Protein AF-A0A836EUN8-F1 (afdb_monomer)

Secondary structure (DSSP, 8-state):
---SSTTTTTSSGGGSS---------------------------TTSTTS----GGG-GGG-----EEEEE-SSSTT-EE--HHHHGGG--TT--EEEEE--TT--TTTTTHHHHHHHHHHTT-EEEEEE-TTTTTSSS-TTTHHHHHHHHHHHHHHHHHHHHHHHHHHHHHHT--GGGEEEEEETHHHHHHHHHHHHHHHTTS--BSEEEEES-B-TTTTT--GGGS--GGGBSSEEEEE-STTB--S--SSEEEEGGGG-S--------HHHH----TTTTTTTSHHHHHHHHHHHHHHGGGS--TT-EEEEETHHHHHHHHHHHHHIIIII--BSEEEEES-B-TTTTT--GGGS--GGGBSSEEEEE--TTB--S--SSEEEES--

Mean predicted aligned error: 17.29 Å

Radius of gyration: 26.9 Å; Cα contacts (8 Å, |Δi|>4): 747; chains: 1; bounding box: 67×78×66 Å

Sequence (390 aa):
MMQLTTIASSLILFYGLFGTITATTDTNNDHDAVNILYFTSKINIKIFTFLISDWSTSCILGVKHVSIALYTRDIPNGQFVQVNESCNFLNSSTSIFFITHGFIANHSNYNLSVVASQLLKKQYAVFSLDWSDAACYNDPAVVNLLEYPFAVRNTREVGNYLANYIKSICDTCSVPFKNIALVGHSLGAHISSFAAKNLQTSGYGKVPLLIGSDPAGPLFMLNGPEDRFSDTDAERVIALHTSALGLQKSLGHLDLWFNNGKQYAVFSLDWSDAACYNDPAVLNLLEYPFAVRNTREVGNYWASVSFKNIALIGHSLGAHISSIAAKNLQTSGYGKVPLLIGCDPAGPLFMLNGPENRFSDTDAKRVIALHTSALGLQKSLGHLDLWFNN

Nearest PDB structures (foldseek):
  4qnn-assembly1_D  TM=8.531E-01  e=1.553E-18  Vespa basalis
  1eth-assembly1_A  TM=8.519E-01  e=2.785E-14  Sus scrofa
  7jka-assembly1_A  TM=6.407E-01  e=5.904E-05  Halieaceae bacterium
  8vb3-assembly1_B-2  TM=5.885E-01  e=1.993E-04  Solimonas fluminis
  7jiz-assembly1_B  TM=5.188E-01  e=1.236E-03  Solimonas sp. K1W22B-7

pLDDT: mean 70.57, std 23.6, range [24.22, 98.88]

InterPro domains:
  IPR000734 Triacylglycerol lipase family [PTHR11610] (67-263)
  IPR013818 Lipase [PF00151] (68-263)
  IPR013818 Lipase [PF00151] (304-389)
  IPR029058 Alpha/Beta hydrolase fold [G3DSA:3.40.50.1820] (58-263)
  IPR029058 Alpha/Beta hydrolase fold [G3DSA:3.40.50.1820] (264-390)
  IPR029058 Alpha/Beta hydrolase fold [SSF53474] (63-263)
  IPR029058 Alpha/Beta hydrolase fold [SSF53474] (264-389)

Organism: NCBI:txid621737

Foldseek 3Di:
DPDDPVVVVVVVVVPPPPPDPDDDDDDDDDDDDDDDDDDDDDDDPPVVPPDPQVCVLALLVAQDDKWKWKDAPVRLVTDTDDLLRVLVLDAQPAFEEEEEEAALDFQCPPPVSVVSVVCNVVRHMYIGMGRNSNRRNSPDPVCRVVCVVSSLVNLLVLLLVLLVSLVSNCVVNVYQQQRYEYEYEASGLFSSLSSLVNCCVVPSNGRAYREYEQHFCPPCQPPDCNSGQAQVRHVFYEYEQADPRGHQDDGTPHYHQQLSSHHDDADDDDCVVVLDDPDPVSVVCPDLPNLLVVLLVLLLVLLPDQAPRYEQEAEACGLFSSLNVQQNVCVVVNRGHAYYEYEQHACPSCQPPDVNRGQAQVRHPFYEYEAPDPRGRPDDGTPYYHYDDD

Structure (mmCIF, N/CA/C/O backbone):
data_AF-A0A836EUN8-F1
#
_entry.id   AF-A0A836EUN8-F1
#
loop_
_atom_site.group_PDB
_atom_site.id
_atom_site.type_symbol
_atom_site.label_atom_id
_atom_site.label_alt_id
_atom_site.label_comp_id
_atom_site.label_asym_id
_atom_site.label_entity_id
_atom_site.label_seq_id
_atom_site.pdbx_PDB_ins_code
_atom_site.Cartn_x
_atom_site.Cartn_y
_atom_site.Cartn_z
_atom_site.occupancy
_atom_site.B_iso_or_equiv
_atom_site.auth_seq_id
_atom_site.auth_comp_id
_atom_site.auth_asym_id
_atom_site.auth_atom_id
_atom_site.pdbx_PDB_model_num
ATOM 1 N N . MET A 1 1 ? 32.067 15.087 -24.412 1.00 36.75 1 MET A N 1
ATOM 2 C CA . MET A 1 1 ? 33.049 15.414 -23.358 1.00 36.75 1 MET A CA 1
ATOM 3 C C . MET A 1 1 ? 32.615 16.718 -22.689 1.00 36.75 1 MET A C 1
ATOM 5 O O . MET A 1 1 ? 33.127 17.768 -23.031 1.00 36.75 1 MET A O 1
ATOM 9 N N . MET A 1 2 ? 31.581 16.672 -21.837 1.00 30.44 2 MET A N 1
ATOM 10 C CA . MET A 1 2 ? 31.109 17.829 -21.053 1.00 30.44 2 MET A CA 1
ATOM 11 C C . MET A 1 2 ? 30.134 17.362 -19.950 1.00 30.44 2 MET A C 1
ATOM 13 O O . MET A 1 2 ? 28.945 17.620 -20.026 1.00 30.44 2 MET A O 1
ATOM 17 N N . GLN A 1 3 ? 30.616 16.592 -18.966 1.00 30.98 3 GLN A N 1
ATOM 18 C CA . GLN A 1 3 ? 29.875 16.261 -17.728 1.00 30.98 3 GLN A CA 1
ATOM 19 C C . GLN A 1 3 ? 30.849 15.984 -16.564 1.00 30.98 3 GLN A C 1
ATOM 21 O O . GLN A 1 3 ? 30.784 14.956 -15.902 1.00 30.98 3 GLN A O 1
ATOM 26 N N . LEU A 1 4 ? 31.804 16.890 -16.337 1.00 27.08 4 LEU A N 1
ATOM 27 C CA . LEU A 1 4 ? 32.731 16.804 -15.194 1.00 27.08 4 LEU A CA 1
ATOM 28 C C . LEU A 1 4 ? 32.919 18.136 -14.451 1.00 27.08 4 LEU A C 1
ATOM 30 O O . LEU A 1 4 ? 33.581 18.171 -13.422 1.00 27.08 4 LEU A O 1
ATOM 34 N N . THR A 1 5 ? 32.294 19.226 -14.904 1.00 27.38 5 THR A N 1
ATOM 35 C CA . THR A 1 5 ? 32.430 20.553 -14.281 1.00 27.38 5 THR A CA 1
ATOM 36 C C . THR A 1 5 ? 31.343 20.883 -13.257 1.00 27.38 5 THR A C 1
ATOM 38 O O . THR A 1 5 ? 31.565 21.750 -12.422 1.00 27.38 5 THR A O 1
ATOM 41 N N . THR A 1 6 ? 30.216 20.165 -13.224 1.00 30.97 6 THR A N 1
ATOM 42 C CA . THR A 1 6 ? 29.130 20.443 -12.261 1.00 30.97 6 THR A CA 1
ATOM 43 C C . THR A 1 6 ? 29.343 19.791 -10.888 1.00 30.97 6 THR A C 1
ATOM 45 O O . THR A 1 6 ? 28.713 20.192 -9.920 1.00 30.97 6 THR A O 1
ATOM 48 N N . ILE A 1 7 ? 30.265 18.829 -10.769 1.00 32.34 7 ILE A N 1
ATOM 49 C CA . ILE A 1 7 ? 30.587 18.171 -9.487 1.00 32.34 7 ILE A CA 1
ATOM 50 C C . ILE A 1 7 ? 31.598 19.004 -8.672 1.00 32.34 7 ILE A C 1
ATOM 52 O O . ILE A 1 7 ? 31.599 18.958 -7.445 1.00 32.34 7 ILE A O 1
ATOM 56 N N . ALA A 1 8 ? 32.409 19.842 -9.327 1.00 26.55 8 ALA A N 1
ATOM 57 C CA . ALA A 1 8 ? 33.404 20.676 -8.649 1.00 26.55 8 ALA A CA 1
ATOM 58 C C . ALA A 1 8 ? 32.802 21.924 -7.967 1.00 26.55 8 ALA A C 1
ATOM 60 O O . ALA A 1 8 ? 33.369 22.428 -7.002 1.00 26.55 8 ALA A O 1
ATOM 61 N N . SER A 1 9 ? 31.637 22.407 -8.413 1.00 29.34 9 SER A N 1
ATOM 62 C CA . SER A 1 9 ? 30.978 23.588 -7.827 1.00 29.34 9 SER A CA 1
ATOM 63 C C . SER A 1 9 ? 30.261 23.281 -6.506 1.00 29.34 9 SER A C 1
ATOM 65 O O . SER A 1 9 ? 30.112 24.163 -5.665 1.00 29.34 9 SER A O 1
ATOM 67 N N . SER A 1 10 ? 29.849 22.028 -6.297 1.00 30.34 10 SER A N 1
ATOM 68 C CA . SER A 1 10 ? 29.131 21.589 -5.092 1.00 30.34 10 SER A CA 1
ATOM 69 C C . SER A 1 10 ? 30.061 21.232 -3.925 1.00 30.34 10 SER A C 1
ATOM 71 O O . SER A 1 10 ? 29.616 21.182 -2.784 1.00 30.34 10 SER A O 1
ATOM 73 N N . LEU A 1 11 ? 31.357 21.030 -4.189 1.00 28.67 11 LEU A N 1
ATOM 74 C CA . LEU A 1 11 ? 32.377 20.749 -3.169 1.00 28.67 11 LEU A CA 1
ATOM 75 C C . LEU A 1 11 ? 32.961 22.016 -2.518 1.00 28.67 11 LEU A C 1
ATOM 77 O O . LEU A 1 11 ? 33.511 21.936 -1.425 1.00 28.67 11 LEU A O 1
ATOM 81 N N . ILE A 1 12 ? 32.790 23.195 -3.128 1.00 31.02 12 ILE A N 1
ATOM 82 C CA . ILE A 1 12 ? 33.263 24.475 -2.563 1.00 31.02 12 ILE A CA 1
ATOM 83 C C . ILE A 1 12 ? 32.293 25.021 -1.498 1.00 31.02 12 ILE A C 1
ATOM 85 O O . ILE A 1 12 ? 32.715 25.708 -0.571 1.00 31.02 12 ILE A O 1
ATOM 89 N N . LEU A 1 13 ? 31.012 24.637 -1.537 1.00 30.78 13 LEU A N 1
ATOM 90 C CA . LEU A 1 13 ? 30.049 24.967 -0.476 1.00 30.78 13 LEU A CA 1
ATOM 91 C C . LEU A 1 13 ? 30.245 24.139 0.808 1.00 30.78 13 LEU A C 1
ATOM 93 O O . LEU A 1 13 ? 29.722 24.508 1.856 1.00 30.78 13 LEU A O 1
ATOM 97 N N . PHE A 1 14 ? 31.046 23.069 0.762 1.00 32.22 14 PHE A N 1
ATOM 98 C CA . PHE A 1 14 ? 31.293 22.188 1.910 1.00 32.22 14 PHE A CA 1
ATOM 99 C C . PHE A 1 14 ? 32.353 22.703 2.905 1.00 32.22 14 PHE A C 1
ATOM 101 O O . PHE A 1 14 ? 32.475 22.136 3.986 1.00 32.22 14 PHE A O 1
ATOM 108 N N . TYR A 1 15 ? 33.075 23.791 2.602 1.00 28.86 15 TYR A N 1
ATOM 109 C CA . TYR A 1 15 ? 34.094 24.366 3.503 1.00 28.86 15 TYR A CA 1
ATOM 110 C C . TYR A 1 15 ? 33.672 25.662 4.222 1.00 28.86 15 TYR A C 1
ATOM 112 O O . TYR A 1 15 ? 34.409 26.148 5.074 1.00 28.86 15 TYR A O 1
ATOM 120 N N . GLY A 1 16 ? 32.493 26.221 3.922 1.00 32.81 16 GLY A N 1
ATOM 121 C CA . GLY A 1 16 ? 32.060 27.522 4.461 1.00 32.81 16 GLY A CA 1
ATOM 122 C C . GLY A 1 16 ? 31.106 27.484 5.660 1.00 32.81 16 GLY A C 1
ATOM 123 O O . GLY A 1 16 ? 30.824 28.534 6.227 1.00 32.81 16 GLY A O 1
ATOM 124 N N . LEU A 1 17 ? 30.587 26.311 6.044 1.00 33.94 17 LEU A N 1
ATOM 125 C CA . LEU A 1 17 ? 29.526 26.190 7.061 1.00 33.94 17 LEU A CA 1
ATOM 126 C C . LEU A 1 17 ? 29.935 25.465 8.349 1.00 33.94 17 LEU A C 1
ATOM 128 O O . LEU A 1 17 ? 29.151 25.422 9.292 1.00 33.94 17 LEU A O 1
ATOM 132 N N . PHE A 1 18 ? 31.174 24.982 8.441 1.00 35.03 18 PHE A N 1
ATOM 133 C CA . PHE A 1 18 ? 31.770 24.569 9.712 1.00 35.03 18 PHE A CA 1
ATOM 134 C C . PHE A 1 18 ? 32.785 25.616 10.170 1.00 35.03 18 PHE A C 1
ATOM 136 O O . PHE A 1 18 ? 33.991 25.389 10.187 1.00 35.03 18 PHE A O 1
ATOM 143 N N . GLY A 1 19 ? 32.270 26.789 10.543 1.00 27.66 19 GLY A N 1
ATOM 144 C CA . GLY A 1 19 ? 32.986 27.684 11.440 1.00 27.66 19 GLY A CA 1
ATOM 145 C C . GLY A 1 19 ? 33.022 27.036 12.819 1.00 27.66 19 GLY A C 1
ATOM 146 O O . GLY A 1 19 ? 32.012 26.982 13.514 1.00 27.66 19 GLY A O 1
ATOM 147 N N . THR A 1 20 ? 34.179 26.491 13.178 1.00 27.92 20 THR A N 1
ATOM 148 C CA . THR A 1 20 ? 34.537 26.063 14.530 1.00 27.92 20 THR A CA 1
ATOM 149 C C . THR A 1 20 ? 34.069 27.084 15.565 1.00 27.92 20 THR A C 1
ATOM 151 O O . THR A 1 20 ? 34.528 28.225 15.565 1.00 27.92 20 THR A O 1
ATOM 154 N N . ILE A 1 21 ? 33.190 26.662 16.477 1.00 30.61 21 ILE A N 1
ATOM 155 C CA . ILE A 1 21 ? 32.945 27.381 17.727 1.00 30.61 21 ILE A CA 1
ATOM 156 C C . ILE A 1 21 ? 34.186 27.162 18.594 1.00 30.61 21 ILE A C 1
ATOM 158 O O . ILE A 1 21 ? 34.276 26.201 19.353 1.00 30.61 21 ILE A O 1
ATOM 162 N N . THR A 1 22 ? 35.181 28.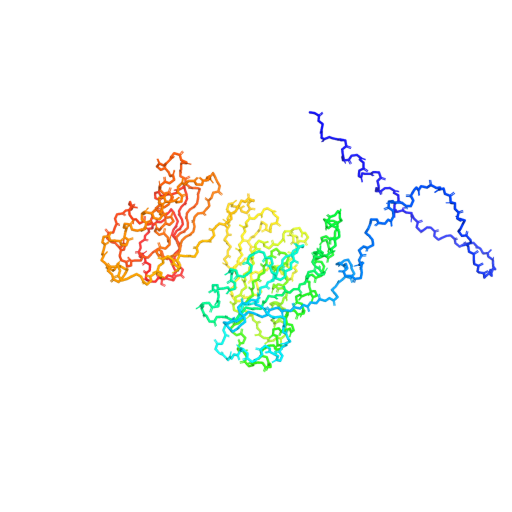030 18.453 1.00 25.52 22 THR A N 1
ATOM 163 C CA . THR A 1 22 ? 36.209 28.217 19.476 1.00 25.52 22 THR A CA 1
ATOM 164 C C . THR A 1 22 ? 35.695 29.257 20.455 1.00 25.52 22 THR A C 1
ATOM 166 O O . THR A 1 22 ? 35.777 30.457 20.208 1.00 25.52 22 THR A O 1
ATOM 169 N N . ALA A 1 23 ? 35.137 28.781 21.566 1.00 29.00 23 ALA A N 1
ATOM 170 C CA . ALA A 1 23 ? 34.992 29.590 22.761 1.00 29.00 23 ALA A CA 1
ATOM 171 C C . ALA A 1 23 ? 36.384 29.746 23.386 1.00 29.00 23 ALA A C 1
ATOM 173 O O . ALA A 1 23 ? 36.933 28.794 23.936 1.00 29.00 23 ALA A O 1
ATOM 174 N N . THR A 1 24 ? 36.965 30.938 23.285 1.00 25.50 24 THR A N 1
ATOM 175 C CA . THR A 1 24 ? 38.072 31.352 24.148 1.00 25.50 24 THR A CA 1
ATOM 176 C C . THR A 1 24 ? 37.538 32.435 25.063 1.00 25.50 24 THR A C 1
ATOM 178 O O . THR A 1 24 ? 37.218 33.537 24.623 1.00 25.50 24 THR A O 1
ATOM 181 N N . THR A 1 25 ? 37.380 32.085 26.333 1.00 30.20 25 THR A N 1
ATOM 182 C CA . THR A 1 25 ? 37.125 33.033 27.410 1.00 30.20 25 THR A CA 1
ATOM 183 C C . THR A 1 25 ? 38.360 33.903 27.582 1.00 30.20 25 THR A C 1
ATOM 185 O O . THR A 1 25 ? 39.423 33.368 27.896 1.00 30.20 25 THR A O 1
ATOM 188 N N . ASP A 1 26 ? 38.219 35.214 27.421 1.00 26.95 26 ASP A N 1
ATOM 189 C CA . ASP A 1 26 ? 39.138 36.145 28.060 1.00 26.95 26 ASP A CA 1
ATOM 190 C C . ASP A 1 26 ? 38.354 37.232 28.792 1.00 26.95 26 ASP A C 1
ATOM 192 O O . ASP A 1 26 ? 37.285 37.681 28.378 1.00 26.95 26 ASP A O 1
ATOM 196 N N . THR A 1 27 ? 38.858 37.513 29.977 1.00 40.00 27 THR A N 1
ATOM 197 C CA . THR A 1 27 ? 38.196 38.120 31.120 1.00 40.00 27 THR A CA 1
ATOM 198 C C . THR A 1 27 ? 38.120 39.637 30.989 1.00 40.00 27 THR A C 1
ATOM 200 O O . THR A 1 27 ? 39.157 40.271 30.812 1.00 40.00 27 THR A O 1
ATOM 203 N N . ASN A 1 28 ? 36.917 40.208 31.132 1.00 30.84 28 ASN A N 1
ATOM 204 C CA . ASN A 1 28 ? 36.577 41.344 32.013 1.00 30.84 28 ASN A CA 1
ATOM 205 C C . ASN A 1 28 ? 35.397 42.182 31.474 1.00 30.84 28 ASN A C 1
ATOM 207 O O . ASN A 1 28 ? 35.484 42.776 30.407 1.00 30.84 28 ASN A O 1
ATOM 211 N N . ASN A 1 29 ? 34.369 42.276 32.324 1.00 29.97 29 ASN A N 1
ATOM 212 C CA . ASN A 1 29 ? 33.321 43.297 32.451 1.00 29.97 29 ASN A CA 1
ATOM 213 C C . ASN A 1 29 ? 32.293 43.559 31.326 1.00 29.97 29 ASN A C 1
ATOM 215 O O . ASN A 1 29 ? 32.616 43.990 30.228 1.00 29.97 29 ASN A O 1
ATOM 219 N N . ASP A 1 30 ? 31.036 43.417 31.768 1.00 30.08 30 ASP A N 1
ATOM 220 C CA . ASP A 1 30 ? 29.819 44.192 31.488 1.00 30.08 30 ASP A CA 1
ATOM 221 C C . ASP A 1 30 ? 29.226 44.290 30.068 1.00 30.08 30 ASP A C 1
ATOM 223 O O . ASP A 1 30 ? 29.770 44.901 29.159 1.00 30.08 30 ASP A O 1
ATOM 227 N N . HIS A 1 31 ? 28.001 43.752 29.985 1.00 29.50 31 HIS A N 1
ATOM 228 C CA . HIS A 1 31 ? 26.811 44.269 29.297 1.00 29.50 31 HIS A CA 1
ATOM 229 C C . HIS A 1 31 ? 26.918 44.796 27.847 1.00 29.50 31 HIS A C 1
ATOM 231 O O . HIS A 1 31 ? 27.349 45.911 27.586 1.00 29.50 31 HIS A O 1
ATOM 237 N N . ASP A 1 32 ? 26.285 44.020 26.958 1.00 28.34 32 ASP A N 1
ATOM 238 C CA . ASP A 1 32 ? 25.469 44.443 25.809 1.00 28.34 32 ASP A CA 1
ATOM 239 C C . ASP A 1 32 ? 26.116 45.046 24.534 1.00 28.34 32 ASP A C 1
ATOM 241 O O . ASP A 1 32 ? 26.900 45.986 24.537 1.00 28.34 32 ASP A O 1
ATOM 245 N N . ALA A 1 33 ? 25.607 44.524 23.405 1.00 26.19 33 ALA A N 1
ATOM 246 C CA . ALA A 1 33 ? 25.651 45.017 22.020 1.00 26.19 33 ALA A CA 1
ATOM 247 C C . ALA A 1 33 ? 26.946 44.828 21.194 1.00 26.19 33 ALA A C 1
ATOM 249 O O . ALA A 1 33 ? 27.788 45.716 21.074 1.00 26.19 33 ALA A O 1
ATOM 250 N N . VAL A 1 34 ? 27.009 43.727 20.429 1.00 25.77 34 VAL A N 1
ATOM 251 C CA . VAL A 1 34 ? 27.820 43.683 19.198 1.00 25.77 34 VAL A CA 1
ATOM 252 C C . VAL A 1 34 ? 26.984 44.238 18.042 1.00 25.77 34 VAL A C 1
ATOM 254 O O . VAL A 1 34 ? 26.069 43.591 17.535 1.00 25.77 34 VAL A O 1
ATOM 257 N N . ASN A 1 35 ? 27.314 45.464 17.637 1.00 26.19 35 ASN A N 1
ATOM 258 C CA . ASN A 1 35 ? 26.855 46.098 16.404 1.00 26.19 35 ASN A CA 1
ATOM 259 C C . ASN A 1 35 ? 27.265 45.265 15.178 1.00 26.19 35 ASN A C 1
ATOM 261 O O . ASN A 1 35 ? 28.455 45.125 14.897 1.00 26.19 35 ASN A O 1
ATOM 265 N N . ILE A 1 36 ? 26.293 44.789 14.397 1.00 27.05 36 ILE A N 1
ATOM 266 C CA . ILE A 1 36 ? 26.546 44.295 13.038 1.00 27.05 36 ILE A CA 1
ATOM 267 C C . ILE A 1 36 ? 26.322 45.457 12.063 1.00 27.05 36 ILE A C 1
ATOM 269 O O . ILE A 1 36 ? 25.205 45.936 11.869 1.00 27.05 36 ILE A O 1
ATOM 273 N N . LEU A 1 37 ? 27.425 45.922 11.472 1.00 24.39 37 LEU A N 1
ATOM 274 C CA . LEU A 1 37 ? 27.481 46.938 10.423 1.00 24.39 37 LEU A CA 1
ATOM 275 C C . LEU A 1 37 ? 26.676 46.509 9.185 1.00 24.39 37 LEU A C 1
ATOM 277 O O . LEU A 1 37 ? 27.004 45.527 8.520 1.00 24.39 37 LEU A O 1
ATOM 281 N N . TYR A 1 38 ? 25.664 47.303 8.831 1.00 24.22 38 TYR A N 1
ATOM 282 C CA . TYR A 1 38 ? 24.974 47.229 7.545 1.00 24.22 38 TYR A CA 1
ATOM 283 C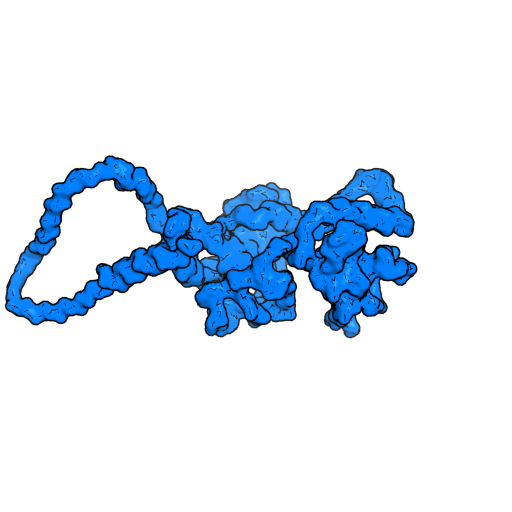 C . TYR A 1 38 ? 25.884 47.750 6.426 1.00 24.22 38 TYR A C 1
ATOM 285 O O . TYR A 1 38 ? 26.080 48.957 6.290 1.00 24.22 38 TYR A O 1
ATOM 293 N N . PHE A 1 39 ? 26.387 46.856 5.573 1.00 24.58 39 PHE A N 1
ATOM 294 C CA . PHE A 1 39 ? 26.935 47.242 4.272 1.00 24.58 39 PHE A CA 1
ATOM 295 C C . PHE A 1 39 ? 25.837 47.140 3.211 1.00 24.58 39 PHE A C 1
ATOM 297 O O . PHE A 1 39 ? 25.479 46.061 2.741 1.00 24.58 39 PHE A O 1
ATOM 304 N N . THR A 1 40 ? 25.278 48.291 2.841 1.00 32.09 40 THR A N 1
ATOM 305 C CA . THR A 1 40 ? 24.358 48.413 1.711 1.00 32.09 40 THR A CA 1
ATOM 306 C C . THR A 1 40 ? 25.168 48.472 0.417 1.00 32.09 40 THR A C 1
ATOM 308 O O . THR A 1 40 ? 25.873 49.439 0.146 1.00 32.09 40 THR A O 1
ATOM 311 N N . SER A 1 41 ? 25.059 47.443 -0.423 1.00 30.69 41 SER A N 1
ATOM 312 C CA . SER A 1 41 ? 25.361 47.587 -1.847 1.00 30.69 41 SER A CA 1
ATOM 313 C C . SER A 1 41 ? 24.117 47.219 -2.643 1.00 30.69 41 SER A C 1
ATOM 315 O O . SER A 1 41 ? 23.467 46.203 -2.399 1.00 30.69 41 SER A O 1
ATOM 317 N N . LYS A 1 42 ? 23.736 48.134 -3.537 1.00 33.47 42 LYS A N 1
ATOM 318 C CA . LYS A 1 42 ? 22.565 48.075 -4.411 1.00 33.47 42 LYS A CA 1
ATOM 319 C C . LYS A 1 42 ? 22.677 46.896 -5.386 1.00 33.47 42 LYS A C 1
ATOM 321 O O . LYS A 1 42 ? 22.995 47.085 -6.555 1.00 33.47 42 LYS A O 1
ATOM 326 N N . ILE A 1 43 ? 22.388 45.688 -4.923 1.00 31.12 43 ILE A N 1
ATOM 327 C CA . ILE A 1 43 ? 22.006 44.576 -5.789 1.00 31.12 43 ILE A CA 1
ATOM 328 C C . ILE A 1 43 ? 20.485 44.620 -5.868 1.00 31.12 43 ILE A C 1
ATOM 330 O O . ILE A 1 43 ? 19.798 44.581 -4.852 1.00 31.12 43 ILE A O 1
ATOM 334 N N . ASN A 1 44 ? 19.977 44.807 -7.086 1.00 27.47 44 ASN A N 1
ATOM 335 C CA . ASN A 1 44 ? 18.563 44.959 -7.412 1.00 27.47 44 ASN A CA 1
ATOM 336 C C . ASN A 1 44 ? 17.647 44.078 -6.543 1.00 27.47 44 ASN A C 1
ATOM 338 O O . ASN A 1 44 ? 17.596 42.857 -6.707 1.00 27.47 44 ASN A O 1
ATOM 342 N N . ILE A 1 45 ? 16.856 44.739 -5.692 1.00 34.62 45 ILE A N 1
ATOM 343 C CA . ILE A 1 45 ? 15.687 44.218 -4.966 1.00 34.62 45 ILE A CA 1
ATOM 344 C C . ILE A 1 45 ? 14.574 43.931 -5.994 1.00 34.62 45 ILE A C 1
ATOM 346 O O . ILE A 1 45 ? 13.539 44.583 -6.065 1.00 34.62 45 ILE A O 1
ATOM 350 N N . LYS A 1 46 ? 14.861 42.996 -6.895 1.00 27.08 46 LYS A N 1
ATOM 351 C CA . LYS A 1 46 ? 13.925 42.314 -7.795 1.00 27.08 46 LYS A CA 1
ATOM 352 C C . LYS A 1 46 ? 14.160 40.803 -7.802 1.00 27.08 46 LYS A C 1
ATOM 354 O O . LYS A 1 46 ? 13.308 40.074 -8.287 1.00 27.08 46 LYS A O 1
ATOM 359 N N . ILE A 1 47 ? 15.277 40.332 -7.236 1.00 32.53 47 ILE A N 1
ATOM 360 C CA . ILE A 1 47 ? 15.532 38.903 -6.995 1.00 32.53 47 ILE A CA 1
ATOM 361 C C . ILE A 1 47 ? 14.909 38.452 -5.659 1.00 32.53 47 ILE A C 1
ATOM 363 O O . ILE A 1 47 ? 14.533 37.296 -5.520 1.00 32.53 47 ILE A O 1
ATOM 367 N N . PHE A 1 48 ? 14.702 39.366 -4.702 1.00 31.27 48 PHE A N 1
ATOM 368 C CA . PHE A 1 48 ? 14.198 39.035 -3.358 1.00 31.27 48 PHE A CA 1
ATOM 369 C C . PHE A 1 48 ? 12.664 39.012 -3.216 1.00 31.27 48 PHE A C 1
ATOM 371 O O . PHE A 1 48 ? 12.143 38.893 -2.113 1.00 31.27 48 PHE A O 1
ATOM 378 N N . THR A 1 49 ? 11.930 39.125 -4.323 1.00 31.03 49 THR A N 1
ATOM 379 C CA . THR A 1 49 ? 10.470 38.915 -4.373 1.00 31.03 49 THR A CA 1
ATOM 380 C C . THR A 1 49 ? 10.086 37.598 -5.047 1.00 31.03 49 THR A C 1
ATOM 382 O O . THR A 1 49 ? 8.906 37.352 -5.285 1.00 31.03 49 THR A O 1
ATOM 385 N N . PHE A 1 50 ? 11.057 36.722 -5.323 1.00 33.25 50 PHE A N 1
ATOM 386 C CA . PHE A 1 50 ? 10.779 35.344 -5.708 1.00 33.25 50 PHE A CA 1
ATOM 387 C C . PHE A 1 50 ? 10.699 34.478 -4.442 1.00 33.25 50 PHE A C 1
ATOM 389 O O . PHE A 1 50 ? 11.710 34.030 -3.917 1.00 33.25 50 PHE A O 1
ATOM 396 N N . LEU A 1 51 ? 9.458 34.269 -3.990 1.00 40.88 51 LEU A N 1
ATOM 397 C CA . LEU A 1 51 ? 9.019 33.197 -3.089 1.00 40.88 51 LEU A CA 1
ATOM 398 C C . LEU A 1 51 ? 9.502 33.295 -1.631 1.00 40.88 51 LEU A C 1
ATOM 400 O O . LEU A 1 51 ? 10.315 32.501 -1.170 1.00 40.88 51 LEU A O 1
ATOM 404 N N . ILE A 1 52 ? 8.868 34.173 -0.848 1.00 44.25 52 ILE A N 1
ATOM 405 C CA . ILE A 1 52 ? 8.554 33.793 0.537 1.00 44.25 52 ILE A CA 1
ATOM 406 C C . ILE A 1 52 ? 7.436 32.749 0.411 1.00 44.25 52 ILE A C 1
ATOM 408 O O . ILE A 1 52 ? 6.257 33.097 0.400 1.00 44.25 52 ILE A O 1
ATOM 412 N N . SER A 1 53 ? 7.792 31.482 0.183 1.00 51.38 53 SER A N 1
ATOM 413 C CA . SER A 1 53 ? 6.879 30.392 0.526 1.00 51.38 53 SER A CA 1
ATOM 414 C C . SER A 1 53 ? 6.634 30.471 2.032 1.00 51.38 53 SER A C 1
ATOM 416 O O . SER A 1 53 ? 7.479 30.958 2.781 1.00 51.38 53 SER A O 1
ATOM 418 N N . ASP A 1 54 ? 5.466 30.066 2.501 1.00 54.44 54 ASP A N 1
ATOM 419 C CA . ASP A 1 54 ? 5.220 29.991 3.934 1.00 54.44 54 ASP A CA 1
ATOM 420 C C . ASP A 1 54 ? 5.983 28.782 4.503 1.00 54.44 54 ASP A C 1
ATOM 422 O O . ASP A 1 54 ? 5.519 27.646 4.423 1.00 54.44 54 ASP A O 1
ATOM 426 N N . TRP A 1 55 ? 7.185 29.013 5.047 1.00 60.34 55 TRP A N 1
ATOM 427 C CA . TRP A 1 55 ? 8.023 27.958 5.641 1.00 60.34 55 TRP A CA 1
ATOM 428 C C . TRP A 1 55 ? 7.375 27.325 6.886 1.00 60.34 55 TRP A C 1
ATOM 430 O O . TRP A 1 55 ? 7.901 26.339 7.398 1.00 60.34 55 TRP A O 1
ATOM 440 N N . SER A 1 56 ? 6.246 27.851 7.388 1.00 61.09 56 SER A N 1
ATOM 441 C CA . SER A 1 56 ? 5.541 27.279 8.545 1.00 61.09 56 SER A CA 1
ATOM 442 C C . SER A 1 56 ? 5.050 25.846 8.310 1.00 61.09 56 SER A C 1
ATOM 444 O O . SER A 1 56 ? 4.907 25.088 9.272 1.00 61.09 56 SER A O 1
ATOM 446 N N . THR A 1 57 ? 4.857 25.464 7.044 1.00 65.12 57 THR A N 1
ATOM 447 C CA . THR A 1 57 ? 4.407 24.127 6.624 1.00 65.12 57 THR A CA 1
ATOM 448 C C . THR A 1 57 ? 5.543 23.217 6.152 1.00 65.12 57 THR A C 1
ATOM 450 O O . THR A 1 57 ? 5.277 22.097 5.720 1.00 65.12 57 THR A O 1
ATOM 453 N N . SER A 1 58 ? 6.805 23.657 6.267 1.00 78.38 58 SER A N 1
ATOM 454 C CA . SER A 1 58 ? 7.934 22.878 5.758 1.00 78.38 58 SER A CA 1
ATOM 455 C C . SER A 1 58 ? 8.176 21.601 6.550 1.00 78.38 58 SER A C 1
ATOM 457 O O . SER A 1 58 ? 8.178 21.586 7.789 1.00 78.38 58 SER A O 1
ATOM 459 N N . CYS A 1 59 ? 8.471 20.524 5.823 1.00 81.50 59 CYS A N 1
ATOM 460 C CA . CYS A 1 59 ? 8.668 19.198 6.395 1.00 81.50 59 CYS A CA 1
ATOM 461 C C . CYS A 1 59 ? 9.879 19.126 7.339 1.00 81.50 59 CYS A C 1
ATOM 463 O O . CYS A 1 59 ? 9.931 18.262 8.226 1.00 81.50 59 CYS A O 1
ATOM 465 N N . ILE A 1 60 ? 10.845 20.045 7.193 1.00 83.00 60 ILE A N 1
ATOM 466 C CA . ILE A 1 60 ? 12.040 20.134 8.045 1.00 83.00 60 ILE A CA 1
ATOM 467 C C . ILE A 1 60 ? 11.681 20.449 9.505 1.00 83.00 60 ILE A C 1
ATOM 469 O O . ILE A 1 60 ? 12.408 20.069 10.428 1.00 83.00 60 ILE A O 1
ATOM 473 N N . LEU A 1 61 ? 10.535 21.106 9.724 1.00 84.06 61 LEU A N 1
ATOM 474 C CA . LEU A 1 61 ? 10.030 21.499 11.040 1.00 84.06 61 LEU A CA 1
ATOM 475 C C . LEU A 1 61 ? 9.235 20.384 11.742 1.00 84.06 61 LEU A C 1
ATOM 477 O O . LEU A 1 61 ? 8.715 20.606 12.842 1.00 84.06 61 LEU A O 1
ATOM 481 N N . GLY A 1 62 ? 9.171 19.190 11.142 1.00 86.38 62 GLY A N 1
ATOM 482 C CA . GLY A 1 62 ? 8.461 18.024 11.668 1.00 86.38 62 GLY A CA 1
ATOM 483 C C . GLY A 1 62 ? 7.007 17.935 11.205 1.00 86.38 62 GLY A C 1
ATOM 484 O O . GLY A 1 62 ? 6.598 18.603 10.259 1.00 86.38 62 GLY A O 1
ATOM 485 N N . VAL A 1 63 ? 6.216 17.094 11.873 1.00 90.38 63 VAL A N 1
ATOM 486 C CA . VAL A 1 63 ? 4.797 16.909 11.544 1.00 90.38 63 VAL A CA 1
ATOM 487 C C . VAL A 1 63 ? 3.969 18.032 12.172 1.00 90.38 63 VAL A C 1
ATOM 489 O O . VAL A 1 63 ? 3.976 18.217 13.387 1.00 90.38 63 VAL A O 1
ATOM 492 N N . LYS A 1 64 ? 3.264 18.812 11.344 1.00 87.88 64 LYS A N 1
ATOM 493 C CA . LYS A 1 64 ? 2.378 19.902 11.802 1.00 87.88 64 LYS A CA 1
ATOM 494 C C . LYS A 1 64 ? 0.909 19.578 11.607 1.00 87.88 64 LYS A C 1
ATOM 496 O O . LYS A 1 64 ? 0.112 19.775 12.519 1.00 87.88 64 LYS A O 1
ATOM 501 N N . HIS A 1 65 ? 0.573 19.061 10.434 1.00 88.69 65 HIS A N 1
ATOM 502 C CA . HIS A 1 65 ? -0.786 18.721 10.067 1.00 88.69 65 HIS A CA 1
ATOM 503 C C . HIS A 1 65 ? -0.818 17.345 9.406 1.00 88.69 65 HIS A C 1
ATOM 505 O O . HIS A 1 65 ? 0.020 17.017 8.565 1.00 88.69 65 HIS A O 1
ATOM 511 N N . VAL A 1 66 ? -1.790 16.540 9.825 1.00 93.56 66 VAL A N 1
ATOM 512 C CA . VAL A 1 66 ? -2.135 15.258 9.216 1.00 93.56 66 VAL A CA 1
ATOM 513 C C . VAL A 1 66 ? -3.653 15.187 9.193 1.00 93.56 66 VAL A C 1
ATOM 515 O O . VAL A 1 66 ? -4.300 15.418 10.217 1.00 93.56 66 VAL A O 1
ATOM 518 N N . SER A 1 67 ? -4.219 14.877 8.036 1.00 94.75 67 SER A N 1
ATOM 519 C CA . SER A 1 67 ? -5.661 14.717 7.854 1.00 94.75 67 SER A CA 1
ATOM 520 C C . SER A 1 67 ? -5.962 13.414 7.126 1.00 94.75 67 SER A C 1
ATOM 522 O O . SER A 1 67 ? -5.070 12.758 6.591 1.00 94.75 67 SER A O 1
ATOM 524 N N . ILE A 1 68 ? -7.222 12.982 7.148 1.00 95.56 68 ILE A N 1
ATOM 525 C CA . ILE A 1 68 ? -7.639 11.750 6.478 1.00 95.56 68 ILE A CA 1
ATOM 526 C C . ILE A 1 68 ? -8.904 12.009 5.672 1.00 95.56 68 ILE A C 1
ATOM 528 O O . ILE A 1 68 ? -9.902 12.499 6.200 1.00 95.56 68 ILE A O 1
ATOM 532 N N . ALA A 1 69 ? -8.848 11.662 4.388 1.00 96.25 69 ALA A N 1
ATOM 533 C CA . ALA A 1 69 ? -9.988 11.690 3.487 1.00 96.25 69 ALA A CA 1
ATOM 534 C C . ALA A 1 69 ? -10.660 10.311 3.442 1.00 96.25 69 ALA A C 1
ATOM 536 O O . ALA A 1 69 ? -10.028 9.319 3.079 1.00 96.25 69 ALA A O 1
ATOM 537 N N . LEU A 1 70 ? -11.942 10.249 3.786 1.00 97.00 70 LEU A N 1
ATOM 538 C CA . LEU A 1 70 ? -12.773 9.055 3.696 1.00 97.00 70 LEU A CA 1
ATOM 539 C C . LEU A 1 70 ? -13.479 8.994 2.345 1.00 97.00 70 LEU A C 1
ATOM 541 O O . LEU A 1 70 ? -14.113 9.955 1.922 1.00 97.00 70 LEU A O 1
ATOM 545 N N . TYR A 1 71 ? -13.415 7.831 1.712 1.00 95.62 71 TYR A N 1
ATOM 546 C CA . TYR A 1 71 ? -14.167 7.466 0.525 1.00 95.62 71 TYR A CA 1
ATOM 547 C C . TYR A 1 71 ? -15.098 6.306 0.874 1.00 95.62 71 TYR A C 1
ATOM 549 O O . TYR A 1 71 ? -14.660 5.259 1.366 1.00 95.62 71 TYR A O 1
ATOM 557 N N . THR A 1 72 ? -16.380 6.476 0.566 1.00 94.94 72 THR A N 1
ATOM 558 C CA . THR A 1 72 ? -17.417 5.435 0.635 1.00 94.94 72 THR A CA 1
ATOM 559 C C . THR A 1 72 ? -18.292 5.514 -0.615 1.00 94.94 72 THR A C 1
ATOM 561 O O . THR A 1 72 ? -18.094 6.385 -1.463 1.00 94.94 72 THR A O 1
ATOM 564 N N . ARG A 1 73 ? -19.280 4.621 -0.756 1.00 91.31 73 ARG A N 1
ATOM 565 C CA . ARG A 1 73 ? -20.245 4.707 -1.867 1.00 91.31 73 ARG A CA 1
ATOM 566 C C . ARG A 1 73 ? -21.059 6.006 -1.841 1.00 91.31 73 ARG A C 1
ATOM 568 O O . ARG A 1 73 ? -21.443 6.470 -2.910 1.00 91.31 73 ARG A O 1
ATOM 575 N N . ASP A 1 74 ? -21.274 6.580 -0.657 1.00 92.12 74 ASP A N 1
ATOM 576 C CA . ASP A 1 74 ? -22.038 7.819 -0.468 1.00 92.12 74 ASP A CA 1
ATOM 577 C C . ASP A 1 74 ? -21.183 9.069 -0.720 1.00 92.12 74 ASP A C 1
ATOM 579 O O . ASP A 1 74 ? -21.689 10.089 -1.183 1.00 92.12 74 ASP A O 1
ATOM 583 N N . ILE A 1 75 ? -19.872 8.975 -0.475 1.00 93.44 75 ILE A N 1
ATOM 584 C CA . ILE A 1 75 ? -18.892 10.046 -0.711 1.00 93.44 75 ILE A CA 1
ATOM 585 C C . ILE A 1 75 ? -17.749 9.565 -1.627 1.00 93.44 75 ILE A C 1
ATOM 587 O O . ILE A 1 75 ? -16.593 9.476 -1.206 1.00 93.44 75 ILE A O 1
ATOM 591 N N . PRO A 1 76 ? -18.035 9.256 -2.909 1.00 89.44 76 PRO A N 1
ATOM 592 C CA . PRO A 1 76 ? -17.070 8.624 -3.815 1.00 89.44 76 PRO A CA 1
ATOM 593 C C . PRO A 1 76 ? -15.904 9.535 -4.224 1.00 89.44 76 PRO A C 1
ATOM 595 O O . PRO A 1 76 ? -14.883 9.039 -4.692 1.00 89.44 76 PRO A O 1
ATOM 598 N N . ASN A 1 77 ? -16.036 10.852 -4.040 1.00 89.81 77 ASN A N 1
ATOM 599 C CA . ASN A 1 77 ? -14.983 11.829 -4.339 1.00 89.81 77 ASN A CA 1
ATOM 600 C C . ASN A 1 77 ? -14.043 12.094 -3.154 1.00 89.81 77 ASN A C 1
ATOM 602 O O . ASN A 1 77 ? -13.099 12.867 -3.296 1.00 89.81 77 ASN A O 1
ATOM 606 N N . GLY A 1 78 ? -14.284 11.450 -2.010 1.00 92.06 78 GLY A N 1
ATOM 607 C CA . GLY A 1 78 ? -13.508 11.657 -0.798 1.00 92.06 78 GLY A CA 1
ATOM 608 C C . GLY A 1 78 ? -13.950 12.896 -0.024 1.00 92.06 78 GLY A C 1
ATOM 609 O O . GLY A 1 78 ? -14.245 13.943 -0.599 1.00 92.06 78 GLY A O 1
ATOM 610 N N . GLN A 1 79 ? -13.975 12.788 1.299 1.00 94.62 79 GLN A N 1
ATOM 611 C CA . GLN A 1 79 ? -14.219 13.912 2.196 1.00 94.62 79 GLN A CA 1
ATOM 612 C C . GLN A 1 79 ? -13.276 13.824 3.392 1.00 94.62 79 GLN A C 1
ATOM 614 O O . GLN A 1 79 ? -13.127 12.756 3.981 1.00 94.62 79 GLN A O 1
ATOM 619 N N . PHE A 1 80 ? -12.649 14.938 3.771 1.00 95.06 80 PHE A N 1
ATOM 620 C CA . PHE A 1 80 ? -11.915 15.004 5.033 1.00 95.06 80 PHE A CA 1
ATOM 621 C C . PHE A 1 80 ? -12.892 14.904 6.198 1.00 95.06 80 PHE A C 1
ATOM 623 O O . PHE A 1 80 ? -13.833 15.693 6.278 1.00 95.06 80 PHE A O 1
ATOM 630 N N . VAL A 1 81 ? -12.671 13.924 7.069 1.00 89.50 81 VAL A N 1
ATOM 631 C CA . VAL A 1 81 ? -13.592 13.599 8.160 1.00 89.50 81 VAL A CA 1
ATOM 632 C C . VAL A 1 81 ? -12.860 13.430 9.479 1.00 89.50 81 VAL A C 1
ATOM 634 O O . VAL A 1 81 ? -11.739 12.917 9.549 1.00 89.50 81 VAL A O 1
ATOM 637 N N . GLN A 1 82 ? -13.540 13.815 10.550 1.00 91.62 82 GLN A N 1
ATOM 638 C CA . GLN A 1 82 ? -13.157 13.427 11.901 1.00 91.62 82 GLN A CA 1
ATOM 639 C C . GLN A 1 82 ? -13.605 11.985 12.200 1.00 91.62 82 GLN A C 1
ATOM 641 O O . GLN A 1 82 ? -14.421 11.392 11.486 1.00 91.62 82 GLN A O 1
ATOM 646 N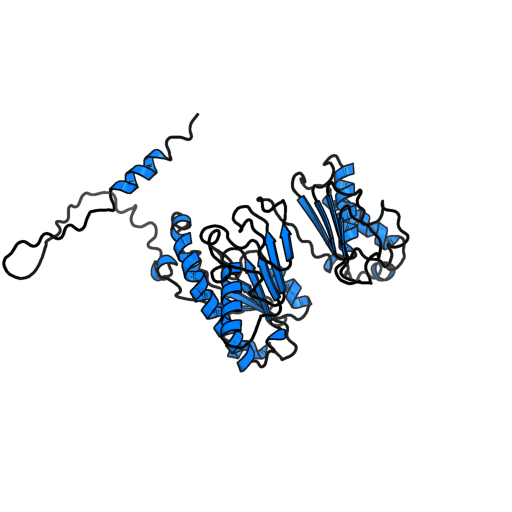 N . VAL A 1 83 ? -13.068 11.386 13.267 1.00 89.94 83 VAL A N 1
ATOM 647 C CA . VAL A 1 83 ? -13.380 9.989 13.638 1.00 89.94 83 VAL A CA 1
ATOM 648 C C . VAL A 1 83 ? -14.884 9.792 13.865 1.00 89.94 83 VAL A C 1
ATOM 650 O O . VAL A 1 83 ? -15.471 8.849 13.344 1.00 89.94 83 VAL A O 1
ATOM 653 N N . ASN A 1 84 ? -15.523 10.696 14.607 1.00 91.81 84 ASN A N 1
ATOM 654 C CA . ASN A 1 84 ? -16.957 10.642 14.909 1.00 91.81 84 ASN A CA 1
ATOM 655 C C . ASN A 1 84 ? -17.832 10.740 13.648 1.00 91.81 84 ASN A C 1
ATOM 657 O O . ASN A 1 84 ? -18.814 10.015 13.523 1.00 91.81 84 ASN A O 1
ATOM 661 N N . GLU A 1 85 ? -17.461 11.603 12.704 1.00 92.69 85 GLU A N 1
ATOM 662 C CA . GLU A 1 85 ? -18.153 11.762 11.421 1.00 92.69 85 GLU A CA 1
ATOM 663 C C . GLU A 1 85 ? -18.038 10.499 10.562 1.00 92.69 85 GLU A C 1
ATOM 665 O O . GLU A 1 85 ? -18.997 10.113 9.893 1.00 92.69 85 GLU A O 1
ATOM 670 N N . SER A 1 86 ? -16.888 9.820 10.636 1.00 93.06 86 SER A N 1
ATOM 671 C CA . SER A 1 86 ? -16.633 8.570 9.917 1.00 93.06 86 SER A CA 1
ATOM 672 C C . SER A 1 86 ? -17.602 7.463 10.327 1.00 93.06 86 SER A C 1
ATOM 674 O O . SER A 1 86 ? -18.032 6.687 9.476 1.00 93.06 86 SER A O 1
ATOM 676 N N . CYS A 1 87 ? -17.995 7.399 11.605 1.00 93.06 87 CYS A N 1
ATOM 677 C CA . CYS A 1 87 ? -18.866 6.340 12.116 1.00 93.06 87 CYS A CA 1
ATOM 678 C C . CYS A 1 87 ? -20.242 6.297 11.436 1.00 93.06 87 CYS A C 1
ATOM 680 O O . CYS A 1 87 ? -20.840 5.229 11.361 1.00 93.06 87 CYS A O 1
ATOM 682 N N . ASN A 1 88 ? -20.719 7.414 10.875 1.00 93.00 88 ASN A N 1
ATOM 683 C CA . ASN A 1 88 ? -21.982 7.453 10.127 1.00 93.00 88 ASN A CA 1
ATOM 684 C C . ASN A 1 88 ? -21.951 6.598 8.851 1.00 93.00 88 ASN A C 1
ATOM 686 O O . ASN A 1 88 ? -23.002 6.245 8.322 1.00 93.00 88 ASN A O 1
ATOM 690 N N . PHE A 1 89 ? -20.755 6.259 8.365 1.00 91.94 89 PHE A N 1
ATOM 691 C CA . PHE A 1 89 ? -20.550 5.488 7.143 1.00 91.94 89 PHE A CA 1
ATOM 692 C C . PHE A 1 89 ? -19.988 4.081 7.397 1.00 91.94 89 PHE A C 1
ATOM 694 O O . PHE A 1 89 ? -19.763 3.325 6.448 1.00 91.94 89 PHE A O 1
ATOM 701 N N . LEU A 1 90 ? -19.725 3.723 8.657 1.00 93.12 90 LEU A N 1
ATOM 702 C CA . LEU A 1 90 ? -19.080 2.468 9.034 1.00 93.12 90 LEU A CA 1
ATOM 703 C C . LEU A 1 90 ? -20.006 1.604 9.890 1.00 93.12 90 LEU A C 1
ATOM 705 O O . LEU A 1 90 ? -20.815 2.096 10.668 1.00 93.12 90 LEU A O 1
ATOM 709 N N . ASN A 1 91 ? -19.854 0.289 9.769 1.00 87.06 91 ASN A N 1
ATOM 710 C CA . ASN A 1 91 ? -20.481 -0.682 10.654 1.00 87.06 91 ASN A CA 1
ATOM 711 C C . ASN A 1 91 ? -19.547 -1.881 10.880 1.00 87.06 91 ASN A C 1
ATOM 713 O O . ASN A 1 91 ? -18.459 -1.967 10.308 1.00 87.06 91 ASN A O 1
ATOM 717 N N . SER A 1 92 ? -19.987 -2.842 11.691 1.00 89.50 92 SER A N 1
ATOM 718 C CA . SER A 1 92 ? -19.173 -3.999 12.078 1.00 89.50 92 SER A CA 1
ATOM 719 C C . SER A 1 92 ? -18.808 -4.950 10.928 1.00 89.50 92 SER A C 1
ATOM 721 O O . SER A 1 92 ? -17.894 -5.764 11.063 1.00 89.50 92 SER A O 1
ATOM 723 N N . SER A 1 93 ? -19.495 -4.858 9.788 1.00 87.69 93 SER A N 1
ATOM 724 C CA . SER A 1 93 ? -19.210 -5.648 8.583 1.00 87.69 93 SER A CA 1
ATOM 725 C C . SER A 1 93 ? -18.330 -4.904 7.576 1.00 87.69 93 SER A C 1
ATOM 727 O O . SER A 1 93 ? -17.837 -5.515 6.628 1.00 87.69 93 SER A O 1
ATOM 729 N N . THR A 1 94 ? -18.106 -3.600 7.761 1.00 88.12 94 THR A N 1
ATOM 730 C CA . THR A 1 94 ? -17.314 -2.789 6.834 1.00 88.12 94 THR A CA 1
ATOM 731 C C . THR A 1 94 ? -15.847 -3.211 6.881 1.00 88.12 94 THR A C 1
ATOM 733 O O . THR A 1 94 ? -15.219 -3.168 7.939 1.00 88.12 94 THR A O 1
ATOM 736 N N . SER A 1 95 ? -15.291 -3.596 5.727 1.00 90.69 95 SER A N 1
ATOM 737 C CA . SER A 1 95 ? -13.839 -3.748 5.555 1.00 90.69 95 SER A CA 1
ATOM 738 C C . SER A 1 95 ? -13.217 -2.421 5.142 1.00 90.69 95 SER A C 1
ATOM 740 O O . SER A 1 95 ? -13.779 -1.707 4.306 1.00 90.69 95 SER A O 1
ATOM 742 N N . ILE A 1 96 ? -12.078 -2.085 5.745 1.00 94.81 96 ILE A N 1
ATOM 743 C CA . ILE A 1 96 ? -11.477 -0.757 5.653 1.00 94.81 96 ILE A CA 1
ATOM 744 C C . ILE A 1 96 ? -10.046 -0.857 5.138 1.00 94.81 96 ILE A C 1
ATOM 746 O O . ILE A 1 96 ? -9.232 -1.593 5.692 1.00 94.81 96 ILE A O 1
ATOM 750 N N . PHE A 1 97 ? -9.731 -0.060 4.120 1.00 92.19 97 PHE A N 1
ATOM 751 C CA . PHE A 1 97 ? -8.375 0.121 3.615 1.00 92.19 97 PHE A CA 1
ATOM 752 C C . PHE A 1 97 ? -7.859 1.507 3.991 1.00 92.19 97 PHE A C 1
ATOM 754 O O . PHE A 1 97 ? -8.410 2.512 3.549 1.00 92.19 97 PHE A O 1
ATOM 761 N N . PHE A 1 98 ? -6.778 1.566 4.765 1.00 97.44 98 PHE A N 1
ATOM 762 C CA . PHE A 1 98 ? -6.020 2.798 4.970 1.00 97.44 98 PHE A CA 1
ATOM 763 C C . PHE A 1 98 ? -4.910 2.880 3.927 1.00 97.44 98 PHE A C 1
ATOM 765 O O . PHE A 1 98 ? -4.053 2.000 3.873 1.00 97.44 98 PHE A O 1
ATOM 772 N N . ILE A 1 99 ? -4.926 3.925 3.103 1.00 92.56 99 ILE A N 1
ATOM 773 C CA . ILE A 1 99 ? -3.962 4.154 2.026 1.00 92.56 99 ILE A CA 1
ATOM 774 C C . ILE A 1 99 ? -3.071 5.340 2.394 1.00 92.56 99 ILE A C 1
ATOM 776 O O . ILE A 1 99 ? -3.551 6.385 2.828 1.00 92.56 99 ILE A O 1
ATOM 780 N N . THR A 1 100 ? -1.757 5.179 2.249 1.00 94.94 100 THR A N 1
ATOM 781 C CA . THR A 1 100 ? -0.763 6.193 2.619 1.00 94.94 100 THR A CA 1
ATOM 782 C C . THR A 1 100 ? 0.197 6.487 1.467 1.00 94.94 100 THR A C 1
ATOM 784 O O . THR A 1 100 ? 0.881 5.593 0.961 1.00 94.94 100 THR A O 1
ATOM 787 N N . HIS A 1 101 ? 0.263 7.758 1.060 1.00 89.25 101 HIS A N 1
ATOM 788 C CA . HIS A 1 101 ? 1.161 8.232 0.005 1.00 89.25 101 HIS A CA 1
ATOM 789 C C . HIS A 1 101 ? 2.623 8.345 0.475 1.00 89.25 101 HIS A C 1
ATOM 791 O O . HIS A 1 101 ? 2.925 8.239 1.664 1.00 89.25 101 HIS A O 1
ATOM 797 N N . GLY A 1 102 ? 3.535 8.563 -0.476 1.00 86.50 102 GLY A N 1
ATOM 798 C CA . GLY A 1 102 ? 4.971 8.679 -0.235 1.00 86.50 102 GLY A CA 1
ATOM 799 C C . GLY A 1 102 ? 5.487 10.118 -0.194 1.00 86.50 102 GLY A C 1
ATOM 800 O O . GLY A 1 102 ? 4.748 11.062 0.076 1.00 86.50 102 GLY A O 1
ATOM 801 N N . PHE A 1 103 ? 6.784 10.244 -0.470 1.00 84.31 103 PHE A N 1
ATOM 802 C CA . PHE A 1 103 ? 7.523 11.503 -0.537 1.00 84.31 103 PHE A CA 1
ATOM 803 C C . PHE A 1 103 ? 7.026 12.413 -1.673 1.00 84.31 103 PHE A C 1
ATOM 805 O O . PHE A 1 103 ? 6.785 11.916 -2.772 1.00 84.31 103 PHE A O 1
ATOM 812 N N . ILE A 1 104 ? 6.917 13.725 -1.421 1.00 82.88 104 ILE A N 1
ATOM 813 C CA . ILE A 1 104 ? 6.418 14.742 -2.370 1.00 82.88 104 ILE A CA 1
ATOM 814 C C . ILE A 1 104 ? 5.098 14.283 -3.012 1.00 82.88 104 ILE A C 1
ATOM 816 O O . ILE A 1 104 ? 4.932 14.238 -4.232 1.00 82.88 104 ILE A O 1
ATOM 820 N N . ALA A 1 105 ? 4.149 13.898 -2.168 1.00 81.75 105 ALA A N 1
ATOM 821 C CA . ALA A 1 105 ? 2.802 13.529 -2.573 1.00 81.75 105 ALA A CA 1
ATOM 822 C C . ALA A 1 105 ? 1.789 13.985 -1.518 1.00 81.75 105 ALA A C 1
ATOM 824 O O . ALA A 1 105 ? 2.164 14.444 -0.441 1.00 81.75 105 ALA A O 1
ATOM 825 N N . ASN A 1 106 ? 0.514 13.846 -1.851 1.00 87.75 106 ASN A N 1
ATOM 826 C CA . ASN A 1 106 ? -0.644 14.119 -1.017 1.00 87.75 106 ASN A CA 1
ATOM 827 C C . ASN A 1 106 ? -1.680 12.993 -1.162 1.00 87.75 106 ASN A C 1
ATOM 829 O O . ASN A 1 106 ? -1.517 12.047 -1.945 1.00 87.75 106 ASN A O 1
ATOM 833 N N . HIS A 1 107 ? -2.779 13.123 -0.423 1.00 85.88 107 HIS A N 1
ATOM 834 C CA . HIS A 1 107 ? -3.856 12.136 -0.355 1.00 85.88 107 HIS A CA 1
ATOM 835 C C . HIS A 1 107 ? -4.565 11.817 -1.680 1.00 85.88 107 HIS A C 1
ATOM 837 O O . HIS A 1 107 ? -5.361 10.894 -1.701 1.00 85.88 107 HIS A O 1
ATOM 843 N N . SER A 1 108 ? -4.357 12.559 -2.767 1.00 80.50 108 SER A N 1
ATOM 844 C CA . SER A 1 108 ? -5.045 12.349 -4.052 1.00 80.50 108 SER A CA 1
ATOM 845 C C . SER A 1 108 ? -4.126 11.834 -5.169 1.00 80.50 108 SER A C 1
ATOM 847 O O . SER A 1 108 ? -4.594 11.502 -6.262 1.00 80.50 108 SER A O 1
ATOM 849 N N . ASN A 1 109 ? -2.816 11.733 -4.911 1.00 78.31 109 ASN A N 1
ATOM 850 C CA . ASN A 1 109 ? -1.838 11.274 -5.895 1.00 78.31 109 ASN A CA 1
ATOM 851 C C . ASN A 1 109 ? -1.985 9.780 -6.249 1.00 78.31 109 ASN A C 1
ATOM 853 O O . ASN A 1 109 ? -2.772 9.034 -5.669 1.00 78.31 109 ASN A O 1
ATOM 857 N N . TYR A 1 110 ? -1.202 9.343 -7.243 1.00 68.81 110 TYR A N 1
ATOM 858 C CA . TYR A 1 110 ? -1.113 7.947 -7.697 1.00 68.81 110 TYR A CA 1
ATOM 859 C C . TYR A 1 110 ? -2.444 7.343 -8.170 1.00 68.81 110 TYR A C 1
ATOM 861 O O . TYR A 1 110 ? -2.658 6.138 -8.058 1.00 68.81 110 TYR A O 1
ATOM 869 N N . ASN A 1 111 ? -3.332 8.177 -8.721 1.00 65.75 111 ASN A N 1
ATOM 870 C CA . ASN A 1 111 ? -4.671 7.779 -9.160 1.00 65.75 111 ASN A CA 1
ATOM 871 C C . ASN A 1 111 ? -5.489 7.121 -8.040 1.00 65.75 111 ASN A C 1
ATOM 873 O O . ASN A 1 111 ? -6.212 6.152 -8.291 1.00 65.75 111 ASN A O 1
ATOM 877 N N . LEU A 1 112 ? -5.400 7.649 -6.811 1.00 70.12 112 LEU A N 1
ATOM 878 C CA . LEU A 1 112 ? -6.171 7.127 -5.685 1.00 70.12 112 LEU A CA 1
ATOM 879 C C . LEU A 1 112 ? -7.659 6.999 -6.022 1.00 70.12 112 LEU A C 1
ATOM 881 O O . LEU A 1 112 ? -8.260 5.998 -5.658 1.00 70.12 112 LEU A O 1
ATOM 885 N N . SER A 1 113 ? -8.249 7.958 -6.740 1.00 69.31 113 SER A N 1
ATOM 886 C CA . SER A 1 113 ? -9.665 7.909 -7.131 1.00 69.31 113 SER A CA 1
ATOM 887 C C . SER A 1 113 ? -10.031 6.623 -7.882 1.00 69.31 113 SER A C 1
ATOM 889 O O . SER A 1 113 ? -11.089 6.045 -7.641 1.00 69.31 113 SER A O 1
ATOM 891 N N . VAL A 1 114 ? -9.131 6.119 -8.732 1.00 65.31 114 VAL A N 1
ATOM 892 C CA . VAL A 1 114 ? -9.314 4.854 -9.451 1.00 65.31 114 VAL A CA 1
ATOM 893 C C . VAL A 1 114 ? -9.256 3.683 -8.475 1.00 65.31 114 VAL A C 1
ATOM 895 O O . VAL A 1 114 ? -10.174 2.864 -8.459 1.00 65.31 114 VAL A O 1
ATOM 898 N N . VAL A 1 115 ? -8.230 3.623 -7.622 1.00 65.31 115 VAL A N 1
ATOM 899 C CA . VAL A 1 115 ? -8.079 2.555 -6.616 1.00 65.31 115 VAL A CA 1
ATOM 900 C C . VAL A 1 115 ? -9.274 2.529 -5.662 1.00 65.31 115 VAL A C 1
ATOM 902 O O . VAL A 1 115 ? -9.882 1.479 -5.456 1.00 65.31 115 VAL A O 1
ATOM 905 N N . ALA A 1 116 ? -9.653 3.694 -5.138 1.00 70.19 116 ALA A N 1
ATOM 906 C CA . ALA A 1 116 ? -10.808 3.872 -4.280 1.00 70.19 116 ALA A CA 1
ATOM 907 C C . ALA A 1 116 ? -12.069 3.380 -4.991 1.00 70.19 116 ALA A C 1
ATOM 909 O O . ALA A 1 116 ? -12.742 2.507 -4.457 1.00 70.19 116 ALA A O 1
ATOM 910 N N . SER A 1 117 ? -12.342 3.821 -6.224 1.00 70.06 117 SER A N 1
ATOM 911 C CA . SER A 1 117 ? -13.542 3.402 -6.963 1.00 70.06 117 SER A CA 1
ATOM 912 C C . SER A 1 117 ? -13.688 1.877 -7.072 1.00 70.06 117 SER A C 1
ATOM 914 O O . SER A 1 117 ? -14.789 1.358 -6.885 1.00 70.06 117 SER A O 1
ATOM 916 N N . GLN A 1 118 ? -12.591 1.140 -7.287 1.00 63.50 118 GLN A N 1
ATOM 917 C CA . GLN A 1 118 ? -12.634 -0.324 -7.374 1.00 63.50 118 GLN A CA 1
ATOM 918 C C . GLN A 1 118 ? -12.885 -0.981 -6.011 1.00 63.50 118 GLN A C 1
ATOM 920 O O . GLN A 1 118 ? -13.662 -1.932 -5.915 1.00 63.50 118 GLN A O 1
ATOM 925 N N . LEU A 1 119 ? -12.295 -0.449 -4.937 1.00 69.69 119 LEU A N 1
ATOM 926 C CA . LEU A 1 119 ? -12.558 -0.920 -3.573 1.00 69.69 119 LEU A CA 1
ATOM 927 C C . LEU A 1 119 ? -14.006 -0.620 -3.144 1.00 69.69 119 LEU A C 1
ATOM 929 O O . LEU A 1 119 ? -14.671 -1.476 -2.558 1.00 69.69 119 LEU A O 1
ATOM 933 N N . LEU A 1 120 ? -14.545 0.542 -3.524 1.00 79.50 120 LEU A N 1
ATOM 934 C CA . LEU A 1 120 ? -15.931 0.930 -3.252 1.00 79.50 120 LEU A CA 1
ATOM 935 C C . LEU A 1 120 ? -16.946 0.003 -3.944 1.00 79.50 120 LEU A C 1
ATOM 937 O O . LEU A 1 120 ? -17.979 -0.321 -3.350 1.00 79.50 120 LEU A O 1
ATOM 941 N N . LYS A 1 121 ? -16.654 -0.490 -5.161 1.00 71.06 121 LYS A N 1
ATOM 942 C CA . LYS A 1 121 ? -17.486 -1.506 -5.846 1.00 71.06 121 LYS A CA 1
ATOM 943 C C . LYS A 1 121 ? -17.610 -2.801 -5.030 1.00 71.06 121 LYS A C 1
ATOM 945 O O . LYS A 1 121 ? -18.613 -3.502 -5.151 1.00 71.06 121 LYS A O 1
ATOM 950 N N . LYS A 1 122 ? -16.624 -3.110 -4.180 1.00 69.69 122 LYS A N 1
ATOM 951 C CA . LYS A 1 122 ? -16.625 -4.258 -3.255 1.00 69.69 122 LYS A CA 1
ATOM 952 C C . LYS A 1 122 ? -17.209 -3.936 -1.875 1.00 69.69 122 LYS A C 1
ATOM 954 O O . LYS A 1 122 ? -17.145 -4.781 -0.992 1.00 69.69 122 LYS A O 1
ATOM 959 N N . GLN A 1 123 ? -17.822 -2.759 -1.709 1.00 82.00 123 GLN A N 1
ATOM 960 C CA . GLN A 1 123 ? -18.393 -2.273 -0.445 1.00 82.00 123 GLN A CA 1
ATOM 961 C C . GLN A 1 123 ? -17.350 -2.058 0.663 1.00 82.00 123 GLN A C 1
ATOM 963 O O . GLN A 1 123 ? -17.669 -2.119 1.849 1.00 82.00 123 GLN A O 1
ATOM 968 N N . TYR A 1 124 ? -16.100 -1.795 0.286 1.00 84.31 124 TYR A N 1
ATOM 969 C CA . TYR A 1 124 ? -15.061 -1.407 1.234 1.00 84.31 124 TYR A CA 1
ATOM 970 C C . TYR A 1 124 ? -15.065 0.104 1.447 1.00 84.31 124 TYR A C 1
ATOM 972 O O . TYR A 1 124 ? -15.418 0.853 0.539 1.00 84.31 124 TYR A O 1
ATOM 980 N N . ALA A 1 125 ? -14.658 0.549 2.635 1.00 95.12 125 ALA A N 1
ATOM 981 C CA . ALA A 1 125 ? -14.357 1.951 2.903 1.00 95.12 125 ALA A CA 1
ATOM 982 C C . ALA A 1 125 ? -12.858 2.199 2.711 1.00 95.12 125 ALA A C 1
ATOM 984 O O . ALA A 1 125 ? -12.033 1.340 3.037 1.00 95.12 125 ALA A O 1
ATOM 985 N N . VAL A 1 126 ? -12.498 3.372 2.196 1.00 94.50 126 VAL A N 1
ATOM 986 C CA . VAL A 1 126 ? -11.098 3.746 1.975 1.00 94.50 126 VAL A CA 1
ATOM 987 C C . VAL A 1 126 ? -10.794 5.029 2.730 1.00 94.50 126 VAL A C 1
ATOM 989 O O . VAL A 1 126 ? -11.446 6.043 2.517 1.00 94.50 126 VAL A O 1
ATOM 992 N N . PHE A 1 127 ? -9.788 4.989 3.593 1.00 97.31 127 PHE A N 1
ATOM 993 C CA . PHE A 1 127 ? -9.255 6.151 4.295 1.00 97.31 127 PHE A CA 1
ATOM 994 C C . PHE A 1 127 ? -7.904 6.493 3.685 1.00 97.31 127 PHE A C 1
ATOM 996 O O . PHE A 1 127 ? -6.968 5.704 3.769 1.00 97.31 127 PHE A O 1
ATOM 1003 N N . SER A 1 128 ? -7.784 7.660 3.068 1.00 96.19 128 SER A N 1
ATOM 1004 C CA . SER A 1 128 ? -6.518 8.139 2.527 1.00 96.19 128 SER A CA 1
ATOM 1005 C C . SER A 1 128 ? -5.883 9.149 3.461 1.00 96.19 128 SER A C 1
ATOM 1007 O O . SER A 1 128 ? -6.442 10.222 3.686 1.00 96.19 128 SER A O 1
ATOM 1009 N N . LEU A 1 129 ? -4.709 8.804 3.979 1.00 96.88 129 LEU A N 1
ATOM 1010 C CA . LEU A 1 129 ? -3.918 9.667 4.843 1.00 96.88 129 LEU A CA 1
ATOM 1011 C C . LEU A 1 129 ? -3.269 10.783 4.025 1.00 96.88 129 LEU A C 1
ATOM 1013 O O . LEU A 1 129 ? -2.584 10.495 3.045 1.00 96.88 129 LEU A O 1
ATOM 1017 N N . ASP A 1 130 ? -3.452 12.025 4.460 1.00 96.44 130 ASP A N 1
ATOM 1018 C CA . ASP A 1 130 ? -2.733 13.192 3.967 1.00 96.44 130 ASP A CA 1
ATOM 1019 C C . ASP A 1 130 ? -1.678 13.627 4.981 1.00 96.44 130 ASP A C 1
ATOM 1021 O O . ASP A 1 130 ? -1.996 14.053 6.093 1.00 96.44 130 ASP A O 1
ATOM 1025 N N . TRP A 1 131 ? -0.414 13.512 4.591 1.00 95.62 131 TRP A N 1
ATOM 1026 C CA . TRP A 1 131 ? 0.727 14.019 5.348 1.00 95.62 131 TRP A CA 1
ATOM 1027 C C . TRP A 1 131 ? 1.614 14.900 4.459 1.00 95.62 131 TRP A C 1
ATOM 1029 O O . TRP A 1 131 ? 2.823 14.965 4.673 1.00 95.62 131 TRP A O 1
ATOM 1039 N N . SER A 1 132 ? 1.026 15.560 3.450 1.00 92.62 132 SER A N 1
ATOM 1040 C CA . SER A 1 132 ? 1.726 16.352 2.427 1.00 92.62 132 SER A CA 1
ATOM 1041 C C . SER A 1 132 ? 2.757 17.333 2.991 1.00 92.62 132 SER A C 1
ATOM 1043 O O . SER A 1 132 ? 3.864 17.432 2.456 1.00 92.62 132 SER A O 1
ATOM 1045 N N . ASP A 1 133 ? 2.424 18.000 4.099 1.00 88.88 133 ASP A N 1
ATOM 1046 C CA . ASP A 1 133 ? 3.305 18.950 4.791 1.00 88.88 133 ASP A CA 1
ATOM 1047 C C . ASP A 1 133 ? 4.573 18.249 5.278 1.00 88.88 133 ASP A C 1
ATOM 1049 O O . ASP A 1 133 ? 5.691 18.633 4.955 1.00 88.88 133 ASP A O 1
ATOM 1053 N N . ALA A 1 134 ? 4.407 17.129 5.980 1.00 91.62 134 ALA A N 1
ATOM 1054 C CA . ALA A 1 134 ? 5.514 16.331 6.490 1.00 91.62 134 ALA A CA 1
ATOM 1055 C C . ALA A 1 134 ? 6.226 15.497 5.403 1.00 91.62 134 ALA A C 1
ATOM 1057 O O . ALA A 1 134 ? 7.323 14.992 5.661 1.00 91.62 134 ALA A O 1
ATOM 1058 N N . ALA A 1 135 ? 5.628 15.374 4.211 1.00 87.69 135 ALA A N 1
ATOM 1059 C CA . ALA A 1 135 ? 6.162 14.685 3.035 1.00 87.69 135 ALA A CA 1
ATOM 1060 C C . ALA A 1 135 ? 6.967 15.599 2.092 1.00 87.69 135 ALA A C 1
ATOM 1062 O O . ALA A 1 135 ? 7.392 15.133 1.031 1.00 87.69 135 ALA A O 1
ATOM 1063 N N . CYS A 1 136 ? 7.167 16.871 2.458 1.00 86.06 136 CYS A N 1
ATOM 1064 C CA . CYS A 1 136 ? 7.841 17.904 1.656 1.00 86.06 136 CYS A CA 1
ATOM 1065 C C . CYS A 1 136 ? 7.149 18.172 0.304 1.00 86.06 136 CYS A C 1
ATOM 1067 O O . CYS A 1 136 ? 7.793 18.529 -0.682 1.00 86.06 136 CYS A O 1
ATOM 1069 N N . TYR A 1 137 ? 5.830 17.952 0.216 1.00 83.69 137 TYR A N 1
ATOM 1070 C CA . TYR A 1 137 ? 5.066 18.236 -1.005 1.00 83.69 137 TYR A CA 1
ATOM 1071 C C . TYR A 1 137 ? 4.906 19.742 -1.245 1.00 83.69 137 TYR A C 1
ATOM 1073 O O . TYR A 1 137 ? 4.965 20.189 -2.388 1.00 83.69 137 TYR A O 1
ATOM 1081 N N . ASN A 1 138 ? 4.737 20.512 -0.166 1.00 80.31 138 ASN A N 1
ATOM 1082 C CA . ASN A 1 138 ? 4.532 21.962 -0.212 1.00 80.31 138 ASN A CA 1
ATOM 1083 C C . ASN A 1 138 ? 5.848 22.765 -0.271 1.00 80.31 138 ASN A C 1
ATOM 1085 O O . ASN A 1 138 ? 5.812 23.983 -0.462 1.00 80.31 138 ASN A O 1
ATOM 1089 N N . ASP A 1 139 ? 6.997 22.087 -0.171 1.00 76.44 139 ASP A N 1
ATOM 1090 C CA . ASP A 1 139 ? 8.315 22.720 -0.157 1.00 76.44 139 ASP A CA 1
ATOM 1091 C C . ASP A 1 139 ? 8.832 23.008 -1.583 1.00 76.44 139 ASP A C 1
ATOM 1093 O O . ASP A 1 139 ? 8.474 22.309 -2.545 1.00 76.44 139 ASP A O 1
ATOM 1097 N N . PRO A 1 140 ? 9.642 24.073 -1.779 1.00 68.38 140 PRO A N 1
ATOM 1098 C CA . PRO A 1 140 ? 10.110 24.461 -3.105 1.00 68.38 140 PRO A CA 1
ATOM 1099 C C . PRO A 1 140 ? 10.961 23.368 -3.759 1.00 68.38 140 PRO A C 1
ATOM 1101 O O . PRO A 1 140 ? 12.067 23.091 -3.311 1.00 68.38 140 PRO A O 1
ATOM 1104 N N . ALA A 1 141 ? 10.524 22.854 -4.915 1.00 58.78 141 ALA A N 1
ATOM 1105 C CA . ALA A 1 141 ? 11.132 21.717 -5.629 1.00 58.78 141 ALA A CA 1
ATOM 1106 C C . ALA A 1 141 ? 12.670 21.743 -5.811 1.00 58.78 141 ALA A C 1
ATOM 1108 O O . ALA A 1 141 ? 13.286 20.698 -6.019 1.00 58.78 141 ALA A O 1
ATOM 1109 N N . VAL A 1 142 ? 13.299 22.921 -5.745 1.00 55.62 142 VAL A N 1
ATOM 1110 C CA . VAL A 1 142 ? 14.758 23.107 -5.796 1.00 55.62 142 VAL A CA 1
ATOM 1111 C C . VAL A 1 142 ? 15.505 22.564 -4.566 1.00 55.62 142 VAL A C 1
ATOM 1113 O O . VAL A 1 142 ? 16.705 22.320 -4.675 1.00 55.62 142 VAL A O 1
ATOM 1116 N N . VAL A 1 143 ? 14.830 22.344 -3.430 1.00 59.78 143 VAL A N 1
ATOM 1117 C CA . VAL A 1 143 ? 15.430 21.828 -2.183 1.00 59.78 143 VAL A CA 1
ATOM 1118 C C . VAL A 1 143 ? 14.930 20.443 -1.766 1.00 59.78 143 VAL A C 1
ATOM 1120 O O . VAL A 1 143 ? 15.615 19.792 -0.981 1.00 59.78 143 VAL A O 1
ATOM 1123 N N . ASN A 1 144 ? 13.840 19.924 -2.341 1.00 60.41 144 ASN A N 1
ATOM 1124 C CA . ASN A 1 144 ? 13.164 18.728 -1.814 1.00 60.41 144 ASN A CA 1
ATOM 1125 C C . ASN A 1 144 ? 14.091 17.506 -1.672 1.00 60.41 144 ASN A C 1
ATOM 1127 O O . ASN A 1 144 ? 14.009 16.778 -0.689 1.00 60.41 144 ASN A O 1
ATOM 1131 N N . LEU A 1 145 ? 15.049 17.274 -2.581 1.00 62.97 145 LEU A N 1
ATOM 1132 C CA . LEU A 1 145 ? 15.965 16.130 -2.428 1.00 62.97 145 LEU A CA 1
ATOM 1133 C C . LEU A 1 145 ? 16.853 16.231 -1.169 1.00 62.97 145 LEU A C 1
ATOM 1135 O O . LEU A 1 145 ? 17.185 15.205 -0.577 1.00 62.97 145 LEU A O 1
ATOM 1139 N N . LEU A 1 146 ? 17.209 17.448 -0.742 1.00 71.19 146 LEU A N 1
ATOM 1140 C CA . LEU A 1 146 ? 17.937 17.691 0.508 1.00 71.19 146 LEU A CA 1
ATOM 1141 C C . LEU A 1 146 ? 17.053 17.456 1.741 1.00 71.19 146 LEU A C 1
ATOM 1143 O O . LEU A 1 146 ? 17.570 17.179 2.821 1.00 71.19 146 LEU A O 1
ATOM 1147 N N . GLU A 1 147 ? 15.733 17.530 1.579 1.00 80.38 147 GLU A N 1
ATOM 1148 C CA . GLU A 1 147 ? 14.755 17.423 2.661 1.00 80.38 147 GLU A CA 1
ATOM 1149 C C . GLU A 1 147 ? 14.281 15.984 2.917 1.00 80.38 147 GLU A C 1
ATOM 1151 O O . GLU A 1 147 ? 13.715 15.686 3.970 1.00 80.38 147 GLU A O 1
ATOM 1156 N N . TYR A 1 148 ? 14.577 15.053 2.004 1.00 80.44 148 TYR A N 1
ATOM 1157 C CA . TYR A 1 148 ? 14.218 13.637 2.132 1.00 80.44 148 TYR A CA 1
ATOM 1158 C C . TYR A 1 148 ? 14.553 13.008 3.507 1.00 80.44 148 TYR A C 1
ATOM 1160 O O . TYR A 1 148 ? 13.703 12.292 4.044 1.00 80.44 148 TYR A O 1
ATOM 1168 N N . PRO A 1 149 ? 15.714 13.274 4.151 1.00 87.62 149 PRO A N 1
ATOM 1169 C CA . PRO A 1 149 ? 15.992 12.761 5.497 1.00 87.62 149 PRO A CA 1
ATOM 1170 C C . PRO A 1 149 ? 14.981 13.213 6.563 1.00 87.62 149 PRO A C 1
ATOM 1172 O O . PRO A 1 149 ? 14.698 12.461 7.498 1.00 87.62 149 PRO A O 1
ATOM 1175 N N . PHE A 1 150 ? 14.410 14.412 6.424 1.00 89.56 150 PHE A N 1
ATOM 1176 C CA . PHE A 1 150 ? 13.388 14.923 7.336 1.00 89.56 150 PHE A CA 1
ATOM 1177 C C . PHE A 1 150 ? 12.054 14.211 7.110 1.00 89.56 150 PHE A C 1
ATOM 1179 O O . PHE A 1 150 ? 11.465 13.731 8.077 1.00 89.56 150 PHE A O 1
ATOM 1186 N N . ALA A 1 151 ? 11.639 14.021 5.852 1.00 87.12 151 ALA A N 1
ATOM 1187 C CA . ALA A 1 151 ? 10.463 13.208 5.532 1.00 87.12 151 ALA A CA 1
ATOM 1188 C C . ALA A 1 151 ? 10.599 11.769 6.063 1.00 87.12 151 ALA A C 1
ATOM 1190 O O . ALA A 1 151 ? 9.659 11.237 6.653 1.00 87.12 151 ALA A O 1
ATOM 1191 N N . VAL A 1 152 ? 11.787 11.157 5.939 1.00 91.88 152 VAL A N 1
ATOM 1192 C CA . VAL A 1 152 ? 12.094 9.842 6.531 1.00 91.88 152 VAL A CA 1
ATOM 1193 C C . VAL A 1 152 ? 11.904 9.859 8.045 1.00 91.88 152 VAL A C 1
ATOM 1195 O O . VAL A 1 152 ? 11.234 8.973 8.576 1.00 91.88 152 VAL A O 1
ATOM 1198 N N . ARG A 1 153 ? 12.436 10.864 8.752 1.00 94.44 153 ARG A N 1
ATOM 1199 C CA . ARG A 1 153 ? 12.256 10.995 10.207 1.00 94.44 153 ARG A CA 1
ATOM 1200 C C . ARG A 1 153 ? 10.777 11.112 10.583 1.00 94.44 153 ARG A C 1
ATOM 1202 O O . ARG A 1 153 ? 10.334 10.455 11.524 1.00 94.44 153 ARG A O 1
ATOM 1209 N N . ASN A 1 154 ? 10.022 11.904 9.826 1.00 96.06 154 ASN A N 1
ATOM 1210 C CA . ASN A 1 154 ? 8.610 12.176 10.083 1.00 96.06 154 ASN A CA 1
ATOM 1211 C C . ASN A 1 154 ? 7.731 10.918 9.941 1.00 96.06 154 ASN A C 1
ATOM 1213 O O . ASN A 1 154 ? 6.693 10.831 10.595 1.00 96.06 154 ASN A O 1
ATOM 1217 N N . THR A 1 155 ? 8.155 9.904 9.169 1.00 97.62 155 THR A N 1
ATOM 1218 C CA . THR A 1 155 ? 7.369 8.669 8.967 1.00 97.62 155 THR A CA 1
ATOM 1219 C C . THR A 1 155 ? 6.957 7.964 10.264 1.00 97.62 155 THR A C 1
ATOM 1221 O O . THR A 1 155 ? 5.865 7.401 10.328 1.00 97.62 155 THR A O 1
ATOM 1224 N N . ARG A 1 156 ? 7.781 8.008 11.320 1.00 97.62 156 ARG A N 1
ATOM 1225 C CA . ARG A 1 156 ? 7.427 7.404 12.616 1.00 97.62 156 ARG A CA 1
ATOM 1226 C C . ARG A 1 156 ? 6.303 8.149 13.312 1.00 97.62 156 ARG A C 1
ATOM 1228 O O . ARG A 1 156 ? 5.376 7.525 13.816 1.00 97.62 156 ARG A O 1
ATOM 1235 N N . GLU A 1 157 ? 6.388 9.473 13.340 1.00 97.75 157 GLU A N 1
ATOM 1236 C CA . GLU A 1 157 ? 5.382 10.316 13.983 1.00 97.75 157 GLU A CA 1
ATOM 1237 C C . GLU A 1 157 ? 4.039 10.208 13.250 1.00 97.75 157 GLU A C 1
ATOM 1239 O O . GLU A 1 157 ? 3.005 9.995 13.882 1.00 97.75 157 GLU A O 1
ATOM 1244 N N . VAL A 1 158 ? 4.062 10.207 11.913 1.00 98.38 158 VAL A N 1
ATOM 1245 C CA . VAL A 1 158 ? 2.864 9.961 11.096 1.00 98.38 158 VAL A CA 1
ATOM 1246 C C . VAL A 1 158 ? 2.329 8.532 11.295 1.00 98.38 158 VAL A C 1
ATOM 1248 O O . VAL A 1 158 ? 1.119 8.332 11.375 1.00 98.38 158 VAL A O 1
ATOM 1251 N N . GLY A 1 159 ? 3.200 7.529 11.450 1.00 98.56 159 GLY A N 1
ATOM 1252 C CA . GLY A 1 159 ? 2.799 6.154 11.775 1.00 98.56 159 GLY A CA 1
ATOM 1253 C C . GLY A 1 159 ? 2.124 6.031 13.147 1.00 98.56 159 GLY A C 1
ATOM 1254 O O . GLY A 1 159 ? 1.128 5.320 13.289 1.00 98.56 159 GLY A O 1
ATOM 1255 N N . ASN A 1 160 ? 2.613 6.763 14.154 1.00 98.25 160 ASN A N 1
ATOM 1256 C CA . ASN A 1 160 ? 1.969 6.865 15.468 1.00 98.25 160 ASN A CA 1
ATOM 1257 C C . ASN A 1 160 ? 0.579 7.508 15.353 1.00 98.25 160 ASN A C 1
ATOM 1259 O O . ASN A 1 160 ? -0.382 7.004 15.937 1.00 98.25 160 ASN A O 1
ATOM 1263 N N . TYR A 1 161 ? 0.467 8.593 14.580 1.00 97.88 161 TYR A N 1
ATOM 1264 C CA . TYR A 1 161 ? -0.808 9.255 14.314 1.00 97.88 161 TYR A CA 1
ATOM 1265 C C . TYR A 1 161 ? -1.811 8.289 13.670 1.00 97.88 161 TYR A C 1
ATOM 1267 O O . TYR A 1 161 ? -2.916 8.118 14.185 1.00 97.88 161 TYR A O 1
ATOM 1275 N N . LEU A 1 162 ? -1.409 7.594 12.598 1.00 98.44 162 LEU A N 1
ATOM 1276 C CA . LEU A 1 162 ? -2.267 6.638 11.895 1.00 98.44 162 LEU A CA 1
ATOM 1277 C C . LEU A 1 162 ? -2.725 5.497 12.818 1.00 98.44 162 LEU A C 1
ATOM 1279 O O . LEU A 1 162 ? -3.905 5.154 12.819 1.00 98.44 162 LEU A O 1
ATOM 1283 N N . ALA A 1 163 ? -1.835 4.947 13.652 1.00 98.50 163 ALA A N 1
ATOM 1284 C CA . ALA A 1 163 ? -2.210 3.930 14.636 1.00 98.50 163 ALA A CA 1
ATOM 1285 C C . ALA A 1 163 ? -3.281 4.434 15.613 1.00 98.50 163 ALA A C 1
ATOM 1287 O O . ALA A 1 163 ? -4.264 3.740 15.863 1.00 98.50 163 ALA A O 1
ATOM 1288 N N . ASN A 1 164 ? -3.121 5.645 16.151 1.00 97.62 164 ASN A N 1
ATOM 1289 C CA . ASN A 1 164 ? -4.087 6.227 17.083 1.00 97.62 164 ASN A CA 1
ATOM 1290 C C . ASN A 1 164 ? -5.432 6.532 16.415 1.00 97.62 164 ASN A C 1
ATOM 1292 O O . ASN A 1 164 ? -6.481 6.328 17.032 1.00 97.62 164 ASN A O 1
ATOM 1296 N N . TYR A 1 165 ? -5.417 6.939 15.145 1.00 97.31 165 TYR A N 1
ATOM 1297 C CA . TYR A 1 165 ? -6.638 7.115 14.368 1.00 97.31 165 TYR A CA 1
ATOM 1298 C C . TYR A 1 165 ? -7.368 5.779 14.166 1.00 97.31 165 TYR A C 1
ATOM 1300 O O . TYR A 1 165 ? -8.567 5.691 14.415 1.00 97.31 165 TYR A O 1
ATOM 1308 N N . ILE A 1 166 ? -6.649 4.710 13.798 1.00 97.94 166 ILE A N 1
ATOM 1309 C CA . ILE A 1 166 ? -7.225 3.365 13.621 1.00 97.94 166 ILE A CA 1
ATOM 1310 C C . ILE A 1 166 ? -7.846 2.847 14.921 1.00 97.94 166 ILE A C 1
ATOM 1312 O O . ILE A 1 166 ? -8.961 2.329 14.884 1.00 97.94 166 ILE A O 1
ATOM 1316 N N . LYS A 1 167 ? -7.168 3.018 16.066 1.00 97.38 167 LYS A N 1
ATOM 1317 C CA . LYS A 1 167 ? -7.734 2.683 17.386 1.00 97.38 167 LYS A CA 1
ATOM 1318 C C . LYS A 1 167 ? -9.049 3.419 17.614 1.00 97.38 167 LYS A C 1
ATOM 1320 O O . LYS A 1 167 ? -10.066 2.797 17.887 1.00 97.38 167 LYS A O 1
ATOM 1325 N N . SER A 1 168 ? -9.046 4.732 17.386 1.00 96.12 168 SER A N 1
ATOM 1326 C CA . SER A 1 168 ? -10.235 5.574 17.554 1.00 96.12 168 SER A CA 1
ATOM 1327 C C . SER A 1 168 ? -11.397 5.122 16.662 1.00 96.12 168 SER A C 1
ATOM 1329 O O . SER A 1 168 ? -12.533 5.097 17.125 1.00 96.12 168 SER A O 1
ATOM 1331 N N . ILE A 1 169 ? -11.128 4.710 15.418 1.00 95.75 169 ILE A N 1
ATOM 1332 C CA . ILE A 1 169 ? -12.138 4.140 14.511 1.00 95.75 169 ILE A CA 1
ATOM 1333 C C . ILE A 1 169 ? -12.675 2.804 15.037 1.00 95.75 169 ILE A C 1
ATOM 1335 O O . ILE A 1 169 ? -13.890 2.606 15.054 1.00 95.75 169 ILE A O 1
ATOM 1339 N N . CYS A 1 170 ? -11.802 1.895 15.477 1.00 95.50 170 CYS A N 1
ATOM 1340 C CA . CYS A 1 170 ? -12.221 0.594 16.002 1.00 95.50 170 CYS A CA 1
ATOM 1341 C C . CYS A 1 170 ? -13.080 0.754 17.266 1.00 95.50 170 CYS A C 1
ATOM 1343 O O . CYS A 1 170 ? -14.172 0.189 17.339 1.00 95.50 170 CYS A O 1
ATOM 1345 N N . ASP A 1 171 ? -12.620 1.579 18.208 1.00 94.12 171 ASP A N 1
ATOM 1346 C CA . ASP A 1 171 ? -13.259 1.791 19.508 1.00 94.12 171 ASP A CA 1
ATOM 1347 C C . ASP A 1 171 ? -14.561 2.596 19.390 1.00 94.12 171 ASP A C 1
ATOM 1349 O O . ASP A 1 171 ? -15.572 2.242 19.995 1.00 94.12 171 ASP A O 1
ATOM 1353 N N . THR A 1 172 ? -14.569 3.667 18.590 1.00 94.38 172 THR A N 1
ATOM 1354 C CA . THR A 1 172 ? -15.718 4.589 18.509 1.00 94.38 172 THR A CA 1
ATOM 1355 C C . THR A 1 172 ? -16.773 4.100 17.523 1.00 94.38 172 THR A C 1
ATOM 1357 O O . THR A 1 172 ? -17.966 4.186 17.804 1.00 94.38 172 THR A O 1
ATOM 1360 N N . CYS A 1 173 ? -16.358 3.565 16.371 1.00 93.88 173 CYS A N 1
ATOM 1361 C CA . CYS A 1 173 ? -17.282 3.148 15.315 1.00 93.88 173 CYS A CA 1
ATOM 1362 C C . CYS A 1 173 ? -17.629 1.650 15.371 1.00 93.88 173 CYS A C 1
ATOM 1364 O O . CYS A 1 173 ? -18.310 1.149 14.478 1.00 93.88 173 CYS A O 1
ATOM 1366 N N . SER A 1 174 ? -17.169 0.923 16.401 1.00 90.94 174 SER A N 1
ATOM 1367 C CA . SER A 1 174 ? -17.408 -0.520 16.574 1.00 90.94 174 SER A CA 1
ATOM 1368 C C . SER A 1 174 ? -16.986 -1.363 15.361 1.00 90.94 174 SER A C 1
ATOM 1370 O O . SER A 1 174 ? -17.632 -2.357 15.013 1.00 90.94 174 SER A O 1
ATOM 1372 N N . VAL A 1 175 ? -15.900 -0.960 14.696 1.00 93.88 175 VAL A N 1
ATOM 1373 C CA . VAL A 1 175 ? -15.322 -1.702 13.571 1.00 93.88 175 VAL A CA 1
ATOM 1374 C C . VAL A 1 175 ? -14.384 -2.779 14.118 1.00 93.88 175 VAL A C 1
ATOM 1376 O O . VAL A 1 175 ? -13.432 -2.454 14.828 1.00 93.88 175 VAL A O 1
ATOM 1379 N N . PRO A 1 176 ? -14.589 -4.065 13.782 1.00 94.00 176 PRO A N 1
ATOM 1380 C CA . PRO A 1 176 ? -13.675 -5.120 14.182 1.00 94.00 176 PRO A CA 1
ATOM 1381 C C . PRO A 1 176 ? -12.276 -4.889 13.615 1.00 94.00 176 PRO A C 1
ATOM 1383 O O . PRO A 1 176 ? -12.111 -4.722 12.409 1.00 94.00 176 PRO A O 1
ATOM 1386 N N . PHE A 1 177 ? -11.249 -5.000 14.455 1.00 95.19 177 PHE A N 1
ATOM 1387 C CA . PHE A 1 177 ? -9.854 -4.840 14.029 1.00 95.19 177 PHE A CA 1
ATOM 1388 C C . PHE A 1 177 ? -9.446 -5.797 12.890 1.00 95.19 177 PHE A C 1
ATOM 1390 O O . PHE A 1 177 ? -8.665 -5.444 12.009 1.00 95.19 177 PHE A O 1
ATOM 1397 N N . LYS A 1 178 ? -10.061 -6.986 12.836 1.00 91.81 178 LYS A N 1
ATOM 1398 C CA . LYS A 1 178 ? -9.880 -7.970 11.753 1.00 91.81 178 LYS A CA 1
ATOM 1399 C C . LYS A 1 178 ? -10.335 -7.490 10.361 1.00 91.81 178 LYS A C 1
ATOM 1401 O O . LYS A 1 178 ? -10.080 -8.172 9.374 1.00 91.81 178 LYS A O 1
ATOM 1406 N N . ASN A 1 179 ? -11.028 -6.356 10.281 1.00 90.88 179 ASN A N 1
ATOM 1407 C CA . ASN A 1 179 ? -11.502 -5.761 9.034 1.00 90.88 179 ASN A CA 1
ATOM 1408 C C . ASN A 1 179 ? -10.541 -4.691 8.485 1.00 90.88 179 ASN A C 1
ATOM 1410 O O . ASN A 1 179 ? -10.837 -4.082 7.455 1.00 90.88 179 ASN A O 1
ATOM 1414 N N . ILE A 1 180 ? -9.425 -4.425 9.172 1.00 94.38 180 ILE A N 1
ATOM 1415 C CA . ILE A 1 180 ? -8.481 -3.368 8.813 1.00 94.38 180 ILE A CA 1
ATOM 1416 C C . ILE A 1 180 ? -7.394 -3.906 7.877 1.00 94.38 180 ILE A C 1
ATOM 1418 O O . ILE A 1 180 ? -6.752 -4.919 8.153 1.00 94.38 180 ILE A O 1
ATOM 1422 N N . ALA A 1 181 ? -7.150 -3.185 6.786 1.00 92.38 181 ALA A N 1
ATOM 1423 C CA . ALA A 1 181 ? -6.018 -3.384 5.893 1.00 92.38 181 ALA A CA 1
ATOM 1424 C C . ALA A 1 181 ? -5.236 -2.077 5.735 1.00 92.38 181 ALA A C 1
ATOM 1426 O O . ALA A 1 181 ? -5.822 -0.998 5.622 1.00 92.38 181 ALA A O 1
ATOM 1427 N N . LEU A 1 182 ? -3.908 -2.173 5.705 1.00 97.00 182 LEU A N 1
ATOM 1428 C CA . LEU A 1 182 ? -3.013 -1.035 5.511 1.00 97.00 182 LEU A CA 1
ATOM 1429 C C . LEU A 1 182 ? -2.288 -1.152 4.172 1.00 97.00 182 LEU A C 1
ATOM 1431 O O . LEU A 1 182 ? -1.781 -2.218 3.822 1.00 97.00 182 LEU A O 1
ATOM 1435 N N . VAL A 1 183 ? -2.208 -0.050 3.435 1.00 91.19 183 VAL A N 1
ATOM 1436 C CA . VAL A 1 183 ? -1.526 0.041 2.145 1.00 91.19 183 VAL A CA 1
ATOM 1437 C C . VAL A 1 183 ? -0.679 1.305 2.125 1.00 91.19 183 VAL A C 1
ATOM 1439 O O . VAL A 1 183 ? -1.192 2.402 2.328 1.00 91.19 183 VAL A O 1
ATOM 1442 N N . GLY A 1 184 ? 0.607 1.176 1.826 1.00 89.62 184 GLY A N 1
ATOM 1443 C CA . GLY A 1 184 ? 1.511 2.319 1.763 1.00 89.62 184 GLY A CA 1
ATOM 1444 C C . GLY A 1 184 ? 2.414 2.280 0.540 1.00 89.62 184 GLY A C 1
ATOM 1445 O O . GLY A 1 184 ? 2.894 1.214 0.158 1.00 89.62 184 GLY A O 1
ATOM 1446 N N . HIS A 1 185 ? 2.661 3.439 -0.071 1.00 85.75 185 HIS A N 1
ATOM 1447 C CA . HIS A 1 185 ? 3.578 3.586 -1.205 1.00 85.75 185 HIS A CA 1
ATOM 1448 C C . HIS A 1 185 ? 4.862 4.319 -0.801 1.00 85.75 185 HIS A C 1
ATOM 1450 O O . HIS A 1 185 ? 4.783 5.363 -0.153 1.00 85.75 185 HIS A O 1
ATOM 1456 N N . SER A 1 186 ? 6.039 3.841 -1.223 1.00 89.50 186 SER A N 1
ATOM 1457 C CA . SER A 1 186 ? 7.326 4.502 -0.940 1.00 89.50 186 SER A CA 1
ATOM 1458 C C . SER A 1 186 ? 7.525 4.725 0.575 1.00 89.50 186 SER A C 1
ATOM 1460 O O . SER A 1 186 ? 7.473 3.758 1.338 1.00 89.50 186 SER A O 1
ATOM 1462 N N . LEU A 1 187 ? 7.717 5.966 1.050 1.00 93.00 187 LEU A N 1
ATOM 1463 C CA . LEU A 1 187 ? 7.755 6.299 2.487 1.00 93.00 187 LEU A CA 1
ATOM 1464 C C . LEU A 1 187 ? 6.455 5.931 3.221 1.00 93.00 187 LEU A C 1
ATOM 1466 O O . LEU A 1 187 ? 6.494 5.554 4.392 1.00 93.00 187 LEU A O 1
ATOM 1470 N N . GLY A 1 188 ? 5.320 5.958 2.524 1.00 93.38 188 GLY A N 1
ATOM 1471 C CA . GLY A 1 188 ? 4.028 5.534 3.049 1.00 93.38 188 GLY A CA 1
ATOM 1472 C C . GLY A 1 188 ? 3.997 4.065 3.460 1.00 93.38 188 GLY A C 1
ATOM 1473 O O . GLY A 1 188 ? 3.322 3.729 4.426 1.00 93.38 188 GLY A O 1
ATOM 1474 N N . ALA A 1 189 ? 4.778 3.190 2.811 1.00 95.00 189 ALA A N 1
ATOM 1475 C CA . ALA A 1 189 ? 4.899 1.794 3.238 1.00 95.00 189 ALA A CA 1
ATOM 1476 C C . ALA A 1 189 ? 5.489 1.703 4.654 1.00 95.00 189 ALA A C 1
ATOM 1478 O O . ALA A 1 189 ? 4.992 0.957 5.497 1.00 95.00 189 ALA A O 1
ATOM 1479 N N . HIS A 1 190 ? 6.514 2.508 4.947 1.00 98.50 190 HIS A N 1
ATOM 1480 C CA . HIS A 1 190 ? 7.098 2.583 6.285 1.00 98.50 190 HIS A CA 1
ATOM 1481 C C . HIS A 1 190 ? 6.126 3.176 7.305 1.00 98.50 190 HIS A C 1
ATOM 1483 O O . HIS A 1 190 ? 6.022 2.633 8.398 1.00 98.50 190 HIS A O 1
ATOM 1489 N N . ILE A 1 191 ? 5.353 4.201 6.938 1.00 98.81 191 ILE A N 1
ATOM 1490 C CA . ILE A 1 191 ? 4.294 4.759 7.796 1.00 98.81 191 ILE A CA 1
ATOM 1491 C C . ILE A 1 191 ? 3.260 3.686 8.165 1.00 98.81 191 ILE A C 1
ATOM 1493 O O . ILE A 1 191 ? 2.971 3.498 9.346 1.00 98.81 191 ILE A O 1
ATOM 1497 N N . SER A 1 192 ? 2.740 2.943 7.181 1.00 98.50 192 SER A N 1
ATOM 1498 C CA . SER A 1 192 ? 1.782 1.856 7.417 1.00 98.50 192 SER A CA 1
ATOM 1499 C C . SER A 1 192 ? 2.371 0.740 8.290 1.00 98.50 192 SER A C 1
ATOM 1501 O O . SER A 1 192 ? 1.693 0.230 9.178 1.00 98.50 192 SER A O 1
ATOM 1503 N N . SER A 1 193 ? 3.644 0.394 8.085 1.00 98.62 193 SER A N 1
ATOM 1504 C CA . SER A 1 193 ? 4.379 -0.559 8.928 1.00 98.62 193 SER A CA 1
ATOM 1505 C C . SER A 1 193 ? 4.527 -0.068 10.372 1.00 98.62 193 SER A C 1
ATOM 1507 O O . SER A 1 193 ? 4.225 -0.809 11.306 1.00 98.62 193 SER A O 1
ATOM 1509 N N . PHE A 1 194 ? 4.932 1.188 10.585 1.00 98.81 194 PHE A N 1
ATOM 1510 C CA . PHE A 1 194 ? 5.026 1.762 11.927 1.00 98.81 194 PHE A CA 1
ATOM 1511 C C . PHE A 1 194 ? 3.662 1.799 12.613 1.00 98.81 194 PHE A C 1
ATOM 1513 O O . PHE A 1 194 ? 3.562 1.444 13.786 1.00 98.81 194 PHE A O 1
ATOM 1520 N N . ALA A 1 195 ? 2.597 2.134 11.881 1.00 98.88 195 ALA A N 1
ATOM 1521 C CA . ALA A 1 195 ? 1.244 2.069 12.415 1.00 98.88 195 ALA A CA 1
ATOM 1522 C C . ALA A 1 195 ? 0.870 0.646 12.865 1.00 98.88 195 ALA A C 1
ATOM 1524 O O . ALA A 1 195 ? 0.372 0.468 13.976 1.00 98.88 195 ALA A O 1
ATOM 1525 N N . ALA A 1 196 ? 1.170 -0.370 12.049 1.00 98.69 196 ALA A N 1
ATOM 1526 C CA . ALA A 1 196 ? 0.924 -1.773 12.379 1.00 98.69 196 ALA A CA 1
ATOM 1527 C C . ALA A 1 196 ? 1.676 -2.225 13.645 1.00 98.69 196 ALA A C 1
ATOM 1529 O O . ALA A 1 196 ? 1.071 -2.801 14.549 1.00 98.69 196 ALA A O 1
ATOM 1530 N N . LYS A 1 197 ? 2.965 -1.882 13.763 1.00 98.62 197 LYS A N 1
ATOM 1531 C CA . LYS A 1 197 ? 3.775 -2.168 14.961 1.00 98.62 197 LYS A CA 1
ATOM 1532 C C . LYS A 1 197 ? 3.204 -1.511 16.208 1.00 98.62 197 LYS A C 1
ATOM 1534 O O . LYS A 1 197 ? 3.093 -2.150 17.248 1.00 98.62 197 LYS A O 1
ATOM 1539 N N . ASN A 1 198 ? 2.799 -0.249 16.103 1.00 98.44 198 ASN A N 1
ATOM 1540 C CA . ASN A 1 198 ? 2.199 0.476 17.218 1.00 98.44 198 ASN A CA 1
ATOM 1541 C C . ASN A 1 198 ? 0.859 -0.123 17.652 1.00 98.44 198 ASN A C 1
ATOM 1543 O O . ASN A 1 198 ? 0.555 -0.150 18.842 1.00 98.44 198 ASN A O 1
ATOM 1547 N N . LEU A 1 199 ? 0.043 -0.603 16.710 1.00 98.50 199 LEU A N 1
ATOM 1548 C CA . LEU A 1 199 ? -1.194 -1.322 17.023 1.00 98.50 199 LEU A CA 1
ATOM 1549 C C . LEU A 1 199 ? -0.888 -2.631 17.763 1.00 98.50 199 LEU A C 1
ATOM 1551 O O . LEU A 1 199 ? -1.503 -2.909 18.795 1.00 98.50 199 LEU A O 1
ATOM 1555 N N . GLN A 1 200 ? 0.127 -3.368 17.307 1.00 97.38 200 GLN A N 1
ATOM 1556 C CA . GLN A 1 200 ? 0.582 -4.597 17.950 1.00 97.38 200 GLN A CA 1
ATOM 1557 C C . GLN A 1 200 ? 1.068 -4.354 19.385 1.00 97.38 200 GLN A C 1
ATOM 1559 O O . GLN A 1 200 ? 0.609 -5.034 20.303 1.00 97.38 200 GLN A O 1
ATOM 1564 N N . THR A 1 201 ? 1.938 -3.364 19.610 1.00 96.62 201 THR A N 1
ATOM 1565 C CA . THR A 1 201 ? 2.440 -3.023 20.956 1.00 96.62 201 THR A CA 1
ATOM 1566 C C . THR A 1 201 ? 1.354 -2.458 21.871 1.00 96.62 201 THR A C 1
ATOM 1568 O O . THR A 1 201 ? 1.471 -2.551 23.090 1.00 96.62 201 THR A O 1
ATOM 1571 N N . SER A 1 202 ? 0.268 -1.930 21.302 1.00 95.50 202 SER A N 1
ATOM 1572 C CA . SER A 1 202 ? -0.891 -1.421 22.045 1.00 95.50 202 SER A CA 1
ATOM 1573 C C . SER A 1 202 ? -1.950 -2.485 22.357 1.00 95.50 202 SER A C 1
ATOM 1575 O O . SER A 1 202 ? -3.034 -2.136 22.816 1.00 95.50 202 SER A O 1
ATOM 1577 N N . GLY A 1 203 ? -1.674 -3.766 22.095 1.00 94.94 203 GLY A N 1
ATOM 1578 C CA . GLY A 1 203 ? -2.548 -4.879 22.481 1.00 94.94 203 GLY A CA 1
ATOM 1579 C C . GLY A 1 203 ? -3.664 -5.226 21.490 1.00 94.94 203 GLY A C 1
ATOM 1580 O O . GLY A 1 203 ? -4.420 -6.156 21.754 1.00 94.94 203 GLY A O 1
ATOM 1581 N N . TYR A 1 204 ? -3.750 -4.552 20.338 1.00 95.06 204 TYR A N 1
ATOM 1582 C CA . TYR A 1 204 ? -4.710 -4.903 19.278 1.00 95.06 204 TYR A CA 1
ATOM 1583 C C . TYR A 1 204 ? -4.294 -6.154 18.487 1.00 95.06 204 TYR A C 1
ATOM 1585 O O . TYR A 1 204 ? -5.118 -6.775 17.818 1.00 95.06 204 TYR A O 1
ATOM 1593 N N . GLY A 1 205 ? -3.018 -6.539 18.578 1.00 95.44 205 GLY A N 1
ATOM 1594 C CA . GLY A 1 205 ? -2.440 -7.625 17.796 1.00 95.44 205 GLY A CA 1
ATOM 1595 C C . GLY A 1 205 ? -1.962 -7.164 16.419 1.00 95.44 205 GLY A C 1
ATOM 1596 O O . GLY A 1 205 ? -1.781 -5.973 16.164 1.00 95.44 205 GLY A O 1
ATOM 1597 N N . LYS A 1 206 ? -1.698 -8.127 15.535 1.00 94.00 206 LYS A N 1
ATOM 1598 C CA . LYS A 1 206 ? -1.228 -7.851 14.175 1.00 94.00 206 LYS A CA 1
ATOM 1599 C C . LYS A 1 206 ? -2.394 -7.439 13.283 1.00 94.00 206 LYS A C 1
ATOM 1601 O O . LYS A 1 206 ? -3.455 -8.053 13.335 1.00 94.00 206 LYS A O 1
ATOM 1606 N N . VAL A 1 207 ? -2.183 -6.437 12.430 1.00 94.06 207 VAL A N 1
ATOM 1607 C CA . VAL A 1 207 ? -3.168 -6.125 11.385 1.00 94.06 207 VAL A CA 1
ATOM 1608 C C . VAL A 1 207 ? -3.291 -7.317 10.415 1.00 94.06 207 VAL A C 1
ATOM 1610 O O . VAL A 1 207 ? -2.278 -7.949 10.104 1.00 94.06 207 VAL A O 1
ATOM 1613 N N . PRO A 1 208 ? -4.492 -7.639 9.907 1.00 87.69 208 PRO A N 1
ATOM 1614 C CA . PRO A 1 208 ? -4.695 -8.776 9.001 1.00 87.69 208 PRO A CA 1
ATOM 1615 C C . PRO A 1 208 ? -3.930 -8.701 7.675 1.00 87.69 208 PRO A C 1
ATOM 1617 O O . PRO A 1 208 ? -3.532 -9.728 7.118 1.00 87.69 208 PRO A O 1
ATOM 1620 N N . LEU A 1 209 ? -3.771 -7.494 7.124 1.00 85.75 209 LEU A N 1
ATOM 1621 C CA . LEU A 1 209 ? -3.147 -7.275 5.822 1.00 85.75 209 LEU A CA 1
ATOM 1622 C C . LEU A 1 209 ? -2.380 -5.953 5.792 1.00 85.75 209 LEU A C 1
ATOM 1624 O O . LEU A 1 209 ? -2.946 -4.889 6.038 1.00 85.75 209 LEU A O 1
ATOM 1628 N N . LEU A 1 210 ? -1.107 -6.038 5.417 1.00 92.31 210 LEU A N 1
ATOM 1629 C CA . LEU A 1 210 ? -0.236 -4.905 5.136 1.00 92.31 210 LEU A CA 1
ATOM 1630 C C . LEU A 1 210 ? 0.348 -5.048 3.725 1.00 92.31 210 LEU A C 1
ATOM 1632 O O . LEU A 1 210 ? 0.960 -6.064 3.396 1.00 92.31 210 LEU A O 1
ATOM 1636 N N . ILE A 1 211 ? 0.175 -4.026 2.890 1.00 84.94 211 ILE A N 1
ATOM 1637 C CA . ILE A 1 211 ? 0.709 -3.977 1.527 1.00 84.94 211 ILE A CA 1
ATOM 1638 C C . ILE A 1 211 ? 1.677 -2.800 1.406 1.00 84.94 211 ILE A C 1
ATOM 1640 O O . ILE A 1 211 ? 1.305 -1.647 1.619 1.00 84.94 211 ILE A O 1
ATOM 1644 N N . GLY A 1 212 ? 2.918 -3.085 1.026 1.00 87.12 212 GLY A N 1
ATOM 1645 C CA . GLY A 1 212 ? 3.934 -2.088 0.709 1.00 87.12 212 GLY A CA 1
ATOM 1646 C C . GLY A 1 212 ? 4.161 -2.017 -0.794 1.00 87.12 212 GLY A C 1
ATOM 1647 O O . GLY A 1 212 ? 4.729 -2.938 -1.376 1.00 87.12 212 GLY A O 1
ATOM 1648 N N . SER A 1 213 ? 3.748 -0.924 -1.432 1.00 82.12 213 SER A N 1
ATOM 1649 C CA . SER A 1 213 ? 4.074 -0.647 -2.830 1.00 82.12 213 SER A CA 1
ATOM 1650 C C . SER A 1 213 ? 5.400 0.101 -2.917 1.00 82.12 213 SER A C 1
ATOM 1652 O O . SER A 1 213 ? 5.473 1.286 -2.614 1.00 82.12 213 SER A O 1
ATOM 1654 N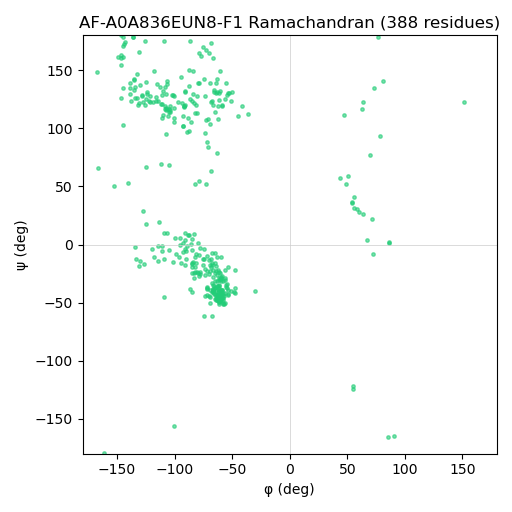 N . ASP A 1 214 ? 6.429 -0.584 -3.393 1.00 82.50 214 ASP A N 1
ATOM 1655 C CA . ASP A 1 214 ? 7.799 -0.095 -3.560 1.00 82.50 214 ASP A CA 1
ATOM 1656 C C . ASP A 1 214 ? 8.368 0.564 -2.285 1.00 82.50 214 ASP A C 1
ATOM 1658 O O . ASP A 1 214 ? 8.688 1.753 -2.312 1.00 82.50 214 ASP A O 1
ATOM 1662 N N . PRO A 1 215 ? 8.458 -0.155 -1.138 1.00 90.62 215 PRO A N 1
ATOM 1663 C CA . PRO A 1 215 ? 8.905 0.435 0.129 1.00 90.62 215 PRO A CA 1
ATOM 1664 C C . PRO A 1 215 ? 10.268 1.119 -0.014 1.00 90.62 215 PRO A C 1
ATOM 1666 O O . PRO A 1 215 ? 11.206 0.506 -0.522 1.00 90.62 215 PRO A O 1
ATOM 1669 N N . ALA A 1 216 ? 10.386 2.376 0.419 1.00 88.56 216 ALA A N 1
ATOM 1670 C CA . ALA A 1 216 ? 11.532 3.225 0.093 1.00 88.56 216 ALA A CA 1
ATOM 1671 C C . ALA A 1 216 ? 12.877 2.681 0.615 1.00 88.56 216 ALA A C 1
ATOM 1673 O O . ALA A 1 216 ? 13.051 2.367 1.787 1.00 88.56 216 ALA A O 1
ATOM 1674 N N . GLY A 1 217 ? 13.873 2.620 -0.265 1.00 85.25 217 GLY A N 1
ATOM 1675 C CA . GLY A 1 217 ? 15.226 2.165 0.039 1.00 85.25 217 GLY A CA 1
ATOM 1676 C C . GLY A 1 217 ? 16.057 3.167 0.844 1.00 85.25 217 GLY A C 1
ATOM 1677 O O . GLY A 1 217 ? 16.516 2.830 1.943 1.00 85.25 217 GLY A O 1
ATOM 1678 N N . PRO A 1 218 ? 16.312 4.379 0.311 1.00 83.81 218 PRO A N 1
ATOM 1679 C CA . PRO A 1 218 ? 17.230 5.335 0.920 1.00 83.81 218 PRO A CA 1
ATOM 1680 C C . PRO A 1 218 ? 16.882 5.621 2.384 1.00 83.81 218 PRO A C 1
ATOM 1682 O O . PRO A 1 218 ? 15.731 5.908 2.706 1.00 83.81 218 PRO A O 1
ATOM 1685 N N . LEU A 1 219 ? 17.898 5.536 3.252 1.00 89.81 219 LEU A N 1
ATOM 1686 C CA . LEU A 1 219 ? 17.817 5.673 4.718 1.00 89.81 219 LEU A CA 1
ATOM 1687 C C . LEU A 1 219 ? 17.053 4.565 5.477 1.00 89.81 219 LEU A C 1
ATOM 1689 O O . LEU A 1 219 ? 16.986 4.621 6.700 1.00 89.81 219 LEU A O 1
ATOM 1693 N N . PHE A 1 220 ? 16.577 3.517 4.793 1.00 93.56 220 PHE A N 1
ATOM 1694 C CA . PHE A 1 220 ? 16.015 2.304 5.414 1.00 93.56 220 PHE A CA 1
ATOM 1695 C C . PHE A 1 220 ? 16.799 1.019 5.092 1.00 93.56 220 PHE A C 1
ATOM 1697 O O . PHE A 1 220 ? 16.566 -0.027 5.706 1.00 93.56 220 PHE A O 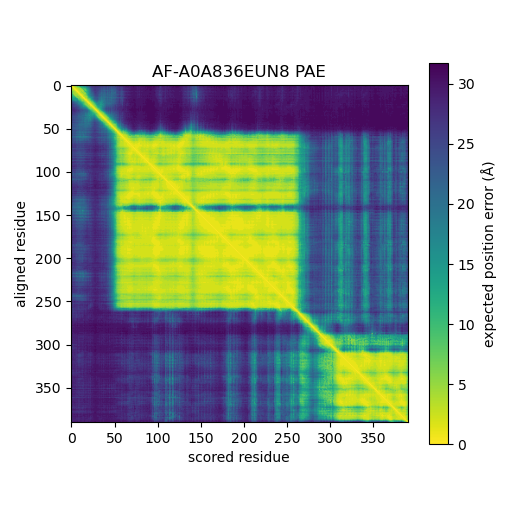1
ATOM 1704 N N . MET A 1 221 ? 17.740 1.060 4.138 1.00 87.44 221 MET A N 1
ATOM 1705 C CA . MET A 1 221 ? 18.482 -0.124 3.667 1.00 87.44 221 MET A CA 1
ATOM 1706 C C . MET A 1 221 ? 19.161 -0.910 4.793 1.00 87.44 221 MET A C 1
ATOM 1708 O O . MET A 1 221 ? 19.071 -2.141 4.807 1.00 87.44 221 MET A O 1
ATOM 1712 N N . LEU A 1 222 ? 19.797 -0.207 5.734 1.00 89.31 222 LEU A N 1
ATOM 1713 C CA . LEU A 1 222 ? 20.556 -0.799 6.840 1.00 89.31 222 LEU A CA 1
ATOM 1714 C C . LEU A 1 222 ? 19.712 -1.023 8.105 1.00 89.31 222 LEU A C 1
ATOM 1716 O O . LEU A 1 222 ? 20.202 -1.606 9.067 1.00 89.31 222 LEU A O 1
ATOM 1720 N N . ASN A 1 223 ? 18.447 -0.599 8.103 1.00 93.31 223 ASN A N 1
ATOM 1721 C CA . ASN A 1 223 ? 17.588 -0.686 9.277 1.00 93.31 223 ASN A CA 1
ATOM 1722 C C . ASN A 1 223 ? 17.123 -2.130 9.523 1.00 93.31 223 ASN A C 1
ATOM 1724 O O . ASN A 1 223 ? 16.800 -2.884 8.586 1.00 93.31 223 ASN A O 1
ATOM 1728 N N . GLY A 1 224 ? 17.042 -2.491 10.806 1.00 95.00 224 GLY A N 1
ATOM 1729 C CA . GLY A 1 224 ? 16.417 -3.729 11.266 1.00 95.00 224 GLY A CA 1
ATOM 1730 C C . GLY A 1 224 ? 14.891 -3.706 11.088 1.00 95.00 224 GLY A C 1
ATOM 1731 O O . GLY A 1 224 ? 14.333 -2.633 10.870 1.00 95.00 224 GLY A O 1
ATOM 1732 N N . PRO A 1 225 ? 14.207 -4.865 11.163 1.00 94.44 225 PRO A N 1
ATOM 1733 C CA . PRO A 1 225 ? 12.750 -4.987 11.001 1.00 94.44 225 PRO A CA 1
ATOM 1734 C C . PRO A 1 225 ? 11.925 -3.977 11.808 1.00 94.44 225 PRO A C 1
ATOM 1736 O O . PRO A 1 225 ? 10.968 -3.420 11.281 1.00 94.44 225 PRO A O 1
ATOM 1739 N N . GLU A 1 226 ? 12.351 -3.648 13.029 1.00 95.94 226 GLU A N 1
ATOM 1740 C CA . GLU A 1 226 ? 11.680 -2.666 13.896 1.00 95.94 226 GLU A CA 1
ATOM 1741 C C . GLU A 1 226 ? 11.609 -1.261 13.281 1.00 95.94 226 GLU A C 1
ATOM 1743 O O . GLU A 1 226 ? 10.638 -0.527 13.464 1.00 95.94 226 GLU A O 1
ATOM 1748 N N . ASP A 1 227 ? 12.582 -0.914 12.442 1.00 96.69 227 ASP A N 1
ATOM 1749 C CA . ASP A 1 227 ? 12.840 0.448 11.981 1.00 96.69 227 ASP A CA 1
ATOM 1750 C C . ASP A 1 227 ? 12.577 0.652 10.480 1.00 96.69 227 ASP A C 1
ATOM 1752 O O . ASP A 1 227 ? 13.085 1.602 9.882 1.00 96.69 227 ASP A O 1
ATOM 1756 N N . ARG A 1 228 ? 11.803 -0.247 9.858 1.00 97.31 228 ARG A N 1
ATOM 1757 C CA . ARG A 1 228 ? 11.349 -0.187 8.453 1.00 97.31 228 ARG A CA 1
ATOM 1758 C C . ARG A 1 228 ? 10.145 -1.105 8.219 1.00 97.31 228 ARG A C 1
ATOM 1760 O O . ARG A 1 228 ? 9.748 -1.837 9.106 1.00 97.31 228 ARG A O 1
ATOM 1767 N N . PHE A 1 229 ? 9.637 -1.155 6.994 1.00 97.69 229 PHE A N 1
ATOM 1768 C CA . PHE A 1 229 ? 8.615 -2.122 6.580 1.00 97.69 229 PHE A CA 1
ATOM 1769 C C . PHE A 1 229 ? 9.171 -3.549 6.658 1.00 97.69 229 PHE A C 1
ATOM 1771 O O . PHE A 1 229 ? 10.278 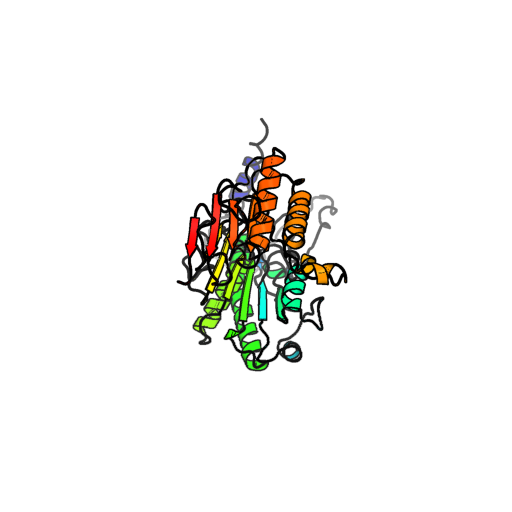-3.779 6.153 1.00 97.69 229 PHE A O 1
ATOM 1778 N N . SER A 1 230 ? 8.441 -4.472 7.291 1.00 96.81 230 SER A N 1
ATOM 1779 C CA . SER A 1 230 ? 8.836 -5.875 7.443 1.00 96.81 230 SER A CA 1
ATOM 1780 C C . SER A 1 230 ? 7.650 -6.845 7.485 1.00 96.81 230 SER A C 1
ATOM 1782 O O . SER A 1 230 ? 6.513 -6.496 7.790 1.00 96.81 230 SER A O 1
ATOM 1784 N N . ASP A 1 231 ? 7.963 -8.107 7.230 1.00 89.00 231 ASP A N 1
ATOM 1785 C CA . ASP A 1 231 ? 7.106 -9.287 7.318 1.00 89.00 231 ASP A CA 1
ATOM 1786 C C . ASP A 1 231 ? 6.533 -9.516 8.725 1.00 89.00 231 ASP A C 1
ATOM 1788 O O . ASP A 1 231 ? 5.426 -10.023 8.881 1.00 89.00 231 ASP A O 1
ATOM 1792 N N . THR A 1 232 ? 7.235 -9.070 9.763 1.00 95.31 232 THR A N 1
ATOM 1793 C CA . THR A 1 232 ? 6.795 -9.178 11.157 1.00 95.31 232 THR A CA 1
ATOM 1794 C C . THR A 1 232 ? 5.576 -8.325 11.505 1.00 95.31 232 THR A C 1
ATOM 1796 O O . THR A 1 232 ? 4.928 -8.609 12.511 1.00 95.31 232 THR A O 1
ATOM 1799 N N . ASP A 1 233 ? 5.237 -7.328 10.690 1.00 96.94 233 ASP A N 1
ATOM 1800 C CA . ASP A 1 233 ? 4.370 -6.211 11.091 1.00 96.94 233 ASP A CA 1
ATOM 1801 C C . ASP A 1 233 ? 2.867 -6.535 11.016 1.00 96.94 233 ASP A C 1
ATOM 1803 O O . ASP A 1 233 ? 2.044 -5.862 11.634 1.00 96.94 233 ASP A O 1
ATOM 1807 N N . ALA A 1 234 ? 2.489 -7.573 10.267 1.00 94.81 234 ALA A N 1
ATOM 1808 C CA . ALA A 1 234 ? 1.101 -7.974 10.040 1.00 94.81 234 ALA A CA 1
ATOM 1809 C C . ALA A 1 234 ? 0.969 -9.500 9.953 1.00 94.81 234 ALA A C 1
ATOM 1811 O O . ALA A 1 234 ? 1.967 -10.219 9.900 1.00 94.81 234 ALA A O 1
ATOM 1812 N N . GLU A 1 235 ? -0.262 -10.014 9.941 1.00 86.75 235 GLU A N 1
ATOM 1813 C CA . GLU A 1 235 ? -0.521 -11.440 9.691 1.00 86.75 235 GLU A CA 1
ATOM 1814 C C . GLU A 1 235 ? -0.145 -11.826 8.258 1.00 86.75 235 GLU A C 1
ATOM 1816 O O . GLU A 1 235 ? 0.448 -12.875 8.020 1.00 86.75 235 GLU A O 1
ATOM 1821 N N . ARG A 1 236 ? -0.460 -10.951 7.295 1.00 79.12 236 ARG A N 1
ATOM 1822 C CA . ARG A 1 236 ? -0.052 -11.074 5.894 1.00 79.12 236 ARG A CA 1
ATOM 1823 C C . ARG A 1 236 ? 0.593 -9.779 5.437 1.00 79.12 236 ARG A C 1
ATOM 1825 O O . ARG A 1 236 ? 0.016 -8.704 5.578 1.00 79.12 236 ARG A O 1
ATOM 1832 N N . VAL A 1 237 ? 1.785 -9.906 4.861 1.00 80.12 237 VAL A N 1
ATOM 1833 C CA . VAL A 1 237 ? 2.585 -8.775 4.383 1.00 80.12 237 VAL A CA 1
ATOM 1834 C C . VAL A 1 237 ? 2.920 -9.026 2.924 1.00 80.12 237 VAL A C 1
ATOM 1836 O O . VAL A 1 237 ? 3.545 -10.038 2.608 1.00 80.12 237 VAL A O 1
ATOM 1839 N N . ILE A 1 238 ? 2.492 -8.119 2.050 1.00 78.19 238 ILE A N 1
ATOM 1840 C CA . ILE A 1 238 ? 2.770 -8.170 0.614 1.00 78.19 238 ILE A CA 1
ATOM 1841 C C . ILE A 1 238 ? 3.661 -6.983 0.259 1.00 78.19 238 ILE A C 1
ATOM 1843 O O . ILE A 1 238 ? 3.285 -5.837 0.500 1.00 78.19 238 ILE A O 1
ATOM 1847 N N . ALA A 1 239 ? 4.818 -7.243 -0.338 1.00 78.38 239 ALA A N 1
ATOM 1848 C CA . ALA A 1 239 ? 5.712 -6.212 -0.848 1.00 78.38 239 ALA A CA 1
ATOM 1849 C C . ALA A 1 239 ? 5.732 -6.245 -2.380 1.00 78.38 239 ALA A C 1
ATOM 1851 O O . ALA A 1 239 ? 5.946 -7.294 -2.986 1.00 78.38 239 ALA A O 1
ATOM 1852 N N . LEU A 1 240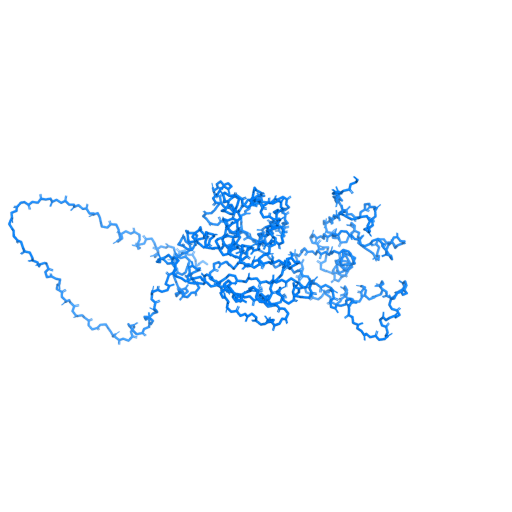 ? 5.508 -5.098 -3.015 1.00 77.94 240 LEU A N 1
ATOM 1853 C CA . LEU A 1 240 ? 5.605 -4.928 -4.463 1.00 77.94 240 LEU A CA 1
ATOM 1854 C C . LEU A 1 240 ? 6.903 -4.180 -4.765 1.00 77.94 240 LEU A C 1
ATOM 1856 O O . LEU A 1 240 ? 7.038 -3.032 -4.365 1.00 77.94 240 LEU A O 1
ATOM 1860 N N . HIS A 1 241 ? 7.843 -4.788 -5.479 1.00 73.56 241 HIS A N 1
ATOM 1861 C CA . HIS A 1 241 ? 9.129 -4.169 -5.819 1.00 73.56 241 HIS A CA 1
ATOM 1862 C C . HIS A 1 241 ? 9.127 -3.754 -7.281 1.00 73.56 241 HIS A C 1
ATOM 1864 O O . HIS A 1 241 ? 9.067 -4.609 -8.164 1.00 73.56 241 HIS A O 1
ATOM 1870 N N . THR A 1 242 ? 9.175 -2.452 -7.546 1.00 56.78 242 THR A N 1
ATOM 1871 C CA . THR A 1 242 ? 8.944 -1.884 -8.887 1.00 56.78 242 THR A CA 1
ATOM 1872 C C . THR A 1 242 ? 10.064 -0.961 -9.357 1.00 56.78 242 THR A C 1
ATOM 1874 O O . THR A 1 242 ? 10.178 -0.686 -10.554 1.00 56.78 242 THR A O 1
ATOM 1877 N N . SER A 1 243 ? 10.919 -0.490 -8.446 1.00 65.44 243 SER A N 1
ATOM 1878 C CA . SER A 1 243 ? 12.013 0.410 -8.788 1.00 65.44 243 SER A CA 1
ATOM 1879 C C . SER A 1 243 ? 13.254 0.203 -7.922 1.00 65.44 243 SER A C 1
ATOM 1881 O O . SER A 1 243 ? 13.192 -0.323 -6.813 1.00 65.44 243 SER A O 1
ATOM 1883 N N . ALA A 1 244 ? 14.396 0.683 -8.425 1.00 67.62 244 ALA A N 1
ATOM 1884 C CA . ALA A 1 244 ? 15.667 0.634 -7.701 1.00 67.62 244 ALA A CA 1
ATOM 1885 C C . ALA A 1 244 ? 15.712 1.617 -6.514 1.00 67.62 244 ALA A C 1
ATOM 1887 O O . ALA A 1 244 ? 16.649 1.576 -5.721 1.00 67.62 244 ALA A O 1
ATOM 1888 N N . LEU A 1 245 ? 14.718 2.510 -6.408 1.00 72.12 245 LEU A N 1
ATOM 1889 C CA . LEU A 1 245 ? 14.530 3.387 -5.254 1.00 72.12 245 LEU A CA 1
ATOM 1890 C C . LEU A 1 245 ? 13.823 2.662 -4.105 1.00 72.12 245 LEU A C 1
ATOM 1892 O O . LEU A 1 245 ? 13.875 3.151 -2.979 1.00 72.12 245 LEU A O 1
ATOM 1896 N N . GLY A 1 246 ? 13.194 1.514 -4.369 1.00 73.69 246 GLY A N 1
ATOM 1897 C CA . GLY A 1 246 ? 12.676 0.613 -3.350 1.00 73.69 246 GLY A CA 1
ATOM 1898 C C . GLY A 1 246 ? 13.776 -0.222 -2.684 1.00 73.69 246 GLY A C 1
ATOM 1899 O O . GLY A 1 246 ? 14.886 -0.380 -3.202 1.00 73.69 246 GLY A O 1
ATOM 1900 N N . LEU A 1 247 ? 13.471 -0.787 -1.521 1.00 80.56 247 LEU A N 1
ATOM 1901 C CA . LEU A 1 247 ? 14.339 -1.705 -0.787 1.00 80.56 247 LEU A CA 1
ATOM 1902 C C . LEU A 1 247 ? 14.560 -3.006 -1.563 1.00 80.56 247 LEU A C 1
ATOM 1904 O O . LEU A 1 247 ? 13.667 -3.833 -1.684 1.00 80.56 247 LEU A O 1
ATOM 1908 N N . GLN A 1 248 ? 15.797 -3.242 -1.995 1.00 80.81 248 GLN A N 1
ATOM 1909 C CA . GLN A 1 248 ? 16.182 -4.429 -2.765 1.00 80.81 248 GLN A CA 1
ATOM 1910 C C . GLN A 1 248 ? 16.446 -5.659 -1.871 1.00 80.81 248 GLN A C 1
ATOM 1912 O O . GLN A 1 248 ? 17.509 -6.275 -1.935 1.00 80.81 248 GLN A O 1
ATOM 1917 N N . LYS A 1 249 ? 15.495 -5.999 -0.995 1.00 82.31 249 LYS A N 1
ATOM 1918 C CA . LYS A 1 249 ? 15.512 -7.213 -0.162 1.00 82.31 249 LYS A CA 1
ATOM 1919 C C . LYS A 1 249 ? 14.098 -7.764 0.026 1.00 82.31 249 LYS A C 1
ATOM 1921 O O . LYS A 1 249 ? 13.142 -7.029 -0.178 1.00 82.31 249 LYS A O 1
ATOM 1926 N N . SER A 1 250 ? 13.972 -9.034 0.415 1.00 79.56 250 SER A N 1
ATOM 1927 C CA . SER A 1 250 ? 12.671 -9.597 0.806 1.00 79.56 250 SER A CA 1
ATOM 1928 C C . SER A 1 250 ? 12.157 -8.866 2.041 1.00 79.56 250 SER A C 1
ATOM 1930 O O . SER A 1 250 ? 12.909 -8.668 3.000 1.00 79.56 250 SER A O 1
ATOM 1932 N N . LEU A 1 251 ? 10.902 -8.440 1.996 1.00 81.19 251 LEU A N 1
ATOM 1933 C CA . LEU A 1 251 ? 10.279 -7.630 3.034 1.00 81.19 251 LEU A CA 1
ATOM 1934 C C . LEU A 1 251 ? 8.931 -8.162 3.501 1.00 81.19 251 LEU A C 1
ATOM 1936 O O . LEU A 1 251 ? 8.430 -7.656 4.498 1.00 81.19 251 LEU A O 1
ATOM 1940 N N . GLY A 1 252 ? 8.311 -9.087 2.774 1.00 78.00 252 GLY A N 1
ATOM 1941 C CA . GLY A 1 252 ? 6.980 -9.580 3.091 1.00 78.00 252 GLY A CA 1
ATOM 1942 C C . GLY A 1 252 ? 6.935 -11.092 3.220 1.00 78.00 252 GLY A C 1
ATOM 1943 O O . GLY A 1 252 ? 7.886 -11.804 2.918 1.00 78.00 252 GLY A O 1
ATOM 1944 N N . HIS A 1 253 ? 5.766 -11.584 3.615 1.00 77.06 253 HIS A N 1
ATOM 1945 C CA . HIS A 1 253 ? 5.419 -12.993 3.447 1.00 77.06 253 HIS A CA 1
ATOM 1946 C C . HIS A 1 253 ? 5.291 -13.350 1.954 1.00 77.06 253 HIS A C 1
ATOM 1948 O O . HIS A 1 253 ? 5.521 -14.491 1.562 1.00 77.06 253 HIS A O 1
ATOM 1954 N N . LEU A 1 254 ? 4.934 -12.362 1.121 1.00 67.31 254 LEU A N 1
ATOM 1955 C CA . LEU A 1 254 ? 4.949 -12.435 -0.336 1.00 67.31 254 LEU A CA 1
ATOM 1956 C C . LEU A 1 254 ? 5.651 -11.199 -0.913 1.00 67.31 254 LEU A C 1
ATOM 1958 O O . LEU A 1 254 ? 5.178 -10.076 -0.741 1.00 67.31 254 LEU A O 1
ATOM 1962 N N . ASP A 1 255 ? 6.733 -11.414 -1.657 1.00 72.81 255 ASP A N 1
ATOM 1963 C CA . ASP A 1 255 ? 7.438 -10.370 -2.399 1.00 72.81 255 ASP A CA 1
ATOM 1964 C C . ASP A 1 255 ? 7.206 -10.539 -3.910 1.00 72.81 255 ASP A C 1
ATOM 1966 O O . ASP A 1 255 ? 7.617 -11.529 -4.520 1.00 72.81 255 ASP A O 1
ATOM 1970 N N . LEU A 1 256 ? 6.563 -9.553 -4.533 1.00 62.31 256 LEU A N 1
ATOM 1971 C CA . LEU A 1 256 ? 6.328 -9.504 -5.973 1.00 62.31 256 LEU A CA 1
ATOM 1972 C C . LEU A 1 256 ? 7.352 -8.577 -6.626 1.00 62.31 256 LEU A C 1
ATOM 1974 O O . LEU A 1 256 ? 7.268 -7.354 -6.521 1.00 62.31 256 LEU A O 1
ATOM 1978 N N . TRP A 1 257 ? 8.325 -9.175 -7.310 1.00 57.28 257 TRP A N 1
ATOM 1979 C CA . TRP A 1 257 ? 9.404 -8.460 -7.987 1.00 57.28 257 TRP A CA 1
ATOM 1980 C C . TRP A 1 257 ? 9.055 -8.181 -9.439 1.00 57.28 257 TRP A C 1
ATOM 1982 O O . TRP A 1 257 ? 9.193 -9.036 -10.316 1.00 57.28 257 TRP A O 1
ATOM 1992 N N . PHE A 1 258 ? 8.661 -6.948 -9.714 1.00 51.22 258 PHE A N 1
ATOM 1993 C CA . PHE A 1 258 ? 8.437 -6.486 -11.068 1.00 51.22 258 PHE A CA 1
ATOM 1994 C C . PHE A 1 258 ? 9.774 -6.065 -11.665 1.00 51.22 258 PHE A C 1
ATOM 1996 O O . PHE A 1 258 ? 10.487 -5.228 -11.113 1.00 51.22 258 PHE A O 1
ATOM 2003 N N . ASN A 1 259 ? 10.148 -6.687 -12.784 1.00 53.25 259 ASN A N 1
ATOM 2004 C CA . ASN A 1 259 ? 11.393 -6.381 -13.494 1.00 53.25 259 ASN A CA 1
ATOM 2005 C C . ASN A 1 259 ? 12.657 -6.457 -12.604 1.00 53.25 259 ASN A C 1
ATOM 2007 O O . ASN A 1 259 ? 13.583 -5.662 -12.762 1.00 53.25 259 ASN A O 1
ATOM 2011 N N . ASN A 1 260 ? 12.706 -7.414 -11.668 1.00 51.03 260 ASN A N 1
ATOM 2012 C CA . ASN A 1 260 ? 13.776 -7.567 -10.669 1.00 51.03 260 ASN A CA 1
ATOM 2013 C C . ASN A 1 260 ? 14.008 -6.310 -9.799 1.00 51.03 260 ASN A C 1
ATOM 2015 O O . ASN A 1 260 ? 15.150 -6.040 -9.434 1.00 51.03 260 ASN A O 1
ATOM 2019 N N . GLY A 1 261 ? 12.969 -5.513 -9.518 1.00 47.81 261 GLY A N 1
ATOM 2020 C CA . GLY A 1 261 ? 13.103 -4.300 -8.703 1.00 47.81 261 GLY A CA 1
ATOM 2021 C C . GLY A 1 261 ? 13.845 -3.166 -9.418 1.00 47.81 261 GLY A C 1
ATOM 2022 O O . GLY A 1 261 ? 14.396 -2.282 -8.774 1.00 47.81 261 GLY A O 1
ATOM 2023 N N . LYS A 1 262 ? 13.899 -3.176 -10.756 1.00 43.38 262 LYS A N 1
ATOM 2024 C CA . LYS A 1 262 ? 14.491 -2.103 -11.572 1.00 43.38 262 LYS A CA 1
ATOM 2025 C C . LYS A 1 262 ? 13.382 -1.299 -12.251 1.00 43.38 262 LYS A C 1
ATOM 2027 O O . LYS A 1 262 ? 12.412 -1.886 -12.716 1.00 43.38 262 LYS A O 1
ATOM 2032 N N . GLN A 1 263 ? 13.552 0.030 -12.316 1.00 35.69 263 GLN A N 1
ATOM 2033 C CA . GLN A 1 263 ? 12.585 0.981 -12.897 1.00 35.69 263 GLN A CA 1
ATOM 2034 C C . GLN A 1 263 ? 12.037 0.474 -14.233 1.00 35.69 263 GLN A C 1
ATOM 2036 O O . GLN A 1 263 ? 12.816 0.506 -15.170 1.00 35.69 263 GLN A O 1
ATOM 2041 N N . TYR A 1 264 ? 10.754 0.085 -14.314 1.00 41.38 264 TYR A N 1
ATOM 2042 C CA . TYR A 1 264 ? 9.843 0.205 -15.476 1.00 41.38 264 TYR A CA 1
ATOM 2043 C C . TYR A 1 264 ? 8.392 -0.071 -15.020 1.00 41.38 264 TYR A C 1
ATOM 2045 O O . TYR A 1 264 ? 8.175 -0.854 -14.097 1.00 41.38 264 TYR A O 1
ATOM 2053 N N . ALA A 1 265 ? 7.412 0.579 -15.662 1.00 33.72 265 ALA A N 1
ATOM 2054 C CA . ALA A 1 265 ? 5.996 0.604 -15.278 1.00 33.72 265 ALA A CA 1
ATOM 2055 C C . ALA A 1 265 ? 5.367 -0.789 -15.073 1.00 33.72 265 ALA A C 1
ATOM 2057 O O . ALA A 1 265 ? 5.450 -1.663 -15.937 1.00 33.72 265 ALA A O 1
ATOM 2058 N N . VAL A 1 266 ? 4.687 -0.957 -13.937 1.00 37.00 266 VAL A N 1
ATOM 2059 C CA . VAL A 1 266 ? 3.801 -2.091 -13.662 1.00 37.00 266 VAL A CA 1
ATOM 2060 C C . VAL A 1 266 ? 2.394 -1.708 -14.092 1.00 37.00 266 VAL A C 1
ATOM 2062 O O . VAL A 1 266 ? 1.814 -0.771 -13.549 1.00 37.00 266 VAL A O 1
ATOM 2065 N N . PHE A 1 267 ? 1.840 -2.440 -15.054 1.00 37.25 267 PHE A N 1
ATOM 2066 C CA . PHE A 1 267 ? 0.445 -2.302 -15.457 1.00 37.25 267 PHE A CA 1
ATOM 2067 C C . PHE A 1 267 ? -0.358 -3.433 -14.811 1.00 37.25 267 PHE A C 1
ATOM 2069 O O . PHE A 1 267 ? -0.214 -4.593 -15.188 1.00 37.25 267 PHE A O 1
ATOM 2076 N N . SER A 1 268 ? -1.187 -3.092 -13.825 1.00 37.47 268 SER A N 1
ATOM 2077 C CA . SER A 1 268 ? -2.268 -3.960 -13.355 1.00 37.47 268 SER A CA 1
ATOM 2078 C C . SER A 1 268 ? -3.551 -3.509 -14.049 1.00 37.47 268 SER A C 1
ATOM 2080 O O . SER A 1 268 ? -3.904 -2.333 -13.968 1.00 37.47 268 SER A O 1
ATOM 2082 N N . LEU A 1 269 ? -4.212 -4.413 -14.773 1.00 37.78 269 LEU A N 1
ATOM 2083 C CA . LEU A 1 269 ? -5.491 -4.151 -15.435 1.00 37.78 269 LEU A CA 1
ATOM 2084 C C . LEU A 1 269 ? -6.582 -4.964 -14.734 1.00 37.78 269 LEU A C 1
ATOM 2086 O O . LEU A 1 269 ? -6.501 -6.191 -14.658 1.00 37.78 269 LEU A O 1
ATOM 2090 N N . ASP A 1 270 ? -7.594 -4.265 -14.221 1.00 36.94 270 ASP A N 1
ATOM 2091 C CA . ASP A 1 270 ? -8.815 -4.860 -13.682 1.00 36.94 270 ASP A CA 1
ATOM 2092 C C . ASP A 1 270 ? -9.782 -5.162 -14.837 1.00 36.94 270 ASP A C 1
ATOM 2094 O O . ASP A 1 270 ? -10.275 -4.260 -15.513 1.00 36.94 270 ASP A O 1
ATOM 2098 N N . TRP A 1 271 ? -10.030 -6.449 -15.081 1.00 40.94 271 TRP A N 1
ATOM 2099 C CA . TRP A 1 271 ? -10.884 -6.944 -16.165 1.00 40.94 271 TRP A CA 1
ATOM 2100 C C . TRP A 1 271 ? -12.373 -6.997 -15.797 1.00 40.94 271 TRP A C 1
ATOM 2102 O O . TRP A 1 271 ? -13.184 -7.427 -16.617 1.00 40.94 271 TRP A O 1
ATOM 2112 N N . SER A 1 272 ? -12.755 -6.590 -14.582 1.00 38.31 272 SER A N 1
ATOM 2113 C CA . SER A 1 272 ? -14.139 -6.696 -14.109 1.00 38.31 272 SER A CA 1
ATOM 2114 C C . SER A 1 272 ? -15.132 -5.887 -14.950 1.00 38.31 272 SER A C 1
ATOM 2116 O O . SER A 1 272 ? -16.214 -6.390 -15.239 1.00 38.31 272 SER A O 1
ATOM 2118 N N . ASP A 1 273 ? -14.752 -4.702 -15.436 1.00 33.28 273 ASP A N 1
ATOM 2119 C CA . ASP A 1 273 ? -15.615 -3.878 -16.299 1.00 33.28 273 ASP A CA 1
ATOM 2120 C C . ASP A 1 273 ? -15.732 -4.439 -17.735 1.00 33.28 273 ASP A C 1
ATOM 2122 O O . ASP A 1 273 ? -16.752 -4.243 -18.390 1.00 33.28 273 ASP A O 1
ATOM 2126 N N . ALA A 1 274 ? -14.737 -5.199 -18.217 1.00 36.69 274 ALA A N 1
ATOM 2127 C CA . ALA A 1 274 ? -14.821 -5.914 -19.499 1.00 36.69 274 ALA A CA 1
ATOM 2128 C C . ALA A 1 274 ? -15.646 -7.213 -19.397 1.00 36.69 274 ALA A C 1
ATOM 2130 O O . ALA A 1 274 ? -16.224 -7.660 -20.384 1.00 36.69 274 ALA A O 1
ATOM 2131 N N . ALA A 1 275 ? -15.704 -7.817 -18.206 1.00 37.97 275 ALA A N 1
ATOM 2132 C CA . ALA A 1 275 ? -16.516 -8.999 -17.921 1.00 37.97 275 ALA A CA 1
ATOM 2133 C C . ALA A 1 275 ? -17.988 -8.659 -17.613 1.00 37.97 275 ALA A C 1
ATOM 2135 O O . ALA A 1 275 ? -18.861 -9.504 -17.800 1.00 37.97 275 ALA A O 1
ATOM 2136 N N . CYS A 1 276 ? -18.272 -7.432 -17.168 1.00 36.03 276 CYS A N 1
ATOM 2137 C CA . CYS A 1 276 ? -19.607 -6.957 -16.806 1.00 36.03 276 CYS A CA 1
ATOM 2138 C C . CYS A 1 276 ? -20.114 -5.898 -17.797 1.00 36.03 276 CYS A C 1
ATOM 2140 O O . CYS A 1 276 ? -20.272 -4.734 -17.432 1.00 36.03 276 CYS A O 1
ATOM 2142 N N . TYR A 1 277 ? -20.414 -6.285 -19.039 1.00 36.84 277 TYR A N 1
ATOM 2143 C CA . TYR A 1 277 ? -21.238 -5.451 -19.920 1.00 36.84 277 TYR A CA 1
ATOM 2144 C C . TYR A 1 277 ? -22.624 -6.083 -20.068 1.00 36.84 277 TYR A C 1
ATOM 2146 O O . TYR A 1 277 ? -22.755 -7.195 -20.572 1.00 36.84 277 TYR A O 1
ATOM 2154 N N . ASN A 1 278 ? -23.659 -5.369 -19.612 1.00 40.84 278 ASN A N 1
ATOM 2155 C CA . ASN A 1 278 ? -25.077 -5.726 -19.747 1.00 40.84 278 ASN A CA 1
ATOM 2156 C C . ASN A 1 278 ? -25.564 -5.546 -21.198 1.00 40.84 278 ASN A C 1
ATOM 2158 O O . ASN A 1 278 ? -26.550 -4.855 -21.451 1.00 40.84 278 ASN A O 1
ATOM 2162 N N . ASP A 1 279 ? -24.862 -6.132 -22.162 1.00 40.34 279 ASP A N 1
ATOM 2163 C CA . ASP A 1 279 ? -25.390 -6.299 -23.510 1.00 40.34 279 ASP A CA 1
ATOM 2164 C C . ASP A 1 279 ? -26.252 -7.578 -23.512 1.00 40.34 279 ASP A C 1
ATOM 2166 O O . ASP A 1 279 ? -25.791 -8.623 -23.044 1.00 40.34 279 ASP A O 1
ATOM 2170 N N . PRO A 1 280 ? -27.497 -7.562 -24.011 1.00 39.75 280 PRO A N 1
ATOM 2171 C CA . PRO A 1 280 ? -28.276 -8.779 -24.240 1.00 39.75 280 PRO A CA 1
ATOM 2172 C C . PRO A 1 280 ? -27.548 -9.823 -25.113 1.00 39.75 280 PRO A C 1
ATOM 2174 O O . PRO A 1 280 ? -27.870 -11.006 -25.035 1.00 39.75 280 PRO A O 1
ATOM 2177 N N . ALA A 1 281 ? -26.528 -9.427 -25.886 1.00 39.81 281 ALA A N 1
ATOM 2178 C CA . ALA A 1 281 ? -25.611 -10.337 -26.573 1.00 39.81 281 ALA A CA 1
ATOM 2179 C C . ALA A 1 281 ? -24.599 -11.035 -25.633 1.00 39.81 281 ALA A C 1
ATOM 2181 O O . ALA A 1 281 ? -24.087 -12.102 -25.969 1.00 39.81 281 ALA A O 1
ATOM 2182 N N . VAL A 1 282 ? -24.338 -10.484 -24.441 1.00 37.53 282 VAL A N 1
ATOM 2183 C CA . VAL A 1 282 ? -23.432 -11.024 -23.405 1.00 37.53 282 VAL A CA 1
ATOM 2184 C C . VAL A 1 282 ? -24.116 -12.054 -22.501 1.00 37.53 282 VAL A C 1
ATOM 2186 O O . VAL A 1 282 ? -23.460 -12.928 -21.945 1.00 37.53 282 VAL A O 1
ATOM 2189 N N . LEU A 1 283 ? -25.446 -12.092 -22.441 1.00 35.56 283 LEU A N 1
ATOM 2190 C CA . LEU A 1 283 ? -26.143 -13.240 -21.840 1.00 35.56 283 LEU A CA 1
ATOM 2191 C C . LEU A 1 283 ? -26.040 -14.521 -22.695 1.00 35.56 283 LEU A C 1
ATOM 2193 O O . LEU A 1 283 ? -26.237 -15.612 -22.168 1.00 35.56 283 LEU A O 1
ATOM 2197 N N . ASN A 1 284 ? -25.600 -14.405 -23.955 1.00 36.94 284 ASN A N 1
ATOM 2198 C CA . ASN A 1 284 ? -25.179 -15.531 -24.800 1.00 36.94 284 ASN A CA 1
ATOM 2199 C C . ASN A 1 284 ? -23.659 -15.823 -24.730 1.00 36.94 284 ASN A C 1
ATOM 2201 O O . ASN A 1 284 ? -23.184 -16.747 -25.389 1.00 36.94 284 ASN A O 1
ATOM 2205 N N . LEU A 1 285 ? -22.867 -15.094 -23.922 1.00 35.91 285 LEU A N 1
ATOM 2206 C CA . LEU A 1 285 ? -21.409 -15.306 -23.799 1.00 35.91 285 LEU A CA 1
ATOM 2207 C C . LEU A 1 285 ? -21.015 -16.561 -22.994 1.00 35.91 285 LEU A C 1
ATOM 2209 O O . LEU A 1 285 ? -19.826 -16.867 -22.891 1.00 35.91 285 LEU A O 1
ATOM 2213 N N . LEU A 1 286 ? -21.984 -17.288 -22.427 1.00 38.91 286 LEU A N 1
ATOM 2214 C CA . LEU A 1 286 ? -21.765 -18.567 -21.739 1.00 38.91 286 LEU A CA 1
ATOM 2215 C C . LEU A 1 286 ? -21.620 -19.759 -22.700 1.00 38.91 286 LEU A C 1
ATOM 2217 O O . LEU A 1 286 ? -21.421 -20.886 -22.249 1.00 38.91 286 LEU A O 1
ATOM 2221 N N . GLU A 1 287 ? -21.668 -19.535 -24.015 1.00 37.94 287 GLU A N 1
ATOM 2222 C CA . GLU A 1 287 ? -21.346 -20.573 -24.988 1.00 37.94 287 GLU A CA 1
ATOM 2223 C C . GLU A 1 287 ? -19.839 -20.625 -25.292 1.00 37.94 287 GLU A C 1
ATOM 2225 O O . GLU A 1 287 ? -19.199 -19.652 -25.704 1.00 37.94 287 GLU A O 1
ATOM 2230 N N . TYR A 1 288 ? -19.297 -21.831 -25.098 1.00 39.06 288 TYR A N 1
ATOM 2231 C CA . TYR A 1 288 ? -17.913 -22.295 -25.260 1.00 39.06 288 TYR A CA 1
ATOM 2232 C C . TYR A 1 288 ? -17.049 -21.594 -26.345 1.00 39.06 288 TYR A C 1
ATOM 2234 O O . TYR A 1 288 ? -15.883 -21.311 -26.061 1.00 39.06 288 TYR A O 1
ATOM 2242 N N . PRO A 1 289 ? -17.545 -21.248 -27.556 1.00 45.72 289 PRO A N 1
ATOM 2243 C CA . PRO A 1 289 ? -16.713 -20.622 -28.592 1.00 45.72 289 PRO A CA 1
ATOM 2244 C C . PRO A 1 289 ? -16.479 -19.112 -28.412 1.00 45.72 289 PRO A C 1
ATOM 2246 O O . PRO A 1 289 ? -15.501 -18.580 -28.945 1.00 45.72 289 PRO A O 1
ATOM 2249 N N . PHE A 1 290 ? -17.366 -18.395 -27.713 1.00 39.38 290 PHE A N 1
ATOM 2250 C CA . PHE A 1 290 ? -17.349 -16.926 -27.674 1.00 39.38 290 PHE A CA 1
ATOM 2251 C C . PHE A 1 290 ? -16.431 -16.365 -26.587 1.00 39.38 290 PHE A C 1
ATOM 2253 O O . PHE A 1 290 ? -15.685 -15.423 -26.854 1.00 39.38 290 PHE A O 1
ATOM 2260 N N . ALA A 1 291 ? -16.379 -16.988 -25.406 1.00 39.12 291 ALA A N 1
ATOM 2261 C CA . ALA A 1 291 ? -15.453 -16.583 -24.343 1.00 39.12 291 ALA A CA 1
ATOM 2262 C C . ALA A 1 291 ? -13.977 -16.683 -24.790 1.00 39.12 291 ALA A C 1
ATOM 2264 O O . ALA A 1 291 ? -13.176 -15.778 -24.541 1.00 39.12 291 ALA A O 1
ATOM 2265 N N . VAL A 1 292 ? -13.630 -17.741 -25.535 1.00 45.84 292 VAL A N 1
ATOM 2266 C CA . VAL A 1 292 ? -12.288 -17.936 -26.115 1.00 45.84 292 VAL A CA 1
ATOM 2267 C C . VAL A 1 292 ? -11.993 -16.888 -27.194 1.00 45.84 292 VAL A C 1
ATOM 2269 O O . VAL A 1 292 ? -10.890 -16.341 -27.246 1.00 45.84 292 VAL A O 1
ATOM 2272 N N . ARG A 1 293 ? -12.981 -16.562 -28.037 1.00 47.91 293 ARG A N 1
ATOM 2273 C CA . ARG A 1 293 ? -12.841 -15.557 -29.100 1.00 47.91 293 ARG A CA 1
ATOM 2274 C C . ARG A 1 293 ? -12.598 -14.155 -28.538 1.00 47.91 293 ARG A C 1
ATOM 2276 O O . ARG A 1 293 ? -11.642 -13.506 -28.948 1.00 47.91 293 ARG A O 1
ATOM 2283 N N . ASN A 1 294 ? -13.385 -13.729 -27.555 1.00 49.66 294 ASN A N 1
ATOM 2284 C CA . ASN A 1 294 ? -13.267 -12.392 -26.965 1.00 49.66 294 ASN A CA 1
ATOM 2285 C C . ASN A 1 294 ? -11.946 -12.224 -26.202 1.00 49.66 294 ASN A C 1
ATOM 2287 O O . ASN A 1 294 ? -11.278 -11.200 -26.326 1.00 49.66 294 ASN A O 1
ATOM 2291 N N . THR A 1 295 ? -11.511 -13.274 -25.497 1.00 48.00 295 THR A N 1
ATOM 2292 C CA . THR A 1 295 ? -10.175 -13.343 -24.879 1.00 48.00 295 THR A CA 1
ATOM 2293 C C . THR A 1 295 ? -9.069 -13.063 -25.906 1.00 48.00 295 THR A C 1
ATOM 2295 O O . THR A 1 295 ? -8.124 -12.317 -25.635 1.00 48.00 295 THR A O 1
ATOM 2298 N N . ARG A 1 296 ? -9.200 -13.627 -27.112 1.00 54.41 296 ARG A N 1
ATOM 2299 C CA . ARG A 1 296 ? -8.241 -13.440 -28.204 1.00 54.41 296 ARG A CA 1
ATOM 2300 C C . ARG A 1 296 ? -8.264 -12.031 -28.785 1.00 54.41 296 ARG A C 1
ATOM 2302 O O . ARG A 1 296 ? -7.200 -11.458 -29.003 1.00 54.41 296 ARG A O 1
ATOM 2309 N N . GLU A 1 297 ? -9.445 -11.472 -29.023 1.00 52.97 297 GLU A N 1
ATOM 2310 C CA . GLU A 1 297 ? -9.600 -10.121 -29.580 1.00 52.97 297 GLU A CA 1
ATOM 2311 C C . GLU A 1 297 ? -9.005 -9.052 -28.665 1.00 52.97 297 GLU A C 1
ATOM 2313 O O . GLU A 1 297 ? -8.238 -8.197 -29.108 1.00 52.97 297 GLU A O 1
ATOM 2318 N N . VAL A 1 298 ? -9.266 -9.170 -27.367 1.00 48.53 298 VAL A N 1
ATOM 2319 C CA . VAL A 1 298 ? -8.680 -8.306 -26.347 1.00 48.53 298 VAL A CA 1
ATOM 2320 C C . VAL A 1 298 ? -7.158 -8.427 -26.335 1.00 48.53 298 VAL A C 1
ATOM 2322 O O . VAL A 1 298 ? -6.460 -7.416 -26.387 1.00 48.53 298 VAL A O 1
ATOM 2325 N N . GLY A 1 299 ? -6.619 -9.650 -26.329 1.00 49.06 299 GLY A N 1
ATOM 2326 C CA . GLY A 1 299 ? -5.174 -9.863 -26.394 1.00 49.06 299 GLY A CA 1
ATOM 2327 C C . GLY A 1 299 ? -4.527 -9.278 -27.656 1.00 49.06 299 GLY A C 1
ATOM 2328 O O . GLY A 1 299 ? -3.354 -8.910 -27.620 1.00 49.06 299 GLY A O 1
ATOM 2329 N N . ASN A 1 300 ? -5.253 -9.185 -28.776 1.00 56.03 300 ASN A N 1
ATOM 2330 C CA . ASN A 1 300 ? -4.746 -8.584 -30.015 1.00 56.03 300 ASN A CA 1
ATOM 2331 C C . ASN A 1 300 ? -4.620 -7.055 -29.901 1.00 56.03 300 ASN A C 1
ATOM 2333 O O . ASN A 1 300 ? -3.654 -6.487 -30.405 1.00 56.03 300 ASN A O 1
ATOM 2337 N N . TYR A 1 301 ? -5.559 -6.388 -29.222 1.00 49.38 301 TYR A N 1
ATOM 2338 C CA . TYR A 1 301 ? -5.572 -4.926 -29.068 1.00 49.38 301 TYR A CA 1
ATOM 2339 C C . TYR A 1 301 ? -4.304 -4.393 -28.381 1.00 49.38 301 TYR A C 1
ATOM 2341 O O . TYR A 1 301 ? -3.723 -3.382 -28.781 1.00 49.38 301 TYR A O 1
ATOM 2349 N N . TRP A 1 302 ? -3.819 -5.127 -27.381 1.00 47.19 302 TRP A N 1
ATOM 2350 C CA . TRP A 1 302 ? -2.646 -4.749 -26.597 1.00 47.19 302 TRP A CA 1
ATOM 2351 C C . TRP A 1 302 ? -1.309 -5.016 -27.302 1.00 47.19 302 TRP A C 1
ATOM 2353 O O . TRP A 1 302 ? -0.269 -4.630 -26.777 1.00 47.19 302 TRP A O 1
ATOM 2363 N N . ALA A 1 303 ? -1.300 -5.602 -28.505 1.00 50.81 303 ALA A N 1
ATOM 2364 C CA . ALA A 1 303 ? -0.068 -5.923 -29.227 1.00 50.81 303 ALA A CA 1
ATOM 2365 C C . ALA A 1 303 ? 0.737 -4.694 -29.720 1.00 50.81 303 ALA A C 1
ATOM 2367 O O . ALA A 1 303 ? 1.851 -4.846 -30.214 1.00 50.81 303 ALA A O 1
ATOM 2368 N N . SER A 1 304 ? 0.184 -3.483 -29.595 1.00 46.84 304 SER A N 1
ATOM 2369 C CA . SER A 1 304 ? 0.699 -2.238 -30.191 1.00 46.84 304 SER A CA 1
ATOM 2370 C C . SER A 1 304 ? 1.647 -1.408 -29.305 1.00 46.84 304 SER A C 1
ATOM 2372 O O . SER A 1 304 ? 2.210 -0.418 -29.773 1.00 46.84 304 SER A O 1
ATOM 2374 N N . VAL A 1 305 ? 1.846 -1.777 -28.035 1.00 42.56 305 VAL A N 1
ATOM 2375 C CA . VAL A 1 305 ? 2.722 -1.047 -27.087 1.00 42.56 305 VAL A CA 1
ATOM 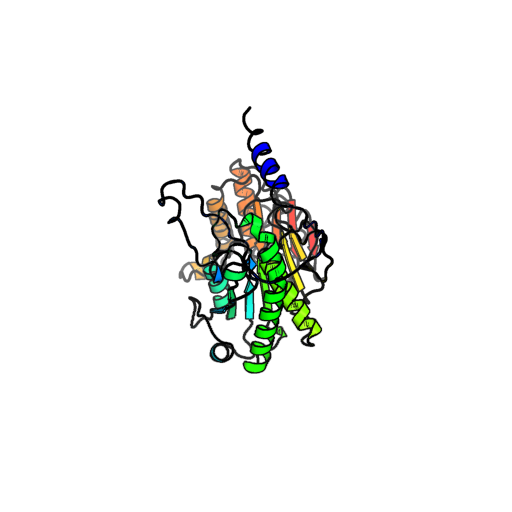2376 C C . VAL A 1 305 ? 4.193 -1.544 -27.211 1.00 42.56 305 VAL A C 1
ATOM 2378 O O . VAL A 1 305 ? 4.489 -2.419 -28.015 1.00 42.56 305 VAL A O 1
ATOM 2381 N N . SER A 1 306 ? 5.184 -0.969 -26.519 1.00 43.16 306 SER A N 1
ATOM 2382 C CA . SER A 1 306 ? 6.607 -1.389 -26.597 1.00 43.16 306 SER A CA 1
ATOM 2383 C C . SER A 1 306 ? 7.022 -2.232 -25.377 1.00 43.16 306 SER A C 1
ATOM 2385 O O . SER A 1 306 ? 6.809 -1.802 -24.246 1.00 43.16 306 SER A O 1
ATOM 2387 N N . PHE A 1 307 ? 7.631 -3.418 -25.584 1.00 50.44 307 PHE A N 1
ATOM 2388 C CA . PHE A 1 307 ? 7.591 -4.533 -24.604 1.00 50.44 307 PHE A CA 1
ATOM 2389 C C . PHE A 1 307 ? 8.921 -5.134 -24.118 1.00 50.44 307 PHE A C 1
ATOM 2391 O O . PHE A 1 307 ? 8.935 -6.226 -23.548 1.00 50.44 307 PHE A O 1
ATOM 2398 N N . LYS A 1 308 ? 10.062 -4.454 -24.281 1.00 43.78 308 LYS A N 1
ATOM 2399 C CA . LYS A 1 308 ? 11.362 -5.059 -23.911 1.00 43.78 308 LYS A CA 1
ATOM 2400 C C . LYS A 1 308 ? 11.509 -5.396 -22.412 1.00 43.78 308 LYS A C 1
ATOM 2402 O O . LYS A 1 308 ? 12.291 -6.289 -22.102 1.00 43.78 308 LYS A O 1
ATOM 2407 N N . ASN A 1 309 ? 10.733 -4.761 -21.521 1.00 50.50 309 ASN A N 1
ATOM 2408 C CA . ASN A 1 309 ? 10.815 -4.910 -20.057 1.00 50.50 309 ASN A CA 1
ATOM 2409 C C . ASN A 1 309 ? 9.425 -4.943 -19.378 1.00 50.50 309 ASN A C 1
ATOM 2411 O O . ASN A 1 309 ? 9.149 -4.134 -18.495 1.00 50.50 309 ASN A O 1
ATOM 2415 N N . ILE A 1 310 ? 8.520 -5.816 -19.831 1.00 54.94 310 ILE A N 1
ATOM 2416 C CA . ILE A 1 310 ? 7.160 -5.927 -19.274 1.00 54.94 310 ILE A CA 1
ATOM 2417 C C . ILE A 1 310 ? 6.957 -7.292 -18.607 1.00 54.94 310 ILE A C 1
ATOM 2419 O O . ILE A 1 310 ? 7.383 -8.321 -19.133 1.00 54.94 310 ILE A O 1
ATOM 2423 N N . ALA A 1 311 ? 6.296 -7.283 -17.447 1.00 61.91 311 ALA A N 1
ATOM 2424 C CA . ALA A 1 311 ? 5.728 -8.466 -16.819 1.00 61.91 311 ALA A CA 1
ATOM 2425 C C . ALA A 1 311 ? 4.204 -8.414 -16.965 1.00 61.91 311 ALA A C 1
ATOM 2427 O O . ALA A 1 311 ? 3.593 -7.391 -16.661 1.00 61.91 311 ALA A O 1
ATOM 2428 N N . LEU A 1 312 ? 3.599 -9.500 -17.440 1.00 67.75 312 LEU A N 1
ATOM 2429 C CA . LEU A 1 312 ? 2.147 -9.622 -17.534 1.00 67.75 312 LEU A CA 1
ATOM 2430 C C . LEU A 1 312 ? 1.647 -10.460 -16.366 1.00 67.75 312 LEU A C 1
ATOM 2432 O O . LEU A 1 312 ? 2.154 -11.555 -16.139 1.00 67.75 312 LEU A O 1
ATOM 2436 N N . ILE A 1 313 ? 0.664 -9.952 -15.629 1.00 76.06 313 ILE A N 1
ATOM 2437 C CA . ILE A 1 313 ? 0.048 -10.671 -14.514 1.00 76.06 313 ILE A CA 1
ATOM 2438 C C . ILE A 1 313 ? -1.450 -10.745 -14.755 1.00 76.06 313 ILE A C 1
ATOM 2440 O O . ILE A 1 313 ? -2.083 -9.732 -15.050 1.00 76.06 313 ILE A O 1
ATOM 2444 N N . GLY A 1 314 ? -2.008 -11.941 -14.614 1.00 69.06 314 GLY A N 1
ATOM 2445 C CA . GLY A 1 314 ? -3.436 -12.168 -14.741 1.00 69.06 314 GLY A CA 1
ATOM 2446 C C . GLY A 1 314 ? -3.935 -13.130 -13.675 1.00 69.06 314 GLY A C 1
ATOM 2447 O O . GLY A 1 314 ? -3.276 -14.122 -13.382 1.00 69.06 314 GLY A O 1
ATOM 2448 N N . HIS A 1 315 ? -5.101 -12.840 -13.102 1.00 70.25 315 HIS A N 1
ATOM 2449 C CA . HIS A 1 315 ? -5.774 -13.718 -12.146 1.00 70.25 315 HIS A CA 1
ATOM 2450 C C . HIS A 1 315 ? -6.992 -14.386 -12.794 1.00 70.25 315 HIS A C 1
ATOM 2452 O O . HIS A 1 315 ? -7.748 -13.716 -13.500 1.00 70.25 315 HIS A O 1
ATOM 2458 N N . SER A 1 316 ? -7.221 -15.677 -12.540 1.00 77.19 316 SER A N 1
ATOM 2459 C CA . SER A 1 316 ? -8.356 -16.428 -13.086 1.00 77.19 316 SER A CA 1
ATOM 2460 C C . SER A 1 316 ? -8.414 -16.351 -14.618 1.00 77.19 316 SER A C 1
ATOM 2462 O O . SER A 1 316 ? -7.427 -16.674 -15.284 1.00 77.19 316 SER A O 1
ATOM 2464 N N . LEU A 1 317 ? -9.528 -15.901 -15.205 1.00 70.75 317 LEU A N 1
ATOM 2465 C CA . LEU A 1 317 ? -9.648 -15.649 -16.647 1.00 70.75 317 LEU A CA 1
ATOM 2466 C C . LEU A 1 317 ? -8.560 -14.687 -17.159 1.00 70.75 317 LEU A C 1
ATOM 2468 O O . LEU A 1 317 ? -8.031 -14.863 -18.258 1.00 70.75 317 LEU A O 1
ATOM 2472 N N . GLY A 1 318 ? -8.171 -13.712 -16.333 1.00 63.81 318 GLY A N 1
ATOM 2473 C CA . GLY A 1 318 ? -7.106 -12.761 -16.633 1.00 63.81 318 GLY A CA 1
ATOM 2474 C C . GLY A 1 318 ? -5.770 -13.436 -16.930 1.00 63.81 318 GLY A C 1
ATOM 2475 O O . GLY A 1 318 ? -5.033 -12.943 -17.775 1.00 63.81 318 GLY A O 1
ATOM 2476 N N . ALA A 1 319 ? -5.469 -14.591 -16.321 1.00 78.56 319 ALA A N 1
ATOM 2477 C CA . ALA A 1 319 ? -4.249 -15.338 -16.629 1.00 78.56 319 ALA A CA 1
ATOM 2478 C C . ALA A 1 319 ? -4.226 -15.767 -18.106 1.00 78.56 319 ALA A C 1
ATOM 2480 O O . ALA A 1 319 ? -3.224 -15.591 -18.798 1.00 78.56 319 ALA A O 1
ATOM 2481 N N . HIS A 1 320 ? -5.347 -16.276 -18.625 1.00 80.62 320 HIS A N 1
ATOM 2482 C CA . HIS A 1 320 ? -5.467 -16.678 -20.029 1.00 80.62 320 HIS A CA 1
ATOM 2483 C C . HIS A 1 320 ? -5.382 -15.483 -20.983 1.00 80.62 320 HIS A C 1
ATOM 2485 O O . HIS A 1 320 ? -4.690 -15.571 -21.996 1.00 80.62 320 HIS A O 1
ATOM 2491 N N . ILE A 1 321 ? -5.997 -14.349 -20.626 1.00 72.00 321 ILE A N 1
ATOM 2492 C CA . ILE A 1 321 ? -5.892 -13.100 -21.398 1.00 72.00 321 ILE A CA 1
ATOM 2493 C C . ILE A 1 321 ? -4.432 -12.625 -21.462 1.00 72.00 321 ILE A C 1
ATOM 2495 O O . ILE A 1 321 ? -3.917 -12.360 -22.547 1.00 72.00 321 ILE A O 1
ATOM 2499 N N . SER A 1 322 ? -3.737 -12.564 -20.320 1.00 76.12 322 SER A N 1
ATOM 2500 C CA . SER A 1 322 ? -2.326 -12.166 -20.243 1.00 76.12 322 SER A CA 1
ATOM 2501 C C . SER A 1 322 ? -1.416 -13.088 -21.057 1.00 76.12 322 SER A C 1
ATOM 2503 O O . SER A 1 322 ? -0.501 -12.619 -21.730 1.00 76.12 322 SER A O 1
ATOM 2505 N N . SER A 1 323 ? -1.688 -14.393 -21.039 1.00 85.44 323 SER A N 1
ATOM 2506 C CA . SER A 1 323 ? -0.995 -15.387 -21.864 1.00 85.44 323 SER A CA 1
ATOM 2507 C C . SER A 1 323 ? -1.196 -15.143 -23.361 1.00 85.44 323 SER A C 1
ATOM 2509 O O . SER A 1 323 ? -0.233 -15.144 -24.130 1.00 85.44 323 SER A O 1
ATOM 2511 N N . ILE A 1 324 ? -2.429 -14.880 -23.789 1.00 81.31 324 ILE A N 1
ATOM 2512 C CA . ILE A 1 324 ? -2.737 -14.646 -25.201 1.00 81.31 324 ILE A CA 1
ATOM 2513 C C . ILE A 1 324 ? -2.147 -13.318 -25.683 1.00 81.31 324 ILE A C 1
ATOM 2515 O O . ILE A 1 324 ? -1.559 -13.270 -26.763 1.00 81.31 324 ILE A O 1
ATOM 2519 N N . ALA A 1 325 ? -2.189 -12.271 -24.857 1.00 73.19 325 ALA A N 1
ATOM 2520 C CA . ALA A 1 325 ? -1.471 -11.031 -25.131 1.00 73.19 325 ALA A CA 1
ATOM 2521 C C . ALA A 1 325 ? 0.039 -11.283 -25.306 1.00 73.19 325 ALA A C 1
ATOM 2523 O O . ALA A 1 325 ? 0.630 -10.813 -26.277 1.00 73.19 325 ALA A O 1
ATOM 2524 N N . ALA A 1 326 ? 0.659 -12.092 -24.437 1.00 79.50 326 ALA A N 1
ATOM 2525 C CA . ALA A 1 326 ? 2.077 -12.440 -24.550 1.00 79.50 326 ALA A CA 1
ATOM 2526 C C . ALA A 1 326 ? 2.415 -13.152 -25.876 1.00 79.50 326 ALA A C 1
ATOM 2528 O O . ALA A 1 326 ? 3.402 -12.803 -26.532 1.00 79.50 326 ALA A O 1
ATOM 2529 N N . LYS A 1 327 ? 1.568 -14.095 -26.316 1.00 83.12 327 LYS A N 1
ATOM 2530 C CA . LYS A 1 327 ? 1.713 -14.782 -27.614 1.00 83.12 327 LYS A CA 1
ATOM 2531 C C . LYS A 1 327 ? 1.595 -13.821 -28.789 1.00 83.12 327 LYS A C 1
ATOM 2533 O O . LYS A 1 327 ? 2.420 -13.869 -29.697 1.00 83.12 327 LYS A O 1
ATOM 2538 N N . ASN A 1 328 ? 0.601 -12.939 -28.766 1.00 74.31 328 ASN A N 1
ATOM 2539 C CA . ASN A 1 328 ? 0.376 -11.984 -29.848 1.00 74.31 328 ASN A CA 1
ATOM 2540 C C . ASN A 1 328 ? 1.556 -11.026 -30.020 1.00 74.31 328 ASN A C 1
ATOM 2542 O O . ASN A 1 328 ? 1.925 -10.676 -31.142 1.00 74.31 328 ASN A O 1
ATOM 2546 N N . LEU A 1 329 ? 2.196 -10.643 -28.915 1.00 71.31 329 LEU A N 1
ATOM 2547 C CA . LEU A 1 329 ? 3.430 -9.861 -28.940 1.00 71.31 329 LEU A CA 1
ATOM 2548 C C . LEU A 1 329 ? 4.585 -10.628 -29.572 1.00 71.31 329 LEU A C 1
ATOM 2550 O O . LEU A 1 329 ? 5.314 -10.077 -30.402 1.00 71.31 329 LEU A O 1
ATOM 2554 N N . GLN A 1 330 ? 4.712 -11.913 -29.241 1.00 80.88 330 GLN A N 1
ATOM 2555 C CA . GLN A 1 330 ? 5.700 -12.780 -29.865 1.00 80.88 330 GLN A CA 1
ATOM 2556 C C . GLN A 1 330 ? 5.478 -12.879 -31.381 1.00 80.88 330 GLN A C 1
ATOM 2558 O O . GLN A 1 330 ? 6.433 -12.708 -32.139 1.00 80.88 330 GLN A O 1
ATOM 2563 N N . THR A 1 331 ? 4.242 -13.113 -31.833 1.00 80.12 331 THR A N 1
ATOM 2564 C CA . THR A 1 331 ? 3.918 -13.232 -33.265 1.00 80.12 331 THR A CA 1
ATOM 2565 C C . THR A 1 331 ? 4.025 -11.906 -34.016 1.00 80.12 331 THR A C 1
ATOM 2567 O O . THR A 1 331 ? 4.303 -11.914 -35.210 1.00 80.12 331 THR A O 1
ATOM 2570 N N . SER A 1 332 ? 3.869 -10.772 -33.327 1.00 72.56 332 SER A N 1
ATOM 2571 C CA . SER A 1 332 ? 3.988 -9.422 -33.906 1.00 72.56 332 SER A CA 1
ATOM 2572 C C . SER A 1 332 ? 5.437 -8.918 -33.999 1.00 72.56 332 SER A C 1
ATOM 2574 O O . SER A 1 332 ? 5.671 -7.750 -34.292 1.00 72.56 332 SER A O 1
ATOM 2576 N N . GLY A 1 333 ? 6.431 -9.777 -33.745 1.00 74.00 333 GLY A N 1
ATOM 2577 C CA . GLY A 1 333 ? 7.852 -9.446 -33.907 1.00 74.00 333 GLY A CA 1
ATOM 2578 C C . GLY A 1 333 ? 8.507 -8.767 -32.699 1.00 74.00 333 GLY A C 1
ATOM 2579 O O . GLY A 1 333 ? 9.706 -8.496 -32.737 1.00 74.00 333 GLY A O 1
ATOM 2580 N N . TYR A 1 334 ? 7.777 -8.554 -31.596 1.00 65.50 334 TYR A N 1
ATOM 2581 C CA . TYR A 1 334 ? 8.335 -8.001 -30.350 1.00 65.50 334 TYR A CA 1
ATOM 2582 C C . TYR A 1 334 ? 9.092 -9.046 -29.513 1.00 65.50 334 TYR A C 1
ATOM 2584 O O . TYR A 1 334 ? 9.794 -8.698 -28.560 1.00 65.50 334 TYR A O 1
ATOM 2592 N N . GLY A 1 335 ? 8.997 -10.323 -29.895 1.00 77.25 335 GLY A N 1
ATOM 2593 C CA . GLY A 1 335 ? 9.605 -11.446 -29.188 1.00 77.25 335 GLY A CA 1
ATOM 2594 C C . GLY A 1 335 ? 8.831 -11.844 -27.929 1.00 77.25 335 GLY A C 1
ATOM 2595 O O . GLY A 1 335 ? 7.810 -11.255 -27.585 1.00 77.25 335 GLY A O 1
ATOM 2596 N N . LYS A 1 336 ? 9.306 -12.886 -27.236 1.00 81.75 336 LYS A N 1
ATOM 2597 C CA . LYS A 1 336 ? 8.663 -13.355 -26.000 1.00 81.75 336 LYS A CA 1
ATOM 2598 C C . LYS A 1 336 ? 8.771 -12.310 -24.889 1.00 81.75 336 LYS A C 1
ATOM 2600 O O . LYS A 1 336 ? 9.874 -11.833 -24.596 1.00 81.75 336 LYS A O 1
ATOM 2605 N N . VAL A 1 337 ? 7.647 -12.054 -24.219 1.00 73.50 337 VAL A N 1
ATOM 2606 C CA . VAL A 1 337 ? 7.578 -11.236 -23.000 1.00 73.50 337 VAL A CA 1
ATOM 2607 C C . VAL A 1 337 ? 8.538 -11.803 -21.938 1.00 73.50 337 VAL A C 1
ATOM 2609 O O . VAL A 1 337 ? 8.650 -13.025 -21.819 1.00 73.50 337 VAL A O 1
ATOM 2612 N N . PRO A 1 338 ? 9.271 -10.966 -21.179 1.00 64.69 338 PRO A N 1
ATOM 2613 C CA . PRO A 1 338 ? 10.199 -11.440 -20.151 1.00 64.69 338 PRO A CA 1
ATOM 2614 C C . PRO A 1 338 ? 9.575 -12.314 -19.054 1.00 64.69 338 PRO A C 1
ATOM 2616 O O . PRO A 1 338 ? 10.171 -13.330 -18.691 1.00 64.69 338 PRO A O 1
ATOM 2619 N N . LEU A 1 339 ? 8.405 -11.935 -18.533 1.00 70.81 339 LEU A N 1
ATOM 2620 C CA . LEU A 1 339 ? 7.752 -12.614 -17.414 1.00 70.81 339 LEU A CA 1
ATOM 2621 C C . LEU A 1 339 ? 6.228 -12.600 -17.571 1.00 70.81 339 LEU A C 1
ATOM 2623 O O . LEU A 1 339 ? 5.634 -11.567 -17.868 1.00 70.81 339 LEU A O 1
ATOM 2627 N N . LEU A 1 340 ? 5.607 -13.747 -17.330 1.00 80.44 340 LEU A N 1
ATOM 2628 C CA . LEU A 1 340 ? 4.163 -13.925 -17.279 1.00 80.44 340 LEU A CA 1
ATOM 2629 C C . LEU A 1 340 ? 3.804 -14.639 -15.969 1.00 80.44 340 LEU A C 1
ATOM 2631 O O . LEU A 1 340 ? 4.378 -15.683 -15.666 1.00 80.44 340 LEU A O 1
ATOM 2635 N N . ILE A 1 341 ? 2.875 -14.086 -15.193 1.00 79.94 341 ILE A N 1
ATOM 2636 C CA . ILE A 1 341 ? 2.395 -14.670 -13.937 1.00 79.94 341 ILE A CA 1
ATOM 2637 C C . ILE A 1 341 ? 0.888 -14.902 -14.041 1.00 79.94 341 ILE A C 1
ATOM 2639 O O . ILE A 1 341 ? 0.123 -13.975 -14.302 1.00 79.94 341 ILE A O 1
ATOM 2643 N N . GLY A 1 342 ? 0.466 -16.146 -13.850 1.00 81.06 342 GLY A N 1
ATOM 2644 C CA . GLY A 1 342 ? -0.935 -16.545 -13.811 1.00 81.06 342 GLY A CA 1
ATOM 2645 C C . GLY A 1 342 ? -1.320 -16.933 -12.395 1.00 81.06 342 GLY A C 1
ATOM 2646 O O . GLY A 1 342 ? -0.850 -17.951 -11.901 1.00 81.06 342 GLY A O 1
ATOM 2647 N N . CYS A 1 343 ? -2.168 -16.143 -11.750 1.00 75.88 343 CYS A N 1
ATOM 2648 C CA . CYS A 1 343 ? -2.710 -16.456 -10.432 1.00 75.88 343 CYS A CA 1
ATOM 2649 C C . CYS A 1 343 ? -4.035 -17.206 -10.603 1.00 75.88 343 CYS A C 1
ATOM 2651 O O . CYS A 1 343 ? -4.959 -16.669 -11.206 1.00 75.88 343 CYS A O 1
ATOM 2653 N N . ASP A 1 344 ? -4.127 -18.435 -10.110 1.00 75.56 344 ASP A N 1
ATOM 2654 C CA . ASP A 1 344 ? -5.268 -19.337 -10.278 1.00 75.56 344 ASP A CA 1
ATOM 2655 C C . ASP A 1 344 ? -5.831 -19.376 -11.706 1.00 75.56 344 ASP A C 1
ATOM 2657 O O . ASP A 1 344 ? -7.011 -19.067 -11.885 1.00 75.56 344 ASP A O 1
ATOM 2661 N N . PRO A 1 345 ? -5.040 -19.715 -12.749 1.00 79.62 345 PRO A N 1
ATOM 2662 C CA . PRO A 1 345 ? -5.545 -19.718 -14.122 1.00 79.62 345 PRO A CA 1
ATOM 2663 C C . PRO A 1 345 ? -6.843 -20.527 -14.220 1.00 79.62 345 PRO A C 1
ATOM 2665 O O . PRO A 1 345 ? -6.876 -21.680 -13.793 1.00 79.62 345 PRO A O 1
ATOM 2668 N N . ALA A 1 346 ? -7.919 -19.911 -14.717 1.00 74.56 346 ALA A N 1
ATOM 2669 C CA . ALA A 1 346 ? -9.276 -20.436 -14.558 1.00 74.56 346 ALA A CA 1
ATOM 2670 C C . ALA A 1 346 ? -9.431 -21.868 -15.098 1.00 74.56 346 ALA A C 1
ATOM 2672 O O . ALA A 1 346 ? -9.171 -22.139 -16.265 1.00 74.56 346 ALA A O 1
ATOM 2673 N N . GLY A 1 347 ? -9.910 -22.792 -14.261 1.00 75.00 347 GLY A N 1
ATOM 2674 C CA . GLY A 1 347 ? -10.262 -24.146 -14.687 1.00 75.00 347 GLY A CA 1
ATOM 2675 C C . GLY A 1 347 ? -11.477 -24.169 -15.621 1.00 75.00 347 GLY A C 1
ATOM 2676 O O . GLY A 1 347 ? -11.357 -24.600 -16.776 1.00 75.00 347 GLY A O 1
ATOM 2677 N N . PRO A 1 348 ? -12.656 -23.711 -15.149 1.00 71.44 348 PRO A N 1
ATOM 2678 C CA . PRO A 1 348 ? -13.886 -23.722 -15.931 1.00 71.44 348 PRO A CA 1
ATOM 2679 C C . PRO A 1 348 ? -13.687 -23.106 -17.318 1.00 71.44 348 PRO A C 1
ATOM 2681 O O . PRO A 1 348 ? -13.131 -22.021 -17.435 1.00 71.44 348 PRO A O 1
ATOM 2684 N N . LEU A 1 349 ? -14.157 -23.805 -18.357 1.00 67.69 349 LEU A N 1
ATOM 2685 C CA . LEU A 1 349 ? -14.062 -23.427 -19.779 1.00 67.69 349 LEU A CA 1
ATOM 2686 C C . LEU A 1 349 ? -12.669 -23.524 -20.436 1.00 67.69 349 LEU A C 1
ATOM 2688 O O . LEU A 1 349 ? -12.603 -23.439 -21.657 1.00 67.69 349 LEU A O 1
ATOM 2692 N N . PHE A 1 350 ? -11.584 -23.775 -19.690 1.00 74.56 350 PHE A N 1
ATOM 2693 C CA . PHE A 1 350 ? -10.221 -23.890 -20.248 1.00 74.56 350 PHE A CA 1
ATOM 2694 C C . PHE A 1 350 ? -9.554 -25.255 -20.007 1.00 74.56 350 PHE A C 1
ATOM 2696 O O . PHE A 1 350 ? -8.457 -25.507 -20.513 1.00 74.56 350 PHE A O 1
ATOM 2703 N N . MET A 1 351 ? -10.206 -26.169 -19.275 1.00 73.88 351 MET A N 1
ATOM 2704 C CA . MET A 1 351 ? -9.685 -27.519 -18.982 1.00 73.88 351 MET A CA 1
ATOM 2705 C C . MET A 1 351 ? -9.345 -28.331 -20.236 1.00 73.88 351 MET A C 1
ATOM 2707 O O . MET A 1 351 ? -8.301 -28.988 -20.268 1.00 73.88 351 MET A O 1
ATOM 2711 N N . LEU A 1 352 ? -10.204 -28.256 -21.257 1.00 75.00 352 LEU A N 1
ATOM 2712 C CA . LEU A 1 352 ? -10.083 -29.018 -22.505 1.00 75.00 352 LEU A CA 1
ATOM 2713 C C . LEU A 1 352 ? -9.272 -28.287 -23.583 1.00 75.00 352 LEU A C 1
ATOM 2715 O O . LEU A 1 352 ? -9.008 -28.849 -24.642 1.00 75.00 352 LEU A O 1
ATOM 2719 N N . ASN A 1 353 ? -8.869 -27.042 -23.328 1.00 70.38 353 ASN A N 1
ATOM 2720 C CA . ASN A 1 353 ? -8.193 -26.222 -24.321 1.00 70.38 353 ASN A CA 1
ATOM 2721 C C . ASN A 1 353 ? -6.713 -26.601 -24.406 1.00 70.38 353 ASN A C 1
ATOM 2723 O O . ASN A 1 353 ? -6.031 -26.820 -23.391 1.00 70.38 353 ASN A O 1
ATOM 2727 N N . GLY A 1 354 ? -6.203 -26.649 -25.634 1.00 78.06 354 GLY A N 1
ATOM 2728 C CA . GLY A 1 354 ? -4.780 -26.783 -25.885 1.00 78.06 354 GLY A CA 1
ATOM 2729 C C . GLY A 1 354 ? -4.014 -25.534 -25.428 1.00 78.06 354 GLY A C 1
ATOM 2730 O O . GLY A 1 354 ? -4.614 -24.475 -25.200 1.00 78.06 354 GLY A O 1
ATOM 2731 N N . PRO A 1 355 ? -2.690 -25.652 -25.223 1.00 82.06 355 PRO A N 1
ATOM 2732 C CA . 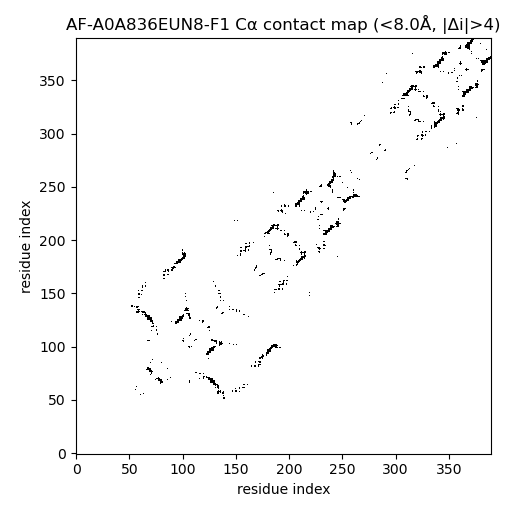PRO A 1 355 ? -1.839 -24.567 -24.731 1.00 82.06 355 PRO A CA 1
ATOM 2733 C C . PRO A 1 355 ? -1.916 -23.301 -25.590 1.00 82.06 355 PRO A C 1
ATOM 2735 O O . PRO A 1 355 ? -1.673 -22.216 -25.084 1.00 82.06 355 PRO A O 1
ATOM 2738 N N . GLU A 1 356 ? -2.325 -23.387 -26.854 1.00 79.50 356 GLU A N 1
ATOM 2739 C CA . GLU A 1 356 ? -2.519 -22.249 -27.751 1.00 79.50 356 GLU A CA 1
ATOM 2740 C C . GLU A 1 356 ? -3.645 -21.295 -27.308 1.00 79.50 356 GLU A C 1
ATOM 2742 O O . GLU A 1 356 ? -3.508 -20.083 -27.472 1.00 79.50 356 GLU A O 1
ATOM 2747 N N . ASN A 1 357 ? -4.694 -21.801 -26.652 1.00 76.94 357 ASN A N 1
ATOM 2748 C CA . ASN A 1 357 ? -5.902 -21.037 -26.302 1.00 76.94 357 ASN A CA 1
ATOM 2749 C C . ASN A 1 357 ? -6.053 -20.745 -24.798 1.00 76.94 357 ASN A C 1
ATOM 2751 O O . ASN A 1 357 ? -7.110 -20.300 -24.354 1.00 76.94 357 ASN A O 1
ATOM 2755 N N . ARG A 1 358 ? -5.022 -21.018 -23.997 1.00 86.12 358 ARG A N 1
ATOM 2756 C CA . ARG A 1 358 ? -5.022 -20.784 -22.546 1.00 86.12 358 ARG A CA 1
ATOM 2757 C C . ARG A 1 358 ? -3.634 -20.393 -22.055 1.00 86.12 358 ARG A C 1
ATOM 2759 O O . ARG A 1 358 ? -2.684 -20.359 -22.830 1.00 86.12 358 ARG A O 1
ATOM 2766 N N . PHE A 1 359 ? -3.542 -20.161 -20.750 1.00 88.94 359 PHE A N 1
ATOM 2767 C CA . PHE A 1 359 ? -2.286 -19.912 -20.048 1.00 88.94 359 PHE A CA 1
ATOM 2768 C C . PHE A 1 359 ? -1.359 -21.123 -20.167 1.00 88.94 359 PHE A C 1
ATOM 2770 O O . PHE A 1 359 ? -1.769 -22.244 -19.835 1.00 88.94 359 PHE A O 1
ATOM 2777 N N . SER A 1 360 ? -0.148 -20.879 -20.669 1.00 92.06 360 SER A N 1
ATOM 2778 C CA . SER A 1 360 ? 0.877 -21.889 -20.897 1.00 92.06 360 SER A CA 1
ATOM 2779 C C . SER A 1 360 ? 2.288 -21.344 -20.680 1.00 92.06 360 SER A C 1
ATOM 2781 O O . SER A 1 360 ? 2.597 -20.168 -20.874 1.00 92.06 360 SER A O 1
ATOM 2783 N N . ASP A 1 361 ? 3.176 -22.264 -20.347 1.00 88.94 361 ASP A N 1
ATOM 2784 C CA . ASP A 1 361 ? 4.622 -22.126 -20.246 1.00 88.94 361 ASP A CA 1
ATOM 2785 C C . ASP A 1 361 ? 5.274 -21.610 -21.537 1.00 88.94 361 ASP A C 1
ATOM 2787 O O . ASP A 1 361 ? 6.259 -20.878 -21.500 1.00 88.94 361 ASP A O 1
ATOM 2791 N N . THR A 1 362 ? 4.689 -21.887 -22.698 1.00 90.62 362 THR A N 1
ATOM 2792 C CA . THR A 1 362 ? 5.221 -21.441 -23.988 1.00 90.62 362 THR A CA 1
ATOM 2793 C C . THR A 1 362 ? 5.158 -19.930 -24.219 1.00 90.62 362 THR A C 1
ATOM 2795 O O . THR A 1 362 ? 5.823 -19.437 -25.133 1.00 90.62 362 THR A O 1
ATOM 2798 N N . ASP A 1 363 ? 4.423 -19.183 -23.400 1.00 89.88 363 ASP A N 1
ATOM 2799 C CA . ASP A 1 363 ? 3.858 -17.886 -23.801 1.00 89.88 363 ASP A CA 1
ATOM 2800 C C . ASP A 1 363 ? 4.768 -16.696 -23.491 1.00 89.88 363 ASP A C 1
ATOM 2802 O O . ASP A 1 363 ? 4.631 -15.614 -24.058 1.00 89.88 363 ASP A O 1
ATOM 2806 N N . ALA A 1 364 ? 5.744 -16.903 -22.612 1.00 87.56 364 ALA A N 1
ATOM 2807 C CA . ALA A 1 364 ? 6.742 -15.913 -22.234 1.00 87.56 364 ALA A CA 1
ATOM 2808 C C . ALA A 1 364 ? 8.103 -16.588 -22.014 1.00 87.56 364 ALA A C 1
ATOM 2810 O O . ALA A 1 364 ? 8.237 -17.809 -22.080 1.00 87.56 364 ALA A O 1
ATOM 2811 N N . LYS A 1 365 ? 9.154 -15.795 -21.778 1.00 79.56 365 LYS A N 1
ATOM 2812 C CA . LYS A 1 365 ? 10.490 -16.318 -21.444 1.00 79.56 365 LYS A CA 1
ATOM 2813 C C . LYS A 1 365 ? 10.507 -17.001 -20.077 1.00 79.56 365 LYS A C 1
ATOM 2815 O O . LYS A 1 365 ? 11.263 -17.943 -19.879 1.00 79.56 365 LYS A O 1
ATOM 2820 N N . ARG A 1 366 ? 9.702 -16.500 -19.138 1.00 72.19 366 ARG A N 1
ATOM 2821 C CA . ARG A 1 366 ? 9.455 -17.090 -17.820 1.00 72.19 366 ARG A CA 1
ATOM 2822 C C . ARG A 1 366 ? 7.964 -17.032 -17.547 1.00 72.19 366 ARG A C 1
ATOM 2824 O O . ARG A 1 366 ? 7.347 -15.993 -17.762 1.00 72.19 366 ARG A O 1
ATOM 2831 N N . VAL A 1 367 ? 7.408 -18.144 -17.085 1.00 80.75 367 VAL A N 1
ATOM 2832 C CA . VAL A 1 367 ? 5.975 -18.288 -16.815 1.00 80.75 367 VAL A CA 1
ATOM 2833 C C . VAL A 1 367 ? 5.838 -18.888 -15.431 1.00 80.75 367 VAL A C 1
ATOM 2835 O O . VAL A 1 367 ? 6.398 -19.955 -15.186 1.00 80.75 367 VAL A O 1
ATOM 2838 N N . ILE A 1 368 ? 5.142 -18.194 -14.540 1.00 72.81 368 ILE A N 1
ATOM 2839 C CA . ILE A 1 368 ? 4.889 -18.645 -13.174 1.00 72.81 368 ILE A CA 1
ATOM 2840 C C . ILE A 1 368 ? 3.385 -18.831 -13.015 1.00 72.81 368 ILE A C 1
ATOM 2842 O O . ILE A 1 368 ? 2.628 -17.889 -13.237 1.00 72.81 368 ILE A O 1
ATOM 2846 N N . ALA A 1 369 ? 2.955 -20.026 -12.634 1.00 74.38 369 ALA A N 1
ATOM 2847 C CA . ALA A 1 369 ? 1.581 -20.284 -12.231 1.00 74.38 369 ALA A CA 1
ATOM 2848 C C . ALA A 1 369 ? 1.512 -20.339 -10.703 1.00 74.38 369 ALA A C 1
ATOM 2850 O O . ALA A 1 369 ? 2.288 -21.053 -10.069 1.00 74.38 369 ALA A O 1
ATOM 2851 N N . LEU A 1 370 ? 0.600 -19.578 -10.107 1.00 72.38 370 LEU A N 1
ATOM 2852 C CA . LEU A 1 370 ? 0.286 -19.661 -8.685 1.00 72.38 370 LEU A CA 1
ATOM 2853 C C . LEU A 1 370 ? -1.047 -20.393 -8.554 1.00 72.38 370 LEU A C 1
ATOM 2855 O O . LEU A 1 370 ? -2.048 -19.915 -9.077 1.00 72.38 370 LEU A O 1
ATOM 2859 N N . HIS A 1 371 ? -1.050 -21.533 -7.873 1.00 64.19 371 HIS A N 1
ATOM 2860 C CA . HIS A 1 371 ? -2.227 -22.356 -7.609 1.00 64.19 371 HIS A CA 1
ATOM 2861 C C . HIS A 1 371 ? -2.602 -22.208 -6.136 1.00 64.19 371 HIS A C 1
ATOM 2863 O O . HIS A 1 371 ? -2.030 -22.839 -5.244 1.00 64.19 371 HIS A O 1
ATOM 2869 N N . THR A 1 372 ? -3.532 -21.299 -5.883 1.00 54.56 372 THR A N 1
ATOM 2870 C CA . THR A 1 372 ? -4.079 -20.945 -4.573 1.00 54.56 372 THR A CA 1
ATOM 2871 C C . THR A 1 372 ? -5.531 -21.409 -4.384 1.00 54.56 372 THR A C 1
ATOM 2873 O O . THR A 1 372 ? -6.014 -21.415 -3.251 1.00 54.56 372 THR A O 1
ATOM 2876 N N . SER A 1 373 ? -6.220 -21.837 -5.452 1.00 57.94 373 SER A N 1
ATOM 2877 C CA . SER A 1 373 ? -7.632 -22.247 -5.452 1.00 57.94 373 SER A CA 1
ATOM 2878 C C . SER A 1 373 ? -7.898 -23.542 -6.229 1.00 57.94 373 SER A C 1
ATOM 2880 O O . SER A 1 373 ? -7.387 -23.749 -7.330 1.00 57.94 373 SER A O 1
ATOM 2882 N N . ALA A 1 374 ? -8.816 -24.369 -5.711 1.00 61.34 374 ALA A N 1
ATOM 2883 C CA . ALA A 1 374 ? -9.297 -25.592 -6.365 1.00 61.34 374 ALA A CA 1
ATOM 2884 C C . ALA A 1 374 ? -10.113 -25.335 -7.652 1.00 61.34 374 ALA A C 1
ATOM 2886 O O . ALA A 1 374 ? -10.323 -26.245 -8.450 1.00 61.34 374 ALA A O 1
ATOM 2887 N N . LEU A 1 375 ? -10.578 -24.097 -7.868 1.00 59.78 375 LEU A N 1
ATOM 2888 C CA . LEU A 1 375 ? -11.300 -23.697 -9.084 1.00 59.78 375 LEU A CA 1
ATOM 2889 C C . LEU A 1 375 ? -10.359 -23.349 -10.253 1.00 59.78 375 LEU A C 1
ATOM 2891 O O . LEU A 1 375 ? -10.816 -23.175 -11.386 1.00 59.78 375 LEU A O 1
ATOM 2895 N N . GLY A 1 376 ? -9.055 -23.230 -9.992 1.00 58.91 376 GLY A N 1
ATOM 2896 C CA . GLY A 1 376 ? -8.035 -23.087 -11.026 1.00 58.91 376 GLY A CA 1
ATOM 2897 C C . GLY A 1 376 ? -7.798 -24.392 -11.792 1.00 58.91 376 GLY A C 1
ATOM 2898 O O . GLY A 1 376 ? -8.240 -25.470 -11.393 1.00 58.91 376 GLY A O 1
ATOM 2899 N N . LEU A 1 377 ? -7.084 -24.309 -12.910 1.00 77.12 377 LEU A N 1
ATOM 2900 C CA . LEU A 1 377 ? -6.585 -25.466 -13.647 1.00 77.12 377 LEU A CA 1
ATOM 2901 C C . LEU A 1 377 ? -5.609 -26.261 -12.773 1.00 77.12 377 LEU A C 1
ATOM 2903 O O . LEU A 1 377 ? -4.466 -25.860 -12.591 1.00 77.12 377 LEU A O 1
ATOM 2907 N N . GLN A 1 378 ? -6.045 -27.432 -12.314 1.00 79.94 378 GLN A N 1
ATOM 2908 C CA . GLN A 1 378 ? -5.264 -28.329 -11.455 1.00 79.94 378 GLN A CA 1
ATOM 2909 C C . GLN A 1 378 ? -4.232 -29.147 -12.256 1.00 79.94 378 GLN A C 1
ATOM 2911 O O . GLN A 1 378 ? -4.232 -30.376 -12.248 1.00 79.94 378 GLN A O 1
ATOM 2916 N N . LYS A 1 379 ? -3.376 -28.470 -13.023 1.00 83.25 379 LYS A N 1
ATOM 2917 C CA . LYS A 1 379 ? -2.251 -29.074 -13.751 1.00 83.25 379 LYS A CA 1
ATOM 2918 C C . LYS A 1 379 ? -1.084 -28.098 -13.802 1.00 83.25 379 LYS A C 1
ATOM 2920 O O . LYS A 1 379 ? -1.285 -26.908 -13.602 1.00 83.25 379 LYS A O 1
ATOM 2925 N N . SER A 1 380 ? 0.116 -28.589 -14.104 1.00 86.50 380 SER A N 1
ATOM 2926 C CA . SER A 1 380 ? 1.250 -27.700 -14.365 1.00 86.50 380 SER A CA 1
ATOM 2927 C C . SER A 1 380 ? 0.998 -26.888 -15.638 1.00 86.50 380 SER A C 1
ATOM 2929 O O . SER A 1 380 ? 0.558 -27.423 -16.663 1.00 86.50 380 SER A O 1
ATOM 2931 N N . LEU A 1 381 ? 1.206 -25.578 -15.539 1.00 86.12 381 LEU A N 1
ATOM 2932 C CA . LEU A 1 381 ? 0.961 -24.617 -16.610 1.00 86.12 381 LEU A CA 1
ATOM 2933 C C . LEU A 1 381 ? 2.130 -23.669 -16.843 1.00 86.12 381 LEU A C 1
ATOM 2935 O O . LEU A 1 381 ? 2.139 -23.003 -17.873 1.00 86.12 381 LEU A O 1
ATOM 2939 N N . GLY A 1 382 ? 3.041 -23.525 -15.881 1.00 83.44 382 GLY A N 1
ATOM 2940 C CA . GLY A 1 382 ? 4.164 -22.604 -15.964 1.00 83.44 382 GLY A CA 1
ATOM 2941 C C . GLY A 1 382 ? 5.496 -23.325 -16.135 1.00 83.44 382 GLY A C 1
ATOM 2942 O O . GLY A 1 382 ? 5.597 -24.541 -16.048 1.00 83.44 382 GLY A O 1
ATOM 2943 N N . HIS A 1 383 ? 6.556 -22.541 -16.314 1.00 76.81 383 HIS A N 1
ATOM 2944 C CA . HIS A 1 383 ? 7.920 -23.020 -16.075 1.00 76.81 383 HIS A CA 1
ATOM 2945 C C . HIS A 1 383 ? 8.173 -23.260 -14.575 1.00 76.81 383 HIS A C 1
ATOM 2947 O O . HIS A 1 383 ? 9.089 -23.989 -14.203 1.00 76.81 383 HIS A O 1
ATOM 2953 N N . LEU A 1 384 ? 7.384 -22.596 -13.724 1.00 54.88 384 LEU A N 1
ATOM 2954 C CA . LEU A 1 384 ? 7.324 -22.779 -12.282 1.00 54.88 384 LEU A CA 1
ATOM 2955 C C . LEU A 1 384 ? 5.856 -22.744 -11.849 1.00 54.88 384 LEU A C 1
ATOM 2957 O O . LEU A 1 384 ? 5.169 -21.753 -12.091 1.00 54.88 384 LEU A O 1
ATOM 2961 N N . ASP A 1 385 ? 5.398 -23.798 -11.184 1.00 74.75 385 ASP A N 1
ATOM 2962 C CA . ASP A 1 385 ? 4.070 -23.879 -10.580 1.00 74.75 385 ASP A CA 1
ATOM 2963 C C . ASP A 1 385 ? 4.218 -23.890 -9.054 1.00 74.75 385 ASP A C 1
ATOM 2965 O O . ASP A 1 385 ? 4.881 -24.765 -8.495 1.00 74.75 385 ASP A O 1
ATOM 2969 N N . LEU A 1 386 ? 3.623 -22.909 -8.376 1.00 50.84 386 LEU A N 1
ATOM 2970 C CA . LEU A 1 386 ? 3.631 -22.794 -6.919 1.00 50.84 386 LEU A CA 1
ATOM 2971 C C . LEU A 1 386 ? 2.248 -23.155 -6.376 1.00 50.84 386 LEU A C 1
ATOM 2973 O O . LEU A 1 386 ? 1.277 -22.462 -6.667 1.00 50.84 386 LEU A O 1
ATOM 2977 N N . TRP A 1 387 ? 2.173 -24.230 -5.594 1.00 59.12 387 TRP A N 1
ATOM 2978 C CA . TRP A 1 387 ? 0.938 -24.761 -5.015 1.00 59.12 387 TRP A CA 1
ATOM 2979 C C . TRP A 1 387 ? 0.883 -24.394 -3.538 1.00 59.12 387 TRP A C 1
ATOM 2981 O O . TRP A 1 387 ? 1.748 -24.812 -2.770 1.00 59.12 387 TRP A O 1
ATOM 2991 N N . PHE A 1 388 ? -0.097 -23.583 -3.149 1.00 44.34 388 PHE A N 1
ATOM 2992 C CA . PHE A 1 388 ? -0.148 -23.011 -1.800 1.00 44.34 388 PHE A CA 1
ATOM 2993 C C . PHE A 1 388 ? -1.134 -23.718 -0.869 1.00 44.34 388 PHE A C 1
ATOM 2995 O O . PHE A 1 388 ? -1.025 -23.540 0.337 1.00 44.34 388 PHE A O 1
ATOM 3002 N N . ASN A 1 389 ? -2.042 -24.539 -1.402 1.00 42.00 389 ASN A N 1
ATOM 3003 C CA . ASN A 1 389 ? -2.928 -25.412 -0.632 1.00 42.00 389 ASN A CA 1
ATOM 3004 C C . ASN A 1 389 ? -3.150 -26.715 -1.416 1.00 42.00 389 ASN A C 1
ATOM 3006 O O . ASN A 1 389 ? -3.916 -26.714 -2.378 1.00 42.00 389 ASN A O 1
ATOM 3010 N N . ASN A 1 390 ? -2.477 -27.793 -1.003 1.00 35.31 390 ASN A N 1
ATOM 3011 C CA . ASN A 1 390 ? -2.894 -29.165 -1.309 1.00 35.31 390 ASN A CA 1
ATOM 3012 C C . ASN A 1 390 ? -3.672 -29.720 -0.122 1.00 35.31 390 ASN A C 1
ATOM 3014 O O . ASN A 1 390 ? -3.168 -29.548 1.013 1.00 35.31 390 ASN A O 1
#

Solvent-accessible surface area (backbone atoms only — not comparable to full-atom values): 21519 Å² total; per-residue (Å²): 144,87,86,72,70,75,66,61,65,64,60,63,66,69,72,74,77,73,76,76,86,74,88,75,89,77,91,79,84,82,83,88,82,86,81,80,82,86,81,87,70,96,66,72,88,68,66,82,75,70,70,87,64,76,68,90,54,32,16,81,81,37,77,82,60,73,52,39,30,39,28,32,83,92,39,72,85,48,43,78,54,55,67,75,65,46,32,81,80,47,41,65,84,44,35,38,38,40,39,28,48,28,68,59,31,38,51,67,51,92,56,36,66,59,58,44,52,58,41,31,76,72,62,27,36,35,36,25,40,26,42,23,36,22,22,35,43,80,42,65,79,92,49,40,82,81,44,45,68,36,28,60,60,31,29,54,60,53,3,52,50,52,27,54,51,51,50,48,38,31,71,74,34,54,28,51,68,82,33,38,31,37,33,8,28,25,51,10,12,34,16,41,29,41,14,26,44,51,31,32,78,69,72,75,40,61,33,50,34,35,36,24,44,26,35,44,14,85,96,31,71,86,49,55,62,94,66,38,54,34,38,86,32,22,75,35,19,37,27,36,30,38,26,68,62,18,49,95,63,90,39,30,80,41,67,47,62,41,71,81,25,36,76,54,84,84,71,83,80,83,58,64,69,79,74,61,56,96,44,82,72,48,76,59,42,83,44,81,71,48,52,57,48,53,40,47,54,56,15,51,68,64,47,78,67,91,59,92,74,38,64,41,67,14,56,27,66,38,9,30,31,39,25,40,26,26,38,40,23,32,76,70,72,73,40,62,27,55,33,32,39,22,39,26,36,40,17,81,97,42,73,89,52,55,62,89,80,34,51,33,37,86,28,24,73,35,19,38,27,36,38,73,48,91,66,18,50,94,61,90,40,30,76,42,67,47,76,75,70,133